Protein AF-0000000073265388 (afdb_homodimer)

Foldseek 3Di:
DDKFQQQQVCVVPLVSLVQFWFFQFDWAVVVCCCCVPVCNQVVVQVVVVVVQKRKAFQAKAAWFWQWFFQDDDAALVSQAPAEEADTGCLCVLSVVSRHHYDHDDPLCPQVCLQVVVGGIYTDGALQVVVVSPNCVRGAEIEDTNSGHRITTMIDMDRNVVLVVDDPVVNVVVNVNSVVSHVVNNVVNVVRRVVSVVVSVVVRHHYYYHDPNNVVSSLVSSLVVVVVVVVVCPPVCCVCVVPPPVPPPDRDVVNCCRVVCSVVVPPDVVVVVVSVCVSCVVPVVPPDDPPVHPVNVVPPVVPPPDDPVVVVVVVVVVD/DDKFQQQQVCVVPLVSLVQFWAFQFDWAVVVCCCCVPVCNQVVVQVVVVVVQKRKAFQAKAAWFWQWFFQDDDAALVSQADAEEADTGCLCVLSVVSRHHYDHDDPLCPQVCLQVVVGGIYTDGALQVCVVSPNCVRGAEIEDTNSGHRITTMIDMDRNVVLVPDDPVVNVVVNVNSVVSHVVNNVVNVVRRVVSVLVSVVVRHHYYYHDPNVVVSSLVSSLVVVVVVVVVCPPVCCVCVVPPPVPVPPSDVVVVCRVVCSVVVPPDVVVVVVSVCVVCVVPVVPDDDPPPDPPPPPPDDPPDDDDPPVVVVVVVVVD

Radius of gyration: 25.53 Å; Cα contacts (8 Å, |Δi|>4): 1025; chains: 2; bounding box: 57×64×70 Å

Nearest PDB structures (foldseek):
  2hzl-assembly1_A  TM=8.790E-01  e=1.827E-32  Cereibacter sphaeroides 2.4.1
  7ug8-assembly1_A  TM=8.781E-01  e=1.136E-29  Synechococcus sp. CC9311
  4yzz-assembly1_A  TM=8.448E-01  e=2.871E-29  Bordetella bronchiseptica RB50
  4pet-assembly1_B  TM=8.771E-01  e=7.401E-26  Colwellia psychrerythraea 34H
  4mco-assembly1_A  TM=8.287E-01  e=3.803E-14  Rhodoferax ferrireducens T118

Organism: Beta vulgaris subsp. vulgaris (NCBI:txid3555)

Solvent-accessible surface area (backbone atoms only — not comparable to full-atom values): 32909 Å² total; per-residue (Å²): 119,48,78,46,51,43,21,79,43,31,87,82,40,64,69,28,18,66,63,16,39,41,65,66,42,44,37,43,67,54,39,43,14,30,39,74,63,59,53,37,47,60,55,50,31,56,57,32,43,78,71,48,27,39,68,40,64,35,23,26,62,34,61,25,39,45,20,34,19,61,59,87,65,72,48,54,74,60,33,50,71,34,29,27,32,41,67,55,66,44,26,61,28,42,36,76,51,36,28,41,59,35,92,68,59,77,87,50,45,49,61,32,37,62,72,54,78,27,48,29,37,44,85,49,37,46,43,64,38,56,74,64,43,44,64,80,54,21,45,30,37,32,31,69,20,56,39,26,31,16,29,31,27,29,34,37,32,51,32,70,61,56,70,67,47,55,70,69,56,50,52,50,51,52,17,44,22,30,28,37,22,52,47,40,31,15,43,41,59,42,43,26,58,47,30,45,54,50,41,42,75,71,61,38,42,79,39,66,63,35,68,66,38,52,52,52,45,48,53,37,41,49,53,49,52,51,49,50,49,61,68,39,51,62,62,48,40,58,65,52,35,72,78,79,40,53,60,58,78,64,31,49,56,62,37,42,39,53,39,46,61,59,47,46,67,75,43,71,68,59,40,53,50,56,52,40,62,73,35,54,76,61,59,78,61,66,72,73,79,74,74,31,76,61,52,62,53,52,58,66,50,54,71,70,59,57,74,67,63,59,50,55,56,52,51,69,75,91,120,49,80,47,50,43,20,80,43,31,87,79,39,65,69,28,19,67,63,16,39,41,66,73,49,48,37,43,67,55,39,44,15,30,40,73,62,58,52,37,46,59,54,51,33,58,58,32,44,76,69,48,26,39,69,41,65,35,22,28,63,35,60,25,38,43,22,34,20,61,58,88,65,72,46,55,73,59,34,49,71,36,30,26,33,42,66,54,67,42,27,60,28,41,35,74,52,36,28,43,59,35,91,68,58,78,88,51,47,50,61,33,38,62,73,56,77,27,48,29,38,45,84,51,37,44,42,63,38,55,76,63,43,44,64,81,52,21,43,31,39,32,30,67,19,57,38,27,30,17,29,30,26,28,34,37,32,51,31,68,61,56,69,66,47,53,69,69,57,51,52,49,51,52,17,44,22,30,29,37,22,52,48,40,31,14,43,41,56,39,41,27,54,50,30,45,54,52,41,43,75,70,62,38,41,79,40,66,63,34,68,66,38,52,51,53,43,48,53,38,40,48,52,50,53,51,49,46,49,62,68,41,53,60,60,51,39,56,70,51,35,71,76,81,44,50,87,60,79,65,41,53,55,59,42,43,53,52,38,44,64,60,47,46,68,75,42,72,67,59,41,55,51,58,51,41,65,71,40,60,75,59,64,76,62,71,72,91,79,74,89,60,76,64,81,73,65,66,73,60,66,71,69,73,79,67,75,67,68,67,54,58,64,57,56,70,77,97

pLDDT: mean 73.3, std 29.72, range [20.08, 98.44]

Secondary structure (DSSP, 8-state):
-EEE-GGGGTTT-TTHHHHH--TT---HHHHHHHHHTSSHHHHHHHHHHTTTEEEEEEEE--SPP-EEESS---SGGGGTT-EEE--THHHHHHHTTT-EEE---GGGHHHHHHHTS-SEE--S-HHHHHHHTGGGT--EEEE--TT-SSPEEEEEEEHHHHHHS-HHHHHHHHHHHHHHHHHHHHHHHHHHHHHHHHHHHTT-EEEEPPHHHHHHHHHHHHHHHHHHHHH-HHHHHHHH-TTTS------HHHHHHHHHHHHTTT-HHHHHHHHHHHHTTGGGGSS-SSS-HHHHHHHHHHHHS-HHHHHHHHHHH-/-EEE-GGGGTTT-TTHHHHH--TT---HHHHHHHHHTSSHHHHHHHHHHTTTEEEEEEEE--SPP-EEESS---SGGGGTT-EEE--THHHHHHHTTT-EEE---GGGHHHHHHHTS-SEE--S-HHHHHHHTGGGT--EEEE--TT-SSPEEEEEEEHHHHHHS-HHHHHHHHHHHHHHHHHHHHHHHHHHHHHHHHHHHTT-EEEEPPHHHHHHHHHHHHHHHHHHHHH-HHHHHHHH-TTTS------HHHHHHHHHHHHTTT-HHHHHHHHHHHHTTGGGGSS--SS-THHHHSSGGGSS--SSTHHHHHHHH-

Sequence (636 aa):
MCHTCSYYYVGKDPTFAIGTAIPFGLNARLTNSWYYEGNGNTLMNEFYAGHNLYGMISGNTGAQMGGWFRKEINTVEDLKGLKMRIAGLAGKVVEKLGVIPQQIAGGDIYPALEKGTIDAAEWVGPYDDHKLGFNKVAKYYYYPAFWEGGPVIHSFVNLAKWNSLPKTYQTVLIDACAFANTSMMAKYDKKNPLAVKQLVAEGTVLRPFSQEILEAAYGAAQSRLRGNYRQQSRLQEDLRRPGRLQEGRLPLDAAVGIHVLRHFHDDPAARRQALSGLCAVTSLQKKDPGSSIRGLLIRRGRSLLDDRRLAEVDRRLLMCHTCSYYYVGKDPTFAIGTAIPFGLNARLTNSWYYEGNGNTLMNEFYAGHNLYGMISGNTGAQMGGWFRKEINTVEDLKGLKMRIAGLAGKVVEKLGVIPQQIAGGDIYPALEKGTIDAAEWVGPYDDHKLGFNKVAKYYYYPAFWEGGPVIHSFVNLAKWNSLPKTYQTVLIDACAFANTSMMAKYDKKNPLAVKQLVAEGTVLRPFSQEILEAAYGAAQSRLRGNYRQQSRLQEDLRRPGRLQEGRLPLDAAVGIHVLRHFHDDPAARRQALSGLCAVTSLQKKDPGSSIRGLLIRRGRSLLDDRRLAEVDRRLL

InterPro domains:
  IPR018389 TRAP transporter solute receptor DctP [PF03480] (1-226)
  IPR018389 TRAP transporter solute receptor DctP [PTHR33376] (1-235)
  IPR038404 TRAP transporter solute receptor DctP superfamily [G3DSA:3.40.190.170] (1-240)

Structure (mmCIF, N/CA/C/O backbone):
data_AF-0000000073265388-model_v1
#
loop_
_entity.id
_entity.type
_entity.pdbx_description
1 polymer 'Uncharacterized protein'
#
loop_
_atom_site.group_PDB
_atom_site.id
_atom_site.type_symbol
_atom_site.label_atom_id
_atom_site.label_alt_id
_atom_site.label_comp_id
_atom_site.label_asym_id
_atom_site.label_entity_id
_atom_site.label_seq_id
_atom_site.pdbx_PDB_ins_code
_atom_site.Cartn_x
_atom_site.Cartn_y
_atom_site.Cartn_z
_atom_site.occupancy
_atom_site.B_iso_or_equiv
_atom_site.auth_seq_id
_atom_site.auth_comp_id
_atom_site.auth_asym_id
_atom_site.auth_atom_id
_atom_site.pdbx_PDB_model_num
ATOM 1 N N . MET A 1 1 ? 21.453 18.281 2.672 1 88.12 1 MET A N 1
ATOM 2 C CA . MET A 1 1 ? 20.234 17.547 2.367 1 88.12 1 MET A CA 1
ATOM 3 C C . MET A 1 1 ? 19.156 17.812 3.422 1 88.12 1 MET A C 1
ATOM 5 O O . MET A 1 1 ? 19.484 18.172 4.555 1 88.12 1 MET A O 1
ATOM 9 N N . CYS A 1 2 ? 17.875 17.875 3.062 1 89.94 2 CYS A N 1
ATOM 10 C CA . CYS A 1 2 ? 16.781 18.031 4.016 1 89.94 2 CYS A CA 1
ATOM 11 C C . CYS A 1 2 ? 15.703 16.984 3.791 1 89.94 2 CYS A C 1
ATOM 13 O O . CYS A 1 2 ? 15.656 16.359 2.734 1 89.94 2 CYS A O 1
ATOM 15 N N . HIS A 1 3 ? 15.031 16.609 4.812 1 94.69 3 HIS A N 1
ATOM 16 C CA . HIS A 1 3 ? 13.891 15.711 4.828 1 94.69 3 HIS A CA 1
ATOM 17 C C . HIS A 1 3 ? 12.625 16.438 5.273 1 94.69 3 HIS A C 1
ATOM 19 O O . HIS A 1 3 ? 12.492 16.797 6.445 1 94.69 3 HIS A O 1
ATOM 25 N N . THR A 1 4 ? 11.75 16.688 4.297 1 93.06 4 THR A N 1
ATOM 26 C CA . THR A 1 4 ? 10.602 17.547 4.566 1 93.06 4 THR A CA 1
ATOM 27 C C . THR A 1 4 ? 9.461 17.25 3.6 1 93.06 4 THR A C 1
ATOM 29 O O . THR A 1 4 ? 9.562 16.328 2.779 1 93.06 4 THR A O 1
ATOM 32 N N . CYS A 1 5 ? 8.367 17.922 3.828 1 93.25 5 CYS A N 1
ATOM 33 C CA . CYS A 1 5 ? 7.262 17.859 2.883 1 93.25 5 CYS A CA 1
ATOM 34 C C . CYS A 1 5 ? 7.316 19.031 1.902 1 93.25 5 CYS A C 1
ATOM 36 O O . CYS A 1 5 ? 7.453 20.188 2.311 1 93.25 5 CYS A O 1
ATOM 38 N N . SER A 1 6 ? 7.219 18.688 0.607 1 93.88 6 SER A N 1
ATOM 39 C CA . SER A 1 6 ? 7.262 19.672 -0.46 1 93.88 6 SER A CA 1
ATOM 40 C C . SER A 1 6 ? 6.211 20.766 -0.248 1 93.88 6 SER A C 1
ATOM 42 O O . SER A 1 6 ? 6.473 21.938 -0.488 1 93.88 6 SER A O 1
ATOM 44 N N . TYR A 1 7 ? 5.031 20.406 0.334 1 89.94 7 TYR A N 1
ATOM 45 C CA . TYR A 1 7 ? 3.896 21.328 0.364 1 89.94 7 TYR A CA 1
ATOM 46 C C . TYR A 1 7 ? 4.125 22.438 1.379 1 89.94 7 TYR A C 1
ATOM 48 O O . TYR A 1 7 ? 3.363 23.406 1.429 1 89.94 7 TYR A O 1
ATOM 56 N N . TYR A 1 8 ? 5.141 22.375 2.229 1 88.12 8 TYR A N 1
ATOM 57 C CA . TYR A 1 8 ? 5.441 23.469 3.15 1 88.12 8 TYR A CA 1
ATOM 58 C C . TYR A 1 8 ? 5.938 24.688 2.398 1 88.12 8 TYR A C 1
ATOM 60 O O . TYR A 1 8 ? 6.008 25.781 2.963 1 88.12 8 TYR A O 1
ATOM 68 N N . TYR A 1 9 ? 6.172 24.578 1.162 1 89.19 9 TYR A N 1
ATOM 69 C CA . TYR A 1 9 ? 6.754 25.672 0.395 1 89.19 9 TYR A CA 1
ATOM 70 C C . TYR A 1 9 ? 5.762 26.203 -0.625 1 89.19 9 TYR A C 1
ATOM 72 O O . TYR A 1 9 ? 6.152 26.828 -1.613 1 89.19 9 TYR A O 1
ATOM 80 N N . VAL A 1 10 ? 4.527 25.938 -0.393 1 85.88 10 VAL A N 1
ATOM 81 C CA . VAL A 1 10 ? 3.471 26.375 -1.304 1 85.88 10 VAL A CA 1
ATOM 82 C C . VAL A 1 10 ? 3.441 27.891 -1.372 1 85.88 10 VAL A C 1
ATOM 84 O O . VAL A 1 10 ? 2.912 28.469 -2.328 1 85.88 10 VAL A O 1
ATOM 87 N N . GLY A 1 11 ? 3.914 28.594 -0.392 1 83.44 11 GLY A N 1
ATOM 88 C CA . GLY A 1 11 ? 4.004 30.047 -0.419 1 83.44 11 GLY A CA 1
ATOM 89 C C . GLY A 1 11 ? 4.898 30.578 -1.527 1 83.44 11 GLY A C 1
ATOM 90 O O . GLY A 1 11 ? 4.691 31.672 -2.027 1 83.44 11 GLY A O 1
ATOM 91 N N . LYS A 1 12 ? 5.852 29.797 -1.906 1 86.06 12 LYS A N 1
ATOM 92 C CA . LYS A 1 12 ? 6.75 30.172 -3 1 86.06 12 LYS A CA 1
ATOM 93 C C . LYS A 1 12 ? 6.113 29.875 -4.355 1 86.06 12 LYS A C 1
ATOM 95 O O . LYS A 1 12 ? 6.238 30.656 -5.293 1 86.06 12 LYS A O 1
ATOM 100 N N . ASP A 1 13 ? 5.547 28.797 -4.461 1 88.38 13 ASP A N 1
ATOM 101 C CA . ASP A 1 13 ? 4.883 28.297 -5.656 1 88.38 13 ASP A CA 1
ATOM 102 C C . ASP A 1 13 ? 3.865 27.203 -5.305 1 88.38 13 ASP A C 1
ATOM 104 O O . ASP A 1 13 ? 4.203 26.234 -4.637 1 88.38 13 ASP A O 1
ATOM 108 N N . PRO A 1 14 ? 2.629 27.281 -5.695 1 83.88 14 PRO A N 1
ATOM 109 C CA . PRO A 1 14 ? 1.594 26.312 -5.324 1 83.88 14 PRO A CA 1
ATOM 110 C C . PRO A 1 14 ? 1.889 24.906 -5.844 1 83.88 14 PRO A C 1
ATOM 112 O O . PRO A 1 14 ? 1.348 23.922 -5.328 1 83.88 14 PRO A O 1
ATOM 115 N N . THR A 1 15 ? 2.768 24.828 -6.832 1 88.25 15 THR A N 1
ATOM 116 C CA . THR A 1 15 ? 3.109 23.531 -7.418 1 88.25 15 THR A CA 1
ATOM 117 C C . THR A 1 15 ? 3.779 22.625 -6.387 1 88.25 15 THR A C 1
ATOM 119 O O . THR A 1 15 ? 3.713 21.406 -6.488 1 88.25 15 THR A O 1
ATOM 122 N N . PHE A 1 16 ? 4.344 23.25 -5.336 1 91.38 16 PHE A N 1
ATOM 123 C CA . PHE A 1 16 ? 4.992 22.469 -4.285 1 91.38 16 PHE A CA 1
ATOM 124 C C . PHE A 1 16 ? 3.99 21.547 -3.594 1 91.38 16 PHE A C 1
ATOM 126 O O . PHE A 1 16 ? 4.371 20.531 -3.027 1 91.38 16 PHE A O 1
ATOM 133 N N . ALA A 1 17 ? 2.699 21.875 -3.658 1 87.88 17 ALA A N 1
ATOM 134 C CA . ALA A 1 17 ? 1.672 21.062 -3.004 1 87.88 17 ALA A CA 1
ATOM 135 C C . ALA A 1 17 ? 1.567 19.688 -3.645 1 87.88 17 ALA A C 1
ATOM 137 O O . ALA A 1 17 ? 1.361 18.688 -2.949 1 87.88 17 ALA A O 1
ATOM 138 N N . ILE A 1 18 ? 1.831 19.609 -4.938 1 89.62 18 ILE A N 1
ATOM 139 C CA . ILE A 1 18 ? 1.656 18.391 -5.711 1 89.62 18 ILE A CA 1
ATOM 140 C C . ILE A 1 18 ? 2.666 17.344 -5.254 1 89.62 18 ILE A C 1
ATOM 142 O O . ILE A 1 18 ? 2.371 16.141 -5.254 1 89.62 18 ILE A O 1
ATOM 146 N N . GLY A 1 19 ? 3.785 17.828 -4.789 1 93.44 19 GLY A N 1
ATOM 147 C CA . GLY A 1 19 ? 4.848 16.922 -4.395 1 93.44 19 GLY A CA 1
ATOM 148 C C . GLY A 1 19 ? 4.492 16.078 -3.178 1 93.44 19 GLY A C 1
ATOM 149 O O . GLY A 1 19 ? 4.996 14.969 -3.016 1 93.44 19 GLY A O 1
ATOM 150 N N . THR A 1 20 ? 3.705 16.594 -2.35 1 94.62 20 THR A N 1
ATOM 151 C CA . THR A 1 20 ? 3.332 15.883 -1.129 1 94.62 20 THR A CA 1
ATOM 152 C C . THR A 1 20 ? 1.928 15.305 -1.249 1 94.62 20 THR A C 1
ATOM 154 O O . THR A 1 20 ? 1.754 14.078 -1.242 1 94.62 20 THR A O 1
ATOM 157 N N . ALA A 1 21 ? 0.99 16.188 -1.37 1 89.69 21 ALA A N 1
ATOM 158 C CA . ALA A 1 21 ? -0.409 15.781 -1.459 1 89.69 21 ALA A CA 1
ATOM 159 C C . ALA A 1 21 ? -1.304 16.953 -1.846 1 89.69 21 ALA A C 1
ATOM 161 O O . ALA A 1 21 ? -1.003 18.109 -1.52 1 89.69 21 ALA A O 1
ATOM 162 N N . ILE A 1 22 ? -2.293 16.688 -2.525 1 84.31 22 ILE A N 1
ATOM 163 C CA . ILE A 1 22 ? -3.371 17.625 -2.822 1 84.31 22 ILE A CA 1
ATOM 164 C C . ILE A 1 22 ? -4.688 17.094 -2.268 1 84.31 22 ILE A C 1
ATOM 166 O O . ILE A 1 22 ? -4.895 15.875 -2.205 1 84.31 22 ILE A O 1
ATOM 170 N N . PRO A 1 23 ? -5.574 18.016 -1.838 1 85.44 23 PRO A N 1
ATOM 171 C CA . PRO A 1 23 ? -6.848 17.531 -1.293 1 85.44 23 PRO A CA 1
ATOM 172 C C . PRO A 1 23 ? -7.582 16.594 -2.242 1 85.44 23 PRO A C 1
ATOM 174 O O . PRO A 1 23 ? -7.691 16.875 -3.438 1 85.44 23 PRO A O 1
ATOM 177 N N . PHE A 1 24 ? -8.031 15.484 -1.645 1 80.5 24 PHE A N 1
ATOM 178 C CA . PHE A 1 24 ? -8.781 14.453 -2.361 1 80.5 24 PHE A CA 1
ATOM 179 C C . PHE A 1 24 ? -7.922 13.82 -3.453 1 80.5 24 PHE A C 1
ATOM 181 O O . PHE A 1 24 ? -8.438 13.43 -4.504 1 80.5 24 PHE A O 1
ATOM 188 N N . GLY A 1 25 ? -6.621 13.797 -3.201 1 81.12 25 GLY A N 1
ATOM 189 C CA . GLY A 1 25 ? -5.672 13.242 -4.148 1 81.12 25 GLY A CA 1
ATOM 190 C C . GLY A 1 25 ? -5.426 11.758 -3.943 1 81.12 25 GLY A C 1
ATOM 191 O O . GLY A 1 25 ? -6.336 11.016 -3.557 1 81.12 25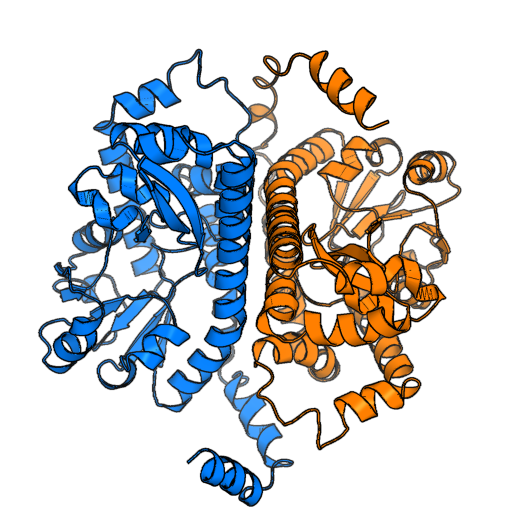 GLY A O 1
ATOM 192 N N . LEU A 1 26 ? -4.277 11.359 -4.191 1 84.69 26 LEU A N 1
ATOM 193 C CA . LEU A 1 26 ? -3.914 9.945 -4.289 1 84.69 26 LEU A CA 1
ATOM 194 C C . LEU A 1 26 ? -3.635 9.359 -2.912 1 84.69 26 LEU A C 1
ATOM 196 O O . LEU A 1 26 ? -3.148 10.062 -2.021 1 84.69 26 LEU A O 1
ATOM 200 N N . ASN A 1 27 ? -3.988 8.039 -2.797 1 85.94 27 ASN A N 1
ATOM 201 C CA . ASN A 1 27 ? -3.516 7.324 -1.616 1 85.94 27 ASN A CA 1
ATOM 202 C C . ASN A 1 27 ? -2.061 6.887 -1.769 1 85.94 27 ASN A C 1
ATOM 204 O O . ASN A 1 27 ? -1.416 7.203 -2.771 1 85.94 27 ASN A O 1
ATOM 208 N N . ALA A 1 28 ? -1.546 6.207 -0.794 1 90.62 28 ALA A N 1
ATOM 209 C CA . ALA A 1 28 ? -0.123 5.887 -0.751 1 90.62 28 ALA A CA 1
ATOM 210 C C . ALA A 1 28 ? 0.283 5.035 -1.95 1 90.62 28 ALA A C 1
ATOM 212 O O . ALA A 1 28 ? 1.317 5.281 -2.574 1 90.62 28 ALA A O 1
ATOM 213 N N . ARG A 1 29 ? -0.481 4.004 -2.27 1 88.94 29 ARG A N 1
ATOM 214 C CA . ARG A 1 29 ? -0.152 3.1 -3.367 1 88.94 29 ARG A CA 1
ATOM 215 C C . ARG A 1 29 ? -0.187 3.83 -4.707 1 88.94 29 ARG A C 1
ATOM 217 O O . ARG A 1 29 ? 0.705 3.652 -5.539 1 88.94 29 ARG A O 1
ATOM 224 N N . LEU A 1 30 ? -1.142 4.645 -4.895 1 86.62 30 LEU A N 1
ATOM 225 C CA . LEU A 1 30 ? -1.271 5.395 -6.137 1 86.62 30 LEU A CA 1
ATOM 226 C C . LEU A 1 30 ? -0.173 6.445 -6.254 1 86.62 30 LEU A C 1
ATOM 228 O O . LEU A 1 30 ? 0.328 6.707 -7.352 1 86.62 30 LEU A O 1
ATOM 232 N N . THR A 1 31 ? 0.112 6.961 -5.137 1 91 31 THR A N 1
ATOM 233 C CA . THR A 1 31 ? 1.208 7.922 -5.133 1 91 31 THR A CA 1
ATOM 234 C C . THR A 1 31 ? 2.52 7.25 -5.531 1 91 31 THR A C 1
ATOM 236 O O . THR A 1 31 ? 3.279 7.789 -6.336 1 91 31 THR A O 1
ATOM 239 N N . ASN A 1 32 ? 2.75 6.109 -4.984 1 94.56 32 ASN A N 1
ATOM 240 C CA . ASN A 1 32 ? 3.941 5.363 -5.375 1 94.56 32 ASN A CA 1
ATOM 241 C C . ASN A 1 32 ? 3.941 5.043 -6.863 1 94.56 32 ASN A C 1
ATOM 243 O O . ASN A 1 32 ? 4.965 5.188 -7.535 1 94.56 32 ASN A O 1
ATOM 247 N N . SER A 1 33 ? 2.826 4.637 -7.316 1 91.38 33 SER A N 1
ATOM 248 C CA . SER A 1 33 ? 2.721 4.312 -8.734 1 91.38 33 SER A CA 1
ATOM 249 C C . SER A 1 33 ? 3.021 5.527 -9.602 1 91.38 33 SER A C 1
ATOM 251 O O . SER A 1 33 ? 3.707 5.414 -10.625 1 91.38 33 SER A O 1
ATOM 253 N N . TRP A 1 34 ? 2.547 6.66 -9.219 1 91.69 34 TRP A N 1
ATOM 254 C CA . TRP A 1 34 ? 2.771 7.891 -9.969 1 91.69 34 TRP A CA 1
ATOM 255 C C . TRP A 1 34 ? 4.246 8.281 -9.945 1 91.69 34 TRP A C 1
ATOM 257 O O . TRP A 1 34 ? 4.82 8.617 -10.984 1 91.69 34 TRP A O 1
ATOM 267 N N . TYR A 1 35 ? 4.836 8.195 -8.867 1 94.5 35 TYR A N 1
ATOM 268 C CA . TYR A 1 35 ? 6.211 8.664 -8.711 1 94.5 35 TYR A CA 1
ATOM 269 C C . TYR A 1 35 ? 7.195 7.672 -9.328 1 94.5 35 TYR A C 1
ATOM 271 O O . TYR A 1 35 ? 8.148 8.07 -10 1 94.5 35 TYR A O 1
ATOM 279 N N . TYR A 1 36 ? 6.973 6.426 -9.117 1 93.69 36 TYR A N 1
ATOM 280 C CA . TYR A 1 36 ? 7.969 5.445 -9.539 1 93.69 36 TYR A CA 1
ATOM 281 C C . TYR A 1 36 ? 7.766 5.043 -10.992 1 93.69 36 TYR A C 1
ATOM 283 O O . TYR A 1 36 ? 8.719 4.699 -11.688 1 93.69 36 TYR A O 1
ATOM 291 N N . GLU A 1 37 ? 6.508 5.078 -11.422 1 89.25 37 GLU A N 1
ATOM 292 C CA . GLU A 1 37 ? 6.242 4.469 -12.719 1 89.25 37 GLU A CA 1
ATOM 293 C C . GLU A 1 37 ? 5.445 5.41 -13.617 1 89.25 37 GLU A C 1
ATOM 295 O O . GLU A 1 37 ? 5.387 5.219 -14.836 1 89.25 37 GLU A O 1
ATOM 300 N N . GLY A 1 38 ? 4.793 6.438 -13.078 1 85.81 38 GLY A N 1
ATOM 301 C CA . GLY A 1 38 ? 3.881 7.293 -13.82 1 85.81 38 GLY A CA 1
ATOM 302 C C . GLY A 1 38 ? 4.484 8.633 -14.188 1 85.81 38 GLY A C 1
ATOM 303 O O . GLY A 1 38 ? 3.77 9.625 -14.328 1 85.81 38 GLY A O 1
ATOM 304 N N . ASN A 1 39 ? 5.738 8.758 -14.18 1 88.5 39 ASN A N 1
ATOM 305 C CA . ASN A 1 39 ? 6.48 9.945 -14.594 1 88.5 39 ASN A CA 1
ATOM 306 C C . ASN A 1 39 ? 6.418 11.039 -13.531 1 88.5 39 ASN A C 1
ATOM 308 O O . ASN A 1 39 ? 6.84 12.172 -13.781 1 88.5 39 ASN A O 1
ATOM 312 N N . GLY A 1 40 ? 5.848 10.75 -12.43 1 90.44 40 GLY A N 1
ATOM 313 C CA . GLY A 1 40 ? 5.719 11.734 -11.367 1 90.44 40 GLY A CA 1
ATOM 314 C C . GLY A 1 40 ? 7.055 12.281 -10.891 1 90.44 40 GLY A C 1
ATOM 315 O O . GLY A 1 40 ? 7.223 13.492 -10.75 1 90.44 40 GLY A O 1
ATOM 316 N N . ASN A 1 41 ? 7.961 11.398 -10.688 1 94.5 41 ASN A N 1
ATOM 317 C CA . ASN A 1 41 ? 9.281 11.82 -10.234 1 94.5 41 ASN A CA 1
ATOM 318 C C . ASN A 1 41 ? 9.969 12.711 -11.258 1 94.5 41 ASN A C 1
ATOM 320 O O . ASN A 1 41 ? 10.609 13.703 -10.898 1 94.5 41 ASN A O 1
ATOM 324 N N . THR A 1 42 ? 9.875 12.367 -12.492 1 91.69 42 THR A N 1
ATOM 325 C CA . THR A 1 42 ? 10.484 13.156 -13.562 1 91.69 42 THR A CA 1
ATOM 326 C C . THR A 1 42 ? 9.875 14.555 -13.617 1 91.69 42 THR A C 1
ATOM 328 O O . THR A 1 42 ? 10.602 15.547 -13.594 1 91.69 42 THR A O 1
ATOM 331 N N . LEU A 1 43 ? 8.547 14.625 -13.602 1 91.38 43 LEU A N 1
ATOM 332 C CA . LEU A 1 43 ? 7.84 15.898 -13.703 1 91.38 43 LEU A CA 1
ATOM 333 C C . LEU A 1 43 ? 8.133 16.781 -12.492 1 91.38 43 LEU A C 1
ATOM 335 O O . LEU A 1 43 ? 8.414 17.969 -12.641 1 91.38 43 LEU A O 1
ATOM 339 N N . MET A 1 44 ? 8.078 16.203 -11.375 1 95 44 MET A N 1
ATOM 340 C CA . MET A 1 44 ? 8.312 16.984 -10.164 1 95 44 MET A CA 1
ATOM 341 C C . MET A 1 44 ? 9.758 17.469 -10.109 1 95 44 MET A C 1
ATOM 343 O O . MET A 1 44 ? 10.023 18.594 -9.664 1 95 44 MET A O 1
ATOM 347 N N . ASN A 1 45 ? 10.688 16.688 -10.562 1 96.12 45 ASN A N 1
ATOM 348 C CA . ASN A 1 45 ? 12.078 17.109 -10.492 1 96.12 45 ASN A CA 1
ATOM 349 C C . ASN A 1 45 ? 12.414 18.141 -11.57 1 96.12 45 ASN A C 1
ATOM 351 O O . ASN A 1 45 ? 13.383 18.875 -11.453 1 96.12 45 ASN A O 1
ATOM 355 N N . GLU A 1 46 ? 11.641 18.109 -12.633 1 93.81 46 GLU A N 1
ATOM 356 C CA . GLU A 1 46 ? 11.734 19.25 -13.547 1 93.81 46 GLU A CA 1
ATOM 357 C C . GLU A 1 46 ? 11.367 20.562 -12.844 1 93.81 46 GLU A C 1
ATOM 359 O O . GLU A 1 46 ? 12.055 21.562 -12.984 1 93.81 46 GLU A O 1
ATOM 364 N N . PHE A 1 47 ? 10.328 20.516 -12.094 1 93.75 47 PHE A N 1
ATOM 365 C CA . PHE A 1 47 ? 9.891 21.672 -11.312 1 93.75 47 PHE A CA 1
ATOM 366 C C . PHE A 1 47 ? 10.922 22.016 -10.242 1 93.75 47 PHE A C 1
ATOM 368 O O . PHE A 1 47 ? 11.328 23.172 -10.117 1 93.75 47 PHE A O 1
ATOM 375 N N . TYR A 1 48 ? 11.43 21.031 -9.508 1 95.75 48 TYR A N 1
ATOM 376 C CA . TYR A 1 48 ? 12.375 21.25 -8.422 1 95.75 48 TYR A CA 1
ATOM 377 C C . TYR A 1 48 ? 13.688 21.812 -8.945 1 95.75 48 TYR A C 1
ATOM 379 O O . TYR A 1 48 ? 14.359 22.578 -8.258 1 95.75 48 TYR A O 1
ATOM 387 N N . ALA A 1 49 ? 14.031 21.422 -10.133 1 96.94 49 ALA A N 1
ATOM 388 C CA . ALA A 1 49 ? 15.258 21.922 -10.734 1 96.94 49 ALA A CA 1
ATOM 389 C C . ALA A 1 49 ? 15.227 23.438 -10.859 1 96.94 49 ALA A C 1
ATOM 391 O O . ALA A 1 49 ? 16.266 24.094 -10.734 1 96.94 49 ALA A O 1
ATOM 392 N N . GLY A 1 50 ? 14.047 23.953 -11.102 1 96.81 50 GLY A N 1
ATOM 393 C CA . GLY A 1 50 ? 13.883 25.391 -11.148 1 96.81 50 GLY A CA 1
ATOM 394 C C . GLY A 1 50 ? 14.18 26.078 -9.828 1 96.81 50 GLY A C 1
ATOM 395 O O . GLY A 1 50 ? 14.383 27.297 -9.781 1 96.81 50 GLY A O 1
ATOM 396 N N . HIS A 1 51 ? 14.258 25.344 -8.852 1 96.38 51 HIS A N 1
ATOM 397 C CA . HIS A 1 51 ? 14.57 25.844 -7.523 1 96.38 51 HIS A CA 1
ATOM 398 C C . HIS A 1 51 ? 15.914 25.297 -7.035 1 96.38 51 HIS A C 1
ATOM 400 O O . HIS A 1 51 ? 16.188 25.312 -5.836 1 96.38 51 HIS A O 1
ATOM 406 N N . ASN A 1 52 ? 16.688 24.672 -7.941 1 96.38 52 ASN A N 1
ATOM 407 C CA . ASN A 1 52 ? 18.016 24.125 -7.684 1 96.38 52 ASN A CA 1
ATOM 408 C C . ASN A 1 52 ? 17.969 22.938 -6.723 1 96.38 52 ASN A C 1
ATOM 410 O O . ASN A 1 52 ? 18.828 22.812 -5.855 1 96.38 52 ASN A O 1
ATOM 414 N N . LEU A 1 53 ? 16.938 22.172 -6.895 1 97.56 53 LEU A N 1
ATOM 415 C CA . LEU A 1 53 ? 16.734 21.016 -6.016 1 97.56 53 LEU A CA 1
ATOM 416 C C . LEU A 1 53 ? 16.562 19.75 -6.828 1 97.56 53 LEU A C 1
ATOM 418 O O . LEU A 1 53 ? 16.109 19.781 -7.977 1 97.56 53 LEU A O 1
ATOM 422 N N . TYR A 1 54 ? 16.984 18.656 -6.266 1 97.5 54 TYR A N 1
ATOM 423 C CA . TYR A 1 54 ? 16.578 17.312 -6.668 1 97.5 54 TYR A CA 1
ATOM 424 C C . TYR A 1 54 ? 15.859 16.594 -5.531 1 97.5 54 TYR A C 1
ATOM 426 O O . TYR A 1 54 ? 16.391 16.5 -4.418 1 97.5 54 TYR A O 1
ATOM 434 N N . GLY A 1 55 ? 14.672 16.188 -5.82 1 97.88 55 GLY A N 1
ATOM 435 C CA . GLY A 1 55 ? 13.852 15.555 -4.801 1 97.88 55 GLY A CA 1
ATOM 436 C C . GLY A 1 55 ? 13.727 14.047 -4.984 1 97.88 55 GLY A C 1
ATOM 437 O O . GLY A 1 55 ? 13.617 13.562 -6.109 1 97.88 55 GLY A O 1
ATOM 438 N N . MET A 1 56 ? 13.828 13.297 -3.854 1 95.62 56 MET A N 1
ATOM 439 C CA . MET A 1 56 ? 13.625 11.852 -3.803 1 95.62 56 MET A CA 1
ATOM 440 C C . MET A 1 56 ? 12.547 11.492 -2.777 1 95.62 56 MET A C 1
ATOM 442 O O . MET A 1 56 ? 12.586 11.977 -1.644 1 95.62 56 MET A O 1
ATOM 446 N N . ILE A 1 57 ? 11.578 10.695 -3.211 1 96.69 57 ILE A N 1
ATOM 447 C CA . ILE A 1 57 ? 10.555 10.289 -2.256 1 96.69 57 ILE A CA 1
ATOM 448 C C . ILE A 1 57 ? 11.172 9.391 -1.187 1 96.69 57 ILE A C 1
ATOM 450 O O . ILE A 1 57 ? 11.906 8.453 -1.503 1 96.69 57 ILE A O 1
ATOM 454 N N . SER A 1 58 ? 10.938 9.766 0.054 1 96.25 58 SER A N 1
ATOM 455 C CA . SER A 1 58 ? 11.625 9.102 1.153 1 96.25 58 SER A CA 1
ATOM 456 C C . SER A 1 58 ? 10.703 8.914 2.354 1 96.25 58 SER A C 1
ATOM 458 O O . SER A 1 58 ? 11.156 8.969 3.502 1 96.25 58 SER A O 1
ATOM 460 N N . GLY A 1 59 ? 9.422 8.789 2.062 1 96.56 59 GLY A N 1
ATOM 461 C CA . GLY A 1 59 ? 8.461 8.531 3.127 1 96.56 59 GLY A CA 1
ATOM 462 C C . GLY A 1 59 ? 7.023 8.695 2.686 1 96.56 59 GLY A C 1
ATOM 463 O O . GLY A 1 59 ? 6.746 9.383 1.701 1 96.56 59 GLY A O 1
ATOM 464 N N . ASN A 1 60 ? 6.148 8.078 3.416 1 96.94 60 ASN A N 1
ATOM 465 C CA . ASN A 1 60 ? 4.699 8.18 3.275 1 96.94 60 ASN A CA 1
ATOM 466 C C . ASN A 1 60 ? 3.98 7.738 4.547 1 96.94 60 ASN A C 1
ATOM 468 O O . ASN A 1 60 ? 4.312 6.707 5.129 1 96.94 60 ASN A O 1
ATOM 472 N N . THR A 1 61 ? 3.023 8.516 4.922 1 94.56 61 THR A N 1
ATOM 473 C CA . THR A 1 61 ? 2.391 8.211 6.199 1 94.56 61 THR A CA 1
ATOM 474 C C . THR A 1 61 ? 1.104 7.418 5.992 1 94.56 61 THR A C 1
ATOM 476 O O . THR A 1 61 ? 0.478 6.977 6.957 1 94.56 61 THR A O 1
ATOM 479 N N . GLY A 1 62 ? 0.705 7.191 4.746 1 91.75 62 GLY A N 1
ATOM 480 C CA . GLY A 1 62 ? -0.668 6.758 4.543 1 91.75 62 GLY A CA 1
ATOM 481 C C . GLY A 1 62 ? -1.688 7.836 4.852 1 91.75 62 GLY A C 1
ATOM 482 O O . GLY A 1 62 ? -1.324 8.984 5.117 1 91.75 62 GLY A O 1
ATOM 483 N N . ALA A 1 63 ? -2.936 7.453 4.809 1 88.75 63 ALA A N 1
ATOM 484 C CA . ALA A 1 63 ? -3.988 8.438 5.043 1 88.75 63 ALA A CA 1
ATOM 485 C C . ALA A 1 63 ? -3.914 8.992 6.461 1 88.75 63 ALA A C 1
ATOM 487 O O . ALA A 1 63 ? -3.799 8.234 7.426 1 88.75 63 ALA A O 1
ATOM 488 N N . GLN A 1 64 ? -3.957 10.289 6.562 1 92.25 64 GLN A N 1
ATOM 489 C CA . GLN A 1 64 ? -3.887 10.953 7.859 1 92.25 64 GLN A CA 1
ATOM 490 C C . GLN A 1 64 ? -5.281 11.188 8.43 1 92.25 64 GLN A C 1
ATOM 492 O O . GLN A 1 64 ? -6.285 10.914 7.77 1 92.25 64 GLN A O 1
ATOM 497 N N . MET A 1 65 ? -5.27 11.586 9.672 1 92.69 65 MET A N 1
ATOM 498 C CA . MET A 1 65 ? -6.52 11.922 10.344 1 92.69 65 MET A CA 1
ATOM 499 C C . MET A 1 65 ? -6.875 13.391 10.125 1 92.69 65 MET A C 1
ATOM 501 O O . MET A 1 65 ? -5.992 14.219 9.891 1 92.69 65 MET A O 1
ATOM 505 N N . GLY A 1 66 ? -8.164 13.633 10.242 1 94 66 GLY A N 1
ATOM 506 C CA . GLY A 1 66 ? -8.672 14.977 10 1 94 66 GLY A CA 1
ATOM 507 C C . GLY A 1 66 ? -8.281 15.969 11.078 1 94 66 GLY A C 1
ATOM 508 O O . GLY A 1 66 ? -8.359 17.188 10.883 1 94 66 GLY A O 1
ATOM 509 N N . GLY A 1 67 ? -7.93 15.406 12.266 1 96.69 67 GLY A N 1
ATOM 510 C CA . GLY A 1 67 ? -7.43 16.312 13.297 1 96.69 67 GLY A CA 1
ATOM 511 C C . GLY A 1 67 ? -8.25 16.266 14.578 1 96.69 67 GLY A C 1
ATOM 512 O O . GLY A 1 67 ? -9.188 15.477 14.695 1 96.69 67 GLY A O 1
ATOM 513 N N . TRP A 1 68 ? -7.773 17.109 15.438 1 98.12 68 TRP A N 1
ATOM 514 C CA . TRP A 1 68 ? -8.312 17.234 16.781 1 98.12 68 TRP A CA 1
ATOM 515 C C . TRP A 1 68 ? -9.148 18.5 16.922 1 98.12 68 TRP A C 1
ATOM 517 O O . TRP A 1 68 ? -8.719 19.578 16.5 1 98.12 68 TRP A O 1
ATOM 527 N N . PHE A 1 69 ? -10.297 18.312 17.5 1 98.44 69 PHE A N 1
ATOM 528 C CA . PHE A 1 69 ? -11.242 19.422 17.656 1 98.44 69 PHE A CA 1
ATOM 529 C C . PHE A 1 69 ? -11.703 19.516 19.109 1 98.44 69 PHE A C 1
ATOM 531 O O . PHE A 1 69 ? -12.078 18.516 19.719 1 98.44 69 PHE A O 1
ATOM 538 N N . ARG A 1 70 ? -11.734 20.734 19.625 1 97.75 70 ARG A N 1
ATOM 539 C CA . ARG A 1 70 ? -12.188 20.969 21 1 97.75 70 ARG A CA 1
ATOM 540 C C . ARG A 1 70 ? -13.703 20.844 21.109 1 97.75 70 ARG A C 1
ATOM 542 O O . ARG A 1 70 ? -14.227 20.5 22.172 1 97.75 70 ARG A O 1
ATOM 549 N N . LYS A 1 71 ? -14.352 21.094 20.016 1 96.75 71 LYS A N 1
ATOM 550 C CA . LYS A 1 71 ? -15.805 20.984 19.922 1 96.75 71 LYS A CA 1
ATOM 551 C C . LYS A 1 71 ? -16.219 20.031 18.797 1 96.75 71 LYS A C 1
ATOM 553 O O . LYS A 1 71 ? -15.461 19.828 17.844 1 96.75 71 LYS A O 1
ATOM 558 N N . GLU A 1 72 ? -17.422 19.531 18.938 1 97.25 72 GLU A N 1
ATOM 559 C CA . GLU A 1 72 ? -17.938 18.625 17.906 1 97.25 72 GLU A CA 1
ATOM 560 C C . GLU A 1 72 ? -18.281 19.375 16.625 1 97.25 72 GLU A C 1
ATOM 562 O O . GLU A 1 72 ? -18.812 20.484 16.672 1 97.25 72 GLU A O 1
ATOM 567 N N . ILE A 1 73 ? -18 18.812 15.531 1 97.38 73 ILE A N 1
ATOM 568 C CA . ILE A 1 73 ? -18.266 19.359 14.211 1 97.38 73 ILE A CA 1
ATOM 569 C C . ILE A 1 73 ? -19.219 18.438 13.445 1 97.38 73 ILE A C 1
ATOM 571 O O . ILE A 1 73 ? -18.859 17.312 13.117 1 97.38 73 ILE A O 1
ATOM 575 N N . ASN A 1 74 ? -20.375 18.969 13.078 1 94.06 74 ASN A N 1
ATOM 576 C CA . ASN A 1 74 ? -21.375 18.094 12.445 1 94.06 74 ASN A CA 1
ATOM 577 C C . ASN A 1 74 ? -21.781 18.625 11.07 1 94.06 74 ASN A C 1
ATOM 579 O O . ASN A 1 74 ? -22.156 17.844 10.188 1 94.06 74 ASN A O 1
ATOM 583 N N . THR A 1 75 ? -21.75 19.938 10.969 1 95.62 75 THR A N 1
ATOM 584 C CA . THR A 1 75 ? -22.188 20.578 9.734 1 95.62 75 THR A CA 1
ATOM 585 C C . THR A 1 75 ? -21.141 21.578 9.242 1 95.62 75 THR A C 1
ATOM 587 O O . THR A 1 75 ? -20.203 21.906 9.969 1 95.62 75 THR A O 1
ATOM 590 N N . VAL A 1 76 ? -21.375 22.078 8.047 1 96.94 76 VAL A N 1
ATOM 591 C CA . VAL A 1 76 ? -20.5 23.094 7.48 1 96.94 76 VAL A CA 1
ATOM 592 C C . VAL A 1 76 ? -20.562 24.359 8.328 1 96.94 76 VAL A C 1
ATOM 594 O O . VAL A 1 76 ? -19.562 25.062 8.484 1 96.94 76 VAL A O 1
ATOM 597 N N . GLU A 1 77 ? -21.688 24.594 8.891 1 97.38 77 GLU A N 1
ATOM 598 C CA . GLU A 1 77 ? -21.875 25.766 9.734 1 97.38 77 GLU A CA 1
ATOM 599 C C . GLU A 1 77 ? -20.938 25.734 10.938 1 97.38 77 GLU A C 1
ATOM 601 O O . GLU A 1 77 ? -20.469 26.781 11.398 1 97.38 77 GLU A O 1
ATOM 606 N N . ASP A 1 78 ? -20.625 24.562 11.406 1 97.62 78 ASP A N 1
ATOM 607 C CA . ASP A 1 78 ? -19.766 24.406 12.578 1 97.62 78 ASP A CA 1
ATOM 608 C C . ASP A 1 78 ? -18.312 24.781 12.258 1 97.62 78 ASP A C 1
ATOM 610 O O . ASP A 1 78 ? -17.5 24.969 13.164 1 97.62 78 ASP A O 1
ATOM 614 N N . LEU A 1 79 ? -18 24.922 11.008 1 97.62 79 LEU A N 1
ATOM 615 C CA . LEU A 1 79 ? -16.641 25.234 10.578 1 97.62 79 LEU A CA 1
ATOM 616 C C . LEU A 1 79 ? -16.391 26.734 10.57 1 97.62 79 LEU A C 1
ATOM 618 O O . LEU A 1 79 ? -15.242 27.188 10.594 1 97.62 79 LEU A O 1
ATOM 622 N N . LYS A 1 80 ? -17.484 27.469 10.477 1 97.56 80 LYS A N 1
ATOM 623 C CA . LYS A 1 80 ? -17.359 28.922 10.336 1 97.56 80 LYS A CA 1
ATOM 624 C C . LYS A 1 80 ? -16.719 29.531 11.578 1 97.56 80 LYS A C 1
ATOM 626 O O . LYS A 1 80 ? -17.203 29.359 12.695 1 97.56 80 LYS A O 1
ATOM 631 N N . GLY A 1 81 ? -15.57 30.219 11.328 1 97.38 81 GLY A N 1
ATOM 632 C CA . GLY A 1 81 ? -14.891 30.922 12.398 1 97.38 81 GLY A CA 1
ATOM 633 C C . GLY A 1 81 ? -13.938 30.047 13.188 1 97.38 81 GLY A C 1
ATOM 634 O O . GLY A 1 81 ? -13.25 30.516 14.094 1 97.38 81 GLY A O 1
ATOM 635 N N . LEU A 1 82 ? -13.922 28.781 12.828 1 97.88 82 LEU A N 1
ATOM 636 C CA . LEU A 1 82 ? -13.055 27.828 13.523 1 97.88 82 LEU A CA 1
ATOM 637 C C . LEU A 1 82 ? -11.586 28.141 13.25 1 97.88 82 LEU A C 1
ATOM 639 O O . LEU A 1 82 ? -11.148 28.156 12.094 1 97.88 82 LEU A O 1
ATOM 643 N N . LYS A 1 83 ? -10.805 28.469 14.242 1 98.06 83 LYS A N 1
ATOM 644 C CA . LYS A 1 83 ? -9.359 28.609 14.117 1 98.06 83 LYS A CA 1
ATOM 645 C C . LYS A 1 83 ? -8.664 27.266 14.117 1 98.06 83 LYS A C 1
ATOM 647 O O . LYS A 1 83 ? -8.648 26.562 15.133 1 98.06 83 LYS A O 1
ATOM 652 N N . MET A 1 84 ? -7.977 26.922 13.008 1 97.88 84 MET A N 1
ATOM 653 C CA . MET A 1 84 ? -7.438 25.562 12.867 1 97.88 84 MET A CA 1
ATOM 654 C C . MET A 1 84 ? -6.008 25.609 12.336 1 97.88 84 MET A C 1
ATOM 656 O O . MET A 1 84 ? -5.723 26.297 11.359 1 97.88 84 MET A O 1
ATOM 660 N N . ARG A 1 85 ? -5.094 24.922 13.07 1 96.94 85 ARG A N 1
ATOM 661 C CA . ARG A 1 85 ? -3.783 24.656 12.492 1 96.94 85 ARG A CA 1
ATOM 662 C C . ARG A 1 85 ? -3.879 23.609 11.383 1 96.94 85 ARG A C 1
ATOM 664 O O . ARG A 1 85 ? -4.23 22.453 11.633 1 96.94 85 ARG A O 1
ATOM 671 N N . ILE A 1 86 ? -3.672 23.906 10.18 1 93 86 ILE A N 1
ATOM 672 C CA . ILE A 1 86 ? -3.768 23.047 9 1 93 86 ILE A CA 1
ATOM 673 C C . ILE A 1 86 ? -2.787 23.531 7.934 1 93 86 ILE A C 1
ATOM 675 O O . ILE A 1 86 ? -2.656 24.734 7.695 1 93 86 ILE A O 1
ATOM 679 N N . ALA A 1 87 ? -2.105 22.625 7.359 1 79.88 87 ALA A N 1
ATOM 680 C CA . ALA A 1 87 ? -1.018 22.953 6.449 1 79.88 87 ALA A CA 1
ATOM 681 C C . ALA A 1 87 ? -1.457 22.812 4.992 1 79.88 87 ALA A C 1
ATOM 683 O O . ALA A 1 87 ? -2.516 22.25 4.711 1 79.88 87 ALA A O 1
ATOM 684 N N . GLY A 1 88 ? -0.639 23.453 4.074 1 75.56 88 GLY A N 1
ATOM 685 C CA . GLY A 1 88 ? -0.71 23.188 2.648 1 75.56 88 GLY A CA 1
ATOM 686 C C . GLY A 1 88 ? -1.917 23.812 1.982 1 75.56 88 GLY A C 1
ATOM 687 O O . GLY A 1 88 ? -2.395 24.859 2.416 1 75.56 88 GLY A O 1
ATOM 688 N N . LEU A 1 89 ? -2.328 23.234 0.925 1 83.5 89 LEU A N 1
ATOM 689 C CA . LEU A 1 89 ? -3.482 23.688 0.156 1 83.5 89 LEU A CA 1
ATOM 690 C C . LEU A 1 89 ? -4.777 23.422 0.917 1 83.5 89 LEU A C 1
ATOM 692 O O . LEU A 1 89 ? -5.812 24.031 0.616 1 83.5 89 LEU A O 1
ATOM 696 N N . ALA A 1 90 ? -4.629 22.578 1.854 1 87.62 90 ALA A N 1
ATOM 697 C CA . ALA A 1 90 ? -5.805 22.25 2.656 1 87.62 90 ALA A CA 1
ATOM 698 C C . ALA A 1 90 ? -6.332 23.469 3.385 1 87.62 90 ALA A C 1
ATOM 700 O O . ALA A 1 90 ? -7.543 23.641 3.547 1 87.62 90 ALA A O 1
ATOM 701 N N . GLY A 1 91 ? -5.418 24.328 3.887 1 89.06 91 GLY A N 1
ATOM 702 C CA . GLY A 1 91 ? -5.824 25.562 4.539 1 89.06 91 GLY A CA 1
ATOM 703 C C . GLY A 1 91 ? -6.68 26.438 3.654 1 89.06 91 GLY A C 1
ATOM 704 O O . GLY A 1 91 ? -7.668 27.016 4.117 1 89.06 91 GLY A O 1
ATOM 705 N N . LYS A 1 92 ? -6.344 26.469 2.408 1 87.06 92 LYS A N 1
ATOM 706 C CA . LYS A 1 92 ? -7.098 27.297 1.462 1 87.06 92 LYS A CA 1
ATOM 707 C C . LYS A 1 92 ? -8.477 26.688 1.194 1 87.06 92 LYS A C 1
ATOM 709 O O . LYS A 1 92 ? -9.445 27.422 1 1 87.06 92 LYS A O 1
ATOM 714 N N . VAL A 1 93 ? -8.516 25.422 1.175 1 89.12 93 VAL A N 1
ATOM 715 C CA . VAL A 1 93 ? -9.781 24.734 0.921 1 89.12 93 VAL A CA 1
ATOM 716 C C . VAL A 1 93 ? -10.742 24.984 2.078 1 89.12 93 VAL A C 1
ATOM 718 O O . VAL A 1 93 ? -11.898 25.375 1.865 1 89.12 93 VAL A O 1
ATOM 721 N N . VAL A 1 94 ? -10.258 24.859 3.258 1 93.88 94 VAL A N 1
ATOM 722 C CA . VAL A 1 94 ? -11.164 24.953 4.402 1 93.88 94 VAL A CA 1
ATOM 723 C C . VAL A 1 94 ? -11.477 26.422 4.684 1 93.88 94 VAL A C 1
ATOM 725 O O . VAL A 1 94 ? -12.508 26.734 5.281 1 93.88 94 VAL A O 1
ATOM 728 N N . GLU A 1 95 ? -10.594 27.266 4.289 1 94.94 95 GLU A N 1
ATOM 729 C CA . GLU A 1 95 ? -10.875 28.688 4.395 1 94.94 95 GLU A CA 1
ATOM 730 C C . GLU A 1 95 ? -12.148 29.062 3.646 1 94.94 95 GLU A C 1
ATOM 732 O O . GLU A 1 95 ? -12.93 29.891 4.109 1 94.94 95 GLU A O 1
ATOM 737 N N . LYS A 1 96 ? -12.383 28.453 2.58 1 93.75 96 LYS A N 1
ATOM 738 C CA . LYS A 1 96 ? -13.586 28.688 1.787 1 93.75 96 LYS A CA 1
ATOM 739 C C . LYS A 1 96 ? -14.836 28.219 2.525 1 93.75 96 LYS A C 1
ATOM 741 O O . LYS A 1 96 ? -15.953 28.625 2.201 1 93.75 96 LYS A O 1
ATOM 746 N N . LEU A 1 97 ? -14.609 27.391 3.438 1 95.62 97 LEU A N 1
ATOM 747 C CA . LEU A 1 97 ? -15.734 26.859 4.211 1 95.62 97 LEU A CA 1
ATOM 748 C C . LEU A 1 97 ? -15.898 27.641 5.516 1 95.62 97 LEU A C 1
ATOM 750 O O . LEU A 1 97 ? -16.719 27.25 6.363 1 95.62 97 LEU A O 1
ATOM 754 N N . GLY A 1 98 ? -15.055 28.672 5.723 1 96.69 98 GLY A N 1
ATOM 755 C CA . GLY A 1 98 ? -15.227 29.562 6.859 1 96.69 98 GLY A CA 1
ATOM 756 C C . GLY A 1 98 ? -14.195 29.344 7.957 1 96.69 98 GLY A C 1
ATOM 757 O O . GLY A 1 98 ? -14.195 30.047 8.969 1 96.69 98 GLY A O 1
ATOM 758 N N . VAL A 1 99 ? -13.336 28.422 7.762 1 97.56 99 VAL A N 1
ATOM 759 C CA . VAL A 1 99 ? -12.281 28.141 8.734 1 97.56 99 VAL A CA 1
ATOM 760 C C . VAL A 1 99 ? -11.211 29.219 8.648 1 97.56 99 VAL A C 1
ATOM 762 O O . VAL A 1 99 ? -11 29.828 7.594 1 97.56 99 VAL A O 1
ATOM 765 N N . ILE A 1 100 ? -10.586 29.516 9.766 1 97.12 100 ILE A N 1
ATOM 766 C CA . ILE A 1 100 ? -9.445 30.422 9.836 1 97.12 100 ILE A CA 1
ATOM 767 C C . ILE A 1 100 ? -8.164 29.625 10.031 1 97.12 100 ILE A C 1
ATOM 769 O O . ILE A 1 100 ? -7.793 29.297 11.164 1 97.12 100 ILE A O 1
ATOM 773 N N . PRO A 1 101 ? -7.473 29.328 8.977 1 95.25 101 PRO A N 1
ATOM 774 C CA . PRO A 1 101 ? -6.27 28.484 9.078 1 95.25 101 PRO A CA 1
ATOM 775 C C . PRO A 1 101 ? -5.113 29.203 9.766 1 95.25 101 PRO A C 1
ATOM 777 O O . PRO A 1 101 ? -4.926 30.406 9.578 1 95.25 101 PRO A O 1
ATOM 780 N N . GLN A 1 102 ? -4.391 28.469 10.602 1 93.31 102 GLN A N 1
ATOM 781 C CA . GLN A 1 102 ? -3.201 28.953 11.305 1 93.31 102 GLN A CA 1
ATOM 782 C C . GLN A 1 102 ? -1.986 28.094 10.977 1 93.31 102 GLN A C 1
ATOM 784 O O . GLN A 1 102 ? -2.104 26.859 10.844 1 93.31 102 GLN A O 1
ATOM 789 N N . GLN A 1 103 ? -0.85 28.781 10.812 1 87.31 103 GLN A N 1
ATOM 790 C CA . GLN A 1 103 ? 0.404 28.062 10.648 1 87.31 103 GLN A CA 1
ATOM 791 C C . GLN A 1 103 ? 1.226 28.078 11.938 1 87.31 103 GLN A C 1
ATOM 793 O O . GLN A 1 103 ? 1.742 29.141 12.328 1 87.31 103 GLN A O 1
ATOM 798 N N . ILE A 1 104 ? 1.241 26.953 12.555 1 89.12 104 ILE A N 1
ATOM 799 C CA . ILE A 1 104 ? 1.921 26.781 13.836 1 89.12 104 ILE A CA 1
ATOM 800 C C . ILE A 1 104 ? 2.842 25.562 13.773 1 89.12 104 ILE A C 1
ATOM 802 O O . ILE A 1 104 ? 2.48 24.531 13.195 1 89.12 104 ILE A O 1
ATOM 806 N N . ALA A 1 105 ? 4.059 25.75 14.328 1 85.19 105 ALA A N 1
ATOM 807 C CA . ALA A 1 105 ? 4.992 24.625 14.352 1 85.19 105 ALA A CA 1
ATOM 808 C C . ALA A 1 105 ? 4.477 23.5 15.258 1 85.19 105 ALA A C 1
ATOM 810 O O . ALA A 1 105 ? 3.74 23.75 16.203 1 85.19 105 ALA A O 1
ATOM 811 N N . GLY A 1 106 ? 4.902 22.266 14.984 1 86.81 106 GLY A N 1
ATOM 812 C CA . GLY A 1 106 ? 4.422 21.062 15.664 1 86.81 106 GLY A CA 1
ATOM 813 C C . GLY A 1 106 ? 4.5 21.172 17.172 1 86.81 106 GLY A C 1
ATOM 814 O O . GLY A 1 106 ? 3.541 20.844 17.875 1 86.81 106 GLY A O 1
ATOM 815 N N . GLY A 1 107 ? 5.602 21.641 17.625 1 87.88 107 GLY A N 1
ATOM 816 C CA . GLY A 1 107 ? 5.824 21.719 19.062 1 87.88 107 GLY A CA 1
ATOM 817 C C . GLY A 1 107 ? 4.922 22.734 19.75 1 87.88 107 GLY A C 1
ATOM 818 O O . GLY A 1 107 ? 4.73 22.672 20.969 1 87.88 107 GLY A O 1
ATOM 819 N N . ASP A 1 108 ? 4.285 23.656 19.016 1 94 108 ASP A N 1
ATOM 820 C CA . ASP A 1 108 ? 3.484 24.734 19.594 1 94 108 ASP A CA 1
ATOM 821 C C . ASP A 1 108 ? 1.993 24.422 19.5 1 94 108 ASP A C 1
ATOM 823 O O . ASP A 1 108 ? 1.16 25.188 19.984 1 94 108 ASP A O 1
ATOM 827 N N . ILE A 1 109 ? 1.658 23.281 18.953 1 96.38 109 ILE A N 1
ATOM 828 C CA . ILE A 1 109 ? 0.253 22.953 18.734 1 96.38 109 ILE A CA 1
ATOM 829 C C . ILE A 1 109 ? -0.428 22.641 20.062 1 96.38 109 ILE A C 1
ATOM 831 O O . ILE A 1 109 ? -1.519 23.156 20.344 1 96.38 109 ILE A O 1
ATOM 835 N N . TYR A 1 110 ? 0.195 21.891 20.938 1 97.06 110 TYR A N 1
ATOM 836 C CA . TYR A 1 110 ? -0.392 21.5 22.219 1 97.06 110 TYR A CA 1
ATOM 837 C C . TYR A 1 110 ? -0.706 22.734 23.062 1 97.06 110 TYR A C 1
ATOM 839 O O . TYR A 1 110 ? -1.854 22.953 23.469 1 97.06 110 TYR A O 1
ATOM 847 N N . PRO A 1 111 ? 0.286 23.594 23.312 1 97.19 111 PRO A N 1
ATOM 848 C CA . PRO A 1 111 ? -0.025 24.781 24.109 1 97.19 111 PRO A CA 1
ATOM 849 C C . PRO A 1 111 ? -1.099 25.656 23.469 1 97.19 111 PRO A C 1
ATOM 851 O O . PRO A 1 111 ? -1.896 26.281 24.188 1 97.19 111 PRO A O 1
ATOM 854 N N . ALA A 1 112 ? -1.11 25.75 22.188 1 97.44 112 ALA A N 1
ATOM 855 C CA . ALA A 1 112 ? -2.102 26.578 21.5 1 97.44 112 ALA A CA 1
ATOM 856 C C . ALA A 1 112 ? -3.508 26.016 21.688 1 97.44 112 ALA A C 1
ATOM 858 O O . ALA A 1 112 ? -4.457 26.781 21.906 1 97.44 112 ALA A O 1
ATOM 859 N N . LEU A 1 113 ? -3.695 24.719 21.641 1 97.69 113 LEU A N 1
ATOM 860 C CA . LEU A 1 113 ? -4.977 24.078 21.906 1 97.69 113 LEU A CA 1
ATOM 861 C C . LEU A 1 113 ? -5.375 24.25 23.359 1 97.69 113 LEU A C 1
ATOM 863 O O . LEU A 1 113 ? -6.527 24.562 23.672 1 97.69 113 LEU A O 1
ATOM 867 N N . GLU A 1 114 ? -4.41 24.047 24.234 1 97.44 114 GLU A N 1
ATOM 868 C CA . GLU A 1 114 ? -4.656 24.125 25.672 1 97.44 114 GLU A CA 1
ATOM 869 C C . GLU A 1 114 ? -5.129 25.516 26.078 1 97.44 114 GLU A C 1
ATOM 871 O O . GLU A 1 114 ? -6.066 25.656 26.859 1 97.44 114 GLU A O 1
ATOM 876 N N . LYS A 1 115 ? -4.48 26.5 25.531 1 97.31 115 LYS A N 1
ATOM 877 C CA . LYS A 1 115 ? -4.797 27.891 25.859 1 97.31 115 LYS A CA 1
ATOM 878 C C . LYS A 1 115 ? -6.055 28.359 25.125 1 97.31 115 LYS A C 1
ATOM 880 O O . LYS A 1 115 ? -6.629 29.391 25.469 1 97.31 115 LYS A O 1
ATOM 885 N N . GLY A 1 116 ? -6.414 27.656 24.094 1 96.25 116 GLY A N 1
ATOM 886 C CA . GLY A 1 116 ? -7.613 28 23.344 1 96.25 116 GLY A CA 1
ATOM 887 C C . GLY A 1 116 ? -7.363 29.047 22.266 1 96.25 116 GLY A C 1
ATOM 888 O O . GLY A 1 116 ? -8.305 29.656 21.766 1 96.25 116 GLY A O 1
ATOM 889 N N . THR A 1 117 ? -6.117 29.25 21.922 1 97.25 117 THR A N 1
ATOM 890 C CA . THR A 1 117 ? -5.812 30.188 20.844 1 97.25 117 THR A CA 1
ATOM 891 C C . THR A 1 117 ? -6.18 29.578 19.484 1 97.25 117 THR A C 1
ATOM 893 O O . THR A 1 117 ? -6.359 30.297 18.5 1 97.25 117 THR A O 1
ATOM 896 N N . ILE A 1 118 ? -6.207 28.297 19.406 1 98.12 118 ILE A N 1
ATOM 897 C CA . ILE A 1 118 ? -6.801 27.578 18.266 1 98.12 118 ILE A CA 1
ATOM 898 C C . ILE A 1 118 ? -7.867 26.609 18.766 1 98.12 118 ILE A C 1
ATOM 900 O O . ILE A 1 118 ? -7.859 26.219 19.938 1 98.12 118 ILE A O 1
ATOM 904 N N . ASP A 1 119 ? -8.742 26.312 17.859 1 98.25 119 ASP A N 1
ATOM 905 C CA . ASP A 1 119 ? -9.883 25.453 18.188 1 98.25 119 ASP A CA 1
ATOM 906 C C . ASP A 1 119 ? -9.648 24.031 17.719 1 98.25 119 ASP A C 1
ATOM 908 O O . ASP A 1 119 ? -10.281 23.094 18.203 1 98.25 119 ASP A O 1
ATOM 912 N N . ALA A 1 120 ? -8.812 23.891 16.734 1 98.38 120 ALA A N 1
ATOM 913 C CA . ALA A 1 120 ? -8.578 22.594 16.094 1 98.38 120 ALA A CA 1
ATOM 914 C C . ALA A 1 120 ? -7.184 22.531 15.484 1 98.38 120 ALA A C 1
ATOM 916 O O . ALA A 1 120 ? -6.559 23.562 15.234 1 98.38 120 ALA A O 1
ATOM 917 N N . ALA A 1 121 ? -6.73 21.25 15.273 1 97.88 121 ALA A N 1
ATOM 918 C CA . ALA A 1 121 ? -5.43 21.062 14.641 1 97.88 121 ALA A CA 1
ATOM 919 C C . ALA A 1 121 ? -5.336 19.688 13.969 1 97.88 121 ALA A C 1
ATOM 921 O O . ALA A 1 121 ? -5.824 18.688 14.5 1 97.88 121 ALA A O 1
ATOM 922 N N . GLU A 1 122 ? -4.801 19.75 12.82 1 95.56 122 GLU A N 1
ATOM 923 C CA . GLU A 1 122 ? -4.379 18.484 12.211 1 95.56 122 GLU A CA 1
ATOM 924 C C . GLU A 1 122 ? -2.863 18.328 12.266 1 95.56 122 GLU A C 1
ATOM 926 O O . GLU A 1 122 ? -2.131 19.312 12.258 1 95.56 122 GLU A O 1
ATOM 931 N N . TRP A 1 123 ? -2.359 17.062 12.367 1 94 123 TRP A N 1
ATOM 932 C CA . TRP A 1 123 ? -0.927 16.781 12.375 1 94 123 TRP A CA 1
ATOM 933 C C . TRP A 1 123 ? -0.601 15.57 11.5 1 94 123 TRP A C 1
ATOM 935 O O . TRP A 1 123 ? -0.305 15.719 10.312 1 94 123 TRP A O 1
ATOM 945 N N . VAL A 1 124 ? -0.736 14.344 11.953 1 93.94 124 VAL A N 1
ATOM 946 C CA . VAL A 1 124 ? -0.448 13.18 11.125 1 93.94 124 VAL A CA 1
ATOM 947 C C . VAL A 1 124 ? -1.495 12.102 11.367 1 93.94 124 VAL A C 1
ATOM 949 O O . VAL A 1 124 ? -2.426 11.938 10.578 1 93.94 124 VAL A O 1
ATOM 952 N N . GLY A 1 125 ? -1.409 11.461 12.414 1 94.56 125 GLY A N 1
ATOM 953 C CA . GLY A 1 125 ? -2.242 10.32 12.75 1 94.56 125 GLY A CA 1
ATOM 954 C C . GLY A 1 125 ? -2.104 9.891 14.203 1 94.56 125 GLY A C 1
ATOM 955 O O . GLY A 1 125 ? -1.399 10.539 14.984 1 94.56 125 GLY A O 1
ATOM 956 N N . PRO A 1 126 ? -2.76 8.805 14.523 1 93.56 126 PRO A N 1
ATOM 957 C CA . PRO A 1 126 ? -2.92 8.414 15.93 1 93.56 126 PRO A CA 1
ATOM 958 C C . PRO A 1 126 ? -1.586 8.281 16.656 1 93.56 126 PRO A C 1
ATOM 960 O O . PRO A 1 126 ? -1.44 8.789 17.781 1 93.56 126 PRO A O 1
ATOM 963 N N . TYR A 1 127 ? -0.59 7.688 16.109 1 94.69 127 TYR A N 1
ATOM 964 C CA . TYR A 1 127 ? 0.679 7.438 16.781 1 94.69 127 TYR A CA 1
ATOM 965 C C . TYR A 1 127 ? 1.375 8.75 17.141 1 94.69 127 TYR A C 1
ATOM 967 O O . TYR A 1 127 ? 1.729 8.977 18.297 1 94.69 127 TYR A O 1
ATOM 975 N N . ASP A 1 128 ? 1.579 9.578 16.172 1 95.31 128 ASP A N 1
ATOM 976 C CA . ASP A 1 128 ? 2.279 10.844 16.391 1 95.31 128 ASP A CA 1
ATOM 977 C C . ASP A 1 128 ? 1.47 11.781 17.281 1 95.31 128 ASP A C 1
ATOM 979 O O . ASP A 1 128 ? 2.025 12.453 18.156 1 95.31 128 ASP A O 1
ATOM 983 N N . ASP A 1 129 ? 0.203 11.812 17.062 1 96.31 129 ASP A N 1
ATOM 984 C CA . ASP A 1 129 ? -0.667 12.719 17.812 1 96.31 129 ASP A CA 1
ATOM 985 C C . ASP A 1 129 ? -0.732 12.336 19.281 1 96.31 129 ASP A C 1
ATOM 987 O O . ASP A 1 129 ? -0.777 13.203 20.156 1 96.31 129 ASP A O 1
ATOM 991 N N . HIS A 1 130 ? -0.815 11.047 19.547 1 96.31 130 HIS A N 1
ATOM 992 C CA . HIS A 1 130 ? -0.82 10.562 20.922 1 96.31 130 HIS A CA 1
ATOM 993 C C . HIS A 1 130 ? 0.458 10.953 21.641 1 96.31 130 HIS A C 1
ATOM 995 O O . HIS A 1 130 ? 0.414 11.359 22.812 1 96.31 130 HIS A O 1
ATOM 1001 N N . LYS A 1 131 ? 1.558 10.82 20.969 1 95.06 131 LYS A N 1
ATOM 1002 C CA . LYS A 1 131 ? 2.852 11.18 21.547 1 95.06 131 LYS A CA 1
ATOM 1003 C C . LYS A 1 131 ? 2.9 12.656 21.906 1 95.06 131 LYS A C 1
ATOM 1005 O O . LYS A 1 131 ? 3.551 13.039 22.891 1 95.06 131 LYS A O 1
ATOM 1010 N N . LEU A 1 132 ? 2.205 13.414 21.094 1 95.19 132 LEU A N 1
ATOM 1011 C CA . LEU A 1 132 ? 2.201 14.852 21.344 1 95.19 132 LEU A CA 1
ATOM 1012 C C . LEU A 1 132 ? 1.137 15.227 22.359 1 95.19 132 LEU A C 1
ATOM 1014 O O . LEU A 1 132 ? 1.075 16.375 22.812 1 95.19 132 LEU A O 1
ATOM 1018 N N . GLY A 1 133 ? 0.216 14.344 22.688 1 96.5 133 GLY A N 1
ATOM 1019 C CA . GLY A 1 133 ? -0.724 14.508 23.797 1 96.5 133 GLY A CA 1
ATOM 1020 C C . GLY A 1 133 ? -1.944 15.328 23.406 1 96.5 133 GLY A C 1
ATOM 1021 O O . GLY A 1 133 ? -2.602 15.906 24.281 1 96.5 133 GLY A O 1
ATOM 1022 N N . PHE A 1 134 ? -2.273 15.375 22.203 1 97.81 134 PHE A N 1
ATOM 1023 C CA . PHE A 1 134 ? -3.367 16.234 21.766 1 97.81 134 PHE A CA 1
ATOM 1024 C C . PHE A 1 134 ? -4.691 15.766 22.359 1 97.81 134 PHE A C 1
ATOM 1026 O O . PHE A 1 134 ? -5.609 16.562 22.547 1 97.81 134 PHE A O 1
ATOM 1033 N N . ASN A 1 135 ? -4.766 14.5 22.672 1 97.31 135 ASN A N 1
ATOM 1034 C CA . ASN A 1 135 ? -5.984 13.93 23.234 1 97.31 135 ASN A CA 1
ATOM 1035 C C . ASN A 1 135 ? -6.285 14.5 24.609 1 97.31 135 ASN A C 1
ATOM 1037 O O . ASN A 1 135 ? -7.406 14.375 25.109 1 97.31 135 ASN A O 1
ATOM 1041 N N . LYS A 1 136 ? -5.383 15.125 25.219 1 97.75 136 LYS A N 1
ATOM 1042 C CA . LYS A 1 136 ? -5.555 15.688 26.562 1 97.75 136 LYS A CA 1
ATOM 1043 C C . LYS A 1 136 ? -6.172 17.078 26.484 1 97.75 136 LYS A C 1
ATOM 1045 O O . LYS A 1 136 ? -6.676 17.594 27.484 1 97.75 136 LYS A O 1
ATOM 1050 N N . VAL A 1 137 ? -6.102 17.719 25.297 1 97.88 137 VAL A N 1
ATOM 1051 C CA . VAL A 1 137 ? -6.52 19.109 25.219 1 97.88 137 VAL A CA 1
ATOM 1052 C C . VAL A 1 137 ? -7.625 19.266 24.172 1 97.88 137 VAL A C 1
ATOM 1054 O O . VAL A 1 137 ? -8.242 20.328 24.062 1 97.88 137 VAL A O 1
ATOM 1057 N N . ALA A 1 138 ? -7.926 18.25 23.422 1 97.94 138 ALA A N 1
ATOM 1058 C CA . ALA A 1 138 ? -9.039 18.203 22.484 1 97.94 138 ALA A CA 1
ATOM 1059 C C . ALA A 1 138 ? -9.68 16.812 22.469 1 97.94 138 ALA A C 1
ATOM 1061 O O . ALA A 1 138 ? -9 15.812 22.25 1 97.94 138 ALA A O 1
ATOM 1062 N N . LYS A 1 139 ? -10.914 16.812 22.516 1 96.69 139 LYS A N 1
ATOM 1063 C CA . LYS A 1 139 ? -11.633 15.57 22.797 1 96.69 139 LYS A CA 1
ATOM 1064 C C . LYS A 1 139 ? -12 14.844 21.5 1 96.69 139 LYS A C 1
ATOM 1066 O O . LYS A 1 139 ? -12.078 13.609 21.469 1 96.69 139 LYS A O 1
ATOM 1071 N N . TYR A 1 140 ? -12.312 15.555 20.516 1 97.5 140 TYR A N 1
ATOM 1072 C CA . TYR A 1 140 ? -12.875 14.961 19.297 1 97.5 140 TYR A CA 1
ATOM 1073 C C . TYR A 1 140 ? -11.805 14.773 18.234 1 97.5 140 TYR A C 1
ATOM 1075 O O . TYR A 1 140 ? -11.055 15.703 17.922 1 97.5 140 TYR A O 1
ATOM 1083 N N . TYR A 1 141 ? -11.695 13.602 17.734 1 96.25 141 TYR A N 1
ATOM 1084 C CA . TYR A 1 141 ? -10.703 13.219 16.734 1 96.25 141 TYR A CA 1
ATOM 1085 C C . TYR A 1 141 ? -11.383 12.781 15.438 1 96.25 141 TYR A C 1
ATOM 1087 O O . TYR A 1 141 ? -12.023 11.727 15.391 1 96.25 141 TYR A O 1
ATOM 1095 N N . TYR A 1 142 ? -11.195 13.57 14.375 1 93.31 142 TYR A N 1
ATOM 1096 C CA . TYR A 1 142 ? -11.992 13.375 13.172 1 93.31 142 TYR A CA 1
ATOM 1097 C C . TYR A 1 142 ? -11.18 12.664 12.094 1 93.31 142 TYR A C 1
ATOM 1099 O O . TYR A 1 142 ? -9.953 12.75 12.07 1 93.31 142 TYR A O 1
ATOM 1107 N N . TYR A 1 143 ? -11.922 11.953 11.297 1 88 143 TYR A N 1
ATOM 1108 C CA . TYR A 1 143 ? -11.391 11.328 10.086 1 88 143 TYR A CA 1
ATOM 1109 C C . TYR A 1 143 ? -12.375 11.461 8.93 1 88 143 TYR A C 1
ATOM 1111 O O . TYR A 1 143 ? -13.57 11.656 9.141 1 88 143 TYR A O 1
ATOM 1119 N N . PRO A 1 144 ? -11.859 11.25 7.668 1 86.75 144 PRO A N 1
ATOM 1120 C CA . PRO A 1 144 ? -10.445 11.234 7.27 1 86.75 144 PRO A CA 1
ATOM 1121 C C . PRO A 1 144 ? -9.898 12.633 6.988 1 86.75 144 PRO A C 1
ATOM 1123 O O . PRO A 1 144 ? -10.656 13.602 6.953 1 86.75 144 PRO A O 1
ATOM 1126 N N . ALA A 1 145 ? -8.523 12.727 6.914 1 90.19 145 ALA A N 1
ATOM 1127 C CA . ALA A 1 145 ? -7.938 13.914 6.301 1 90.19 145 ALA A CA 1
ATOM 1128 C C . ALA A 1 145 ? -8.047 13.852 4.777 1 90.19 145 ALA A C 1
ATOM 1130 O O . ALA A 1 145 ? -7.133 13.367 4.102 1 90.19 145 ALA A O 1
ATOM 1131 N N . PHE A 1 146 ? -9.055 14.43 4.254 1 85.19 146 PHE A N 1
ATOM 1132 C CA . PHE A 1 146 ? -9.273 14.383 2.811 1 85.19 146 PHE A CA 1
ATOM 1133 C C . PHE A 1 146 ? -8.156 15.117 2.072 1 85.19 146 PHE A C 1
ATOM 1135 O O . PHE A 1 146 ? -8.016 14.969 0.858 1 85.19 146 PHE A O 1
ATOM 1142 N N . TRP A 1 147 ? -7.316 15.828 2.75 1 88.44 147 TRP A N 1
ATOM 1143 C CA . TRP A 1 147 ? -6.258 16.594 2.111 1 88.44 147 TRP A CA 1
ATOM 1144 C C . TRP A 1 147 ? -4.945 15.828 2.107 1 88.44 147 TRP A C 1
ATOM 1146 O O . TRP A 1 147 ? -3.967 16.266 1.49 1 88.44 147 TRP A O 1
ATOM 1156 N N . GLU A 1 148 ? -4.887 14.727 2.854 1 89.69 148 GLU A N 1
ATOM 1157 C CA . GLU A 1 148 ? -3.65 13.953 2.939 1 89.69 148 GLU A CA 1
ATOM 1158 C C . GLU A 1 148 ? -3.934 12.461 2.873 1 89.69 148 GLU A C 1
ATOM 1160 O O . GLU A 1 148 ? -3.688 11.734 3.838 1 89.69 148 GLU A O 1
ATOM 1165 N N . GLY A 1 149 ? -4.242 11.945 1.677 1 87.31 149 GLY A N 1
ATOM 1166 C CA . GLY A 1 149 ? -4.562 10.539 1.471 1 87.31 149 GLY A CA 1
ATOM 1167 C C . GLY A 1 149 ? -3.334 9.648 1.428 1 87.31 149 GLY A C 1
ATOM 1168 O O . GLY A 1 149 ? -3.412 8.461 1.757 1 87.31 149 GLY A O 1
ATOM 1169 N N . GLY A 1 150 ? -2.26 10.133 1.056 1 91.88 150 GLY A N 1
ATOM 1170 C CA . GLY A 1 150 ? -0.964 9.477 0.959 1 91.88 150 GLY A CA 1
ATOM 1171 C C . GLY A 1 150 ? 0.183 10.453 0.761 1 91.88 150 GLY A C 1
ATOM 1172 O O . GLY A 1 150 ? 0.865 10.414 -0.265 1 91.88 150 GLY A O 1
ATOM 1173 N N . PRO A 1 151 ? 0.347 11.266 1.788 1 94.81 151 PRO A N 1
ATOM 1174 C CA . PRO A 1 151 ? 1.34 12.328 1.633 1 94.81 151 PRO A CA 1
ATOM 1175 C C . PRO A 1 151 ? 2.77 11.797 1.557 1 94.81 151 PRO A C 1
ATOM 1177 O O . PRO A 1 151 ? 3.17 10.977 2.385 1 94.81 151 PRO A O 1
ATOM 1180 N N . VAL A 1 152 ? 3.438 12.344 0.602 1 96.56 152 VAL A N 1
ATOM 1181 C CA . VAL A 1 152 ? 4.828 11.961 0.379 1 96.56 152 VAL A CA 1
ATOM 1182 C C . VAL A 1 152 ? 5.754 12.891 1.159 1 96.56 152 VAL A C 1
ATOM 1184 O O . VAL A 1 152 ? 5.547 14.109 1.183 1 96.56 152 VAL A O 1
ATOM 1187 N N . ILE A 1 153 ? 6.727 12.336 1.797 1 95.88 153 ILE A N 1
ATOM 1188 C CA . ILE A 1 153 ? 7.84 13.078 2.377 1 95.88 153 ILE A CA 1
ATOM 1189 C C . ILE A 1 153 ? 9.062 12.961 1.472 1 95.88 153 ILE A C 1
ATOM 1191 O O . ILE A 1 153 ? 9.398 11.867 1.004 1 95.88 153 ILE A O 1
ATOM 1195 N N . HIS A 1 154 ? 9.727 14.117 1.268 1 96.94 154 HIS A N 1
ATOM 1196 C CA . HIS A 1 154 ? 10.844 14.141 0.329 1 96.94 154 HIS A CA 1
ATOM 1197 C C . HIS A 1 154 ? 12.172 14.328 1.055 1 96.94 154 HIS A C 1
ATOM 1199 O O . HIS A 1 154 ? 12.227 15 2.09 1 96.94 154 HIS A O 1
ATOM 1205 N N . SER A 1 155 ? 13.164 13.703 0.515 1 95.56 155 SER A N 1
ATOM 1206 C CA . SER A 1 155 ? 14.547 14.148 0.711 1 95.56 155 SER A CA 1
ATOM 1207 C C . SER A 1 155 ? 15 15.055 -0.43 1 95.56 155 SER A C 1
ATOM 1209 O O . SER A 1 155 ? 14.984 14.648 -1.594 1 95.56 155 SER A O 1
ATOM 1211 N N . PHE A 1 156 ? 15.336 16.266 -0.094 1 95.31 156 PHE A N 1
ATOM 1212 C CA . PHE A 1 156 ? 15.836 17.203 -1.094 1 95.31 156 PHE A CA 1
ATOM 1213 C C . PHE A 1 156 ? 17.344 17.359 -0.987 1 95.31 156 PHE A C 1
ATOM 1215 O O . PHE A 1 156 ? 17.906 17.328 0.113 1 95.31 156 PHE A O 1
ATOM 1222 N N . VAL A 1 157 ? 17.969 17.469 -2.158 1 95.31 157 VAL A N 1
ATOM 1223 C CA . VAL A 1 157 ? 19.406 17.734 -2.275 1 95.31 157 VAL A CA 1
ATOM 1224 C C . VAL A 1 157 ? 19.641 18.875 -3.262 1 95.31 157 VAL A C 1
ATOM 1226 O O . VAL A 1 157 ? 18.875 19.047 -4.215 1 95.31 157 VAL A O 1
ATOM 1229 N N . ASN A 1 158 ? 20.656 19.625 -2.932 1 96.38 158 ASN A N 1
ATOM 1230 C CA . ASN A 1 158 ? 21.062 20.625 -3.924 1 96.38 158 ASN A CA 1
ATOM 1231 C C . ASN A 1 158 ? 21.328 19.984 -5.285 1 96.38 158 ASN A C 1
ATOM 1233 O O . ASN A 1 158 ? 22 18.953 -5.371 1 96.38 158 ASN A O 1
ATOM 1237 N N . LEU A 1 159 ? 20.781 20.641 -6.32 1 96.81 159 LEU A N 1
ATOM 1238 C CA . LEU A 1 159 ? 20.828 20.031 -7.648 1 96.81 159 LEU A CA 1
ATOM 1239 C C . LEU A 1 159 ? 22.266 19.891 -8.125 1 96.81 159 LEU A C 1
ATOM 1241 O O . LEU A 1 159 ? 22.641 18.844 -8.672 1 96.81 159 LEU A O 1
ATOM 1245 N N . ALA A 1 160 ? 23.094 20.875 -7.949 1 96.38 160 ALA A N 1
ATOM 1246 C CA . ALA A 1 160 ? 24.484 20.828 -8.375 1 96.38 160 ALA A CA 1
ATOM 1247 C C . ALA A 1 160 ? 25.25 19.719 -7.648 1 96.38 160 ALA A C 1
ATOM 1249 O O . ALA A 1 160 ? 26.047 19 -8.258 1 96.38 160 ALA A O 1
ATOM 1250 N N . LYS A 1 161 ? 25 19.609 -6.395 1 94.12 161 LYS A N 1
ATOM 1251 C CA . LYS A 1 161 ? 25.625 18.547 -5.617 1 94.12 161 LYS A CA 1
ATOM 1252 C C . LYS A 1 161 ? 25.172 17.172 -6.082 1 94.12 161 LYS A C 1
ATOM 1254 O O . LYS A 1 161 ? 25.969 16.25 -6.207 1 94.12 161 LYS A O 1
ATOM 1259 N N . TRP A 1 162 ? 23.906 17.047 -6.34 1 95.94 162 TRP A N 1
ATOM 1260 C CA . TRP A 1 162 ? 23.375 15.805 -6.875 1 95.94 162 TRP A CA 1
ATOM 1261 C C . TRP A 1 162 ? 24.078 15.43 -8.172 1 95.94 162 TRP A C 1
ATOM 1263 O O . TRP A 1 162 ? 24.531 14.297 -8.328 1 95.94 162 TRP A O 1
ATOM 1273 N N . ASN A 1 163 ? 24.219 16.391 -9.047 1 95.38 163 ASN A N 1
ATOM 1274 C CA . ASN A 1 163 ? 24.812 16.141 -10.359 1 95.38 163 ASN A CA 1
ATOM 1275 C C . ASN A 1 163 ? 26.297 15.805 -10.266 1 95.38 163 ASN A C 1
ATOM 1277 O O . ASN A 1 163 ? 26.844 15.164 -11.156 1 95.38 163 ASN A O 1
ATOM 1281 N N . SER A 1 164 ? 26.875 16.188 -9.203 1 93.75 164 SER A N 1
ATOM 1282 C CA . SER A 1 164 ? 28.312 15.938 -9.031 1 93.75 164 SER A CA 1
ATOM 1283 C C . SER A 1 164 ? 28.562 14.531 -8.484 1 93.75 164 SER A C 1
ATOM 1285 O O . SER A 1 164 ? 29.703 14.047 -8.523 1 93.75 164 SER A O 1
ATOM 1287 N N . LEU A 1 165 ? 27.531 13.883 -7.941 1 89.94 165 LEU A N 1
ATOM 1288 C CA . LEU A 1 165 ? 27.703 12.539 -7.391 1 89.94 165 LEU A CA 1
ATOM 1289 C C . LEU A 1 165 ? 27.953 11.523 -8.5 1 89.94 165 LEU A C 1
ATOM 1291 O O . LEU A 1 165 ? 27.328 11.594 -9.562 1 89.94 165 LEU A O 1
ATOM 1295 N N . PRO A 1 166 ? 28.891 10.57 -8.172 1 89.12 166 PRO A N 1
ATOM 1296 C CA . PRO A 1 166 ? 28.953 9.422 -9.086 1 89.12 166 PRO A CA 1
ATOM 1297 C C . PRO A 1 166 ? 27.625 8.688 -9.203 1 89.12 166 PRO A C 1
ATOM 1299 O O . PRO A 1 166 ? 26.844 8.641 -8.242 1 89.12 166 PRO A O 1
ATOM 1302 N N . LYS A 1 167 ? 27.406 8.07 -10.352 1 89.38 167 LYS A N 1
ATOM 1303 C CA . LYS A 1 167 ? 26.141 7.391 -10.633 1 89.38 167 LYS A CA 1
ATOM 1304 C C . LYS A 1 167 ? 25.844 6.324 -9.586 1 89.38 167 LYS A C 1
ATOM 1306 O O . LYS A 1 167 ? 24.688 6.129 -9.203 1 89.38 167 LYS A O 1
ATOM 1311 N N . THR A 1 168 ? 26.875 5.73 -9.109 1 83.62 168 THR A N 1
ATOM 1312 C CA . THR A 1 168 ? 26.719 4.688 -8.102 1 83.62 168 THR A CA 1
ATOM 1313 C C . THR A 1 168 ? 26.141 5.262 -6.809 1 83.62 168 THR A C 1
ATOM 1315 O O . THR A 1 168 ? 25.281 4.645 -6.172 1 83.62 168 THR A O 1
ATOM 1318 N N . TYR A 1 169 ? 26.562 6.461 -6.402 1 86.44 169 TYR A N 1
ATOM 1319 C CA . TYR A 1 169 ? 26.078 7.086 -5.176 1 86.44 169 TYR A CA 1
ATOM 1320 C C . TYR A 1 169 ? 24.656 7.613 -5.359 1 86.44 169 TYR A C 1
ATOM 1322 O O . TYR A 1 169 ? 23.859 7.582 -4.426 1 86.44 169 TYR A O 1
ATOM 1330 N N . GLN A 1 170 ? 24.359 8.039 -6.59 1 90.44 170 GLN A N 1
ATOM 1331 C CA . GLN A 1 170 ? 22.984 8.445 -6.883 1 90.44 170 GLN A CA 1
ATOM 1332 C C . GLN A 1 170 ? 22.016 7.273 -6.727 1 90.44 170 GLN A C 1
ATOM 1334 O O . GLN A 1 170 ? 20.984 7.402 -6.086 1 90.44 170 GLN A O 1
ATOM 1339 N N . THR A 1 171 ? 22.422 6.105 -7.23 1 90.25 171 THR A N 1
ATOM 1340 C CA . THR A 1 171 ? 21.578 4.914 -7.152 1 90.25 171 THR A CA 1
ATOM 1341 C C . THR A 1 171 ? 21.406 4.473 -5.703 1 90.25 171 THR A C 1
ATOM 1343 O O . THR A 1 171 ? 20.297 4.125 -5.289 1 90.25 171 THR A O 1
ATOM 1346 N N . VAL A 1 172 ? 22.469 4.559 -4.922 1 87.12 172 VAL A N 1
ATOM 1347 C CA . VAL A 1 172 ? 22.422 4.16 -3.521 1 87.12 172 VAL A CA 1
ATOM 1348 C C . VAL A 1 172 ? 21.469 5.074 -2.756 1 87.12 172 VAL A C 1
ATOM 1350 O O . VAL A 1 172 ? 20.688 4.609 -1.923 1 87.12 172 VAL A O 1
ATOM 1353 N N . LEU A 1 173 ? 21.531 6.336 -3.057 1 90.81 173 LEU A N 1
ATOM 1354 C CA . LEU A 1 173 ? 20.672 7.297 -2.377 1 90.81 173 LEU A CA 1
ATOM 1355 C C . LEU A 1 173 ? 19.203 7.074 -2.746 1 90.81 173 LEU A C 1
ATOM 1357 O O . LEU A 1 173 ? 18.328 7.125 -1.884 1 90.81 173 LEU A O 1
ATOM 1361 N N . ILE A 1 174 ? 19 6.781 -4.02 1 91.88 174 ILE A N 1
ATOM 1362 C CA . ILE A 1 174 ? 17.641 6.508 -4.488 1 91.88 174 ILE A CA 1
ATOM 1363 C C . ILE A 1 174 ? 17.094 5.262 -3.795 1 91.88 174 ILE A C 1
ATOM 1365 O O . ILE A 1 174 ? 15.953 5.258 -3.316 1 91.88 174 ILE A O 1
ATOM 1369 N N . ASP A 1 175 ? 17.906 4.281 -3.67 1 89.94 175 ASP A N 1
ATOM 1370 C CA . ASP A 1 175 ? 17.5 3.035 -3.031 1 89.94 175 ASP A CA 1
ATOM 1371 C C . ASP A 1 175 ? 17.234 3.24 -1.539 1 89.94 175 ASP A C 1
ATOM 1373 O O . ASP A 1 175 ? 16.281 2.701 -0.988 1 89.94 175 ASP A O 1
ATOM 1377 N N . ALA A 1 176 ? 18.094 4.012 -0.903 1 91.69 176 ALA A N 1
ATOM 1378 C CA . ALA A 1 176 ? 17.922 4.312 0.516 1 91.69 176 ALA A CA 1
ATOM 1379 C C . ALA A 1 176 ? 16.625 5.066 0.758 1 91.69 176 ALA A C 1
ATOM 1381 O O . ALA A 1 176 ? 15.922 4.812 1.741 1 91.69 176 ALA A O 1
ATOM 1382 N N . CYS A 1 177 ? 16.328 5.93 -0.134 1 93.38 177 CYS A N 1
ATOM 1383 C CA . CYS A 1 177 ? 15.086 6.684 -0.013 1 93.38 177 CYS A CA 1
ATOM 1384 C C . CYS A 1 177 ? 13.875 5.781 -0.222 1 93.38 177 CYS A C 1
ATOM 1386 O O . CYS A 1 177 ? 12.844 5.965 0.425 1 93.38 177 CYS A O 1
ATOM 1388 N N . ALA A 1 178 ? 14.039 4.844 -1.104 1 92.44 178 ALA A N 1
ATOM 1389 C CA . ALA A 1 178 ? 12.953 3.877 -1.299 1 92.44 178 ALA A CA 1
ATOM 1390 C C . ALA A 1 178 ? 12.734 3.041 -0.042 1 92.44 178 ALA A C 1
ATOM 1392 O O . ALA A 1 178 ? 11.594 2.742 0.319 1 92.44 178 ALA A O 1
ATOM 1393 N N . PHE A 1 179 ? 13.82 2.666 0.603 1 93 179 PHE A N 1
ATOM 1394 C CA . PHE A 1 179 ? 13.711 1.962 1.875 1 93 179 PHE A CA 1
ATOM 1395 C C . PHE A 1 179 ? 12.969 2.811 2.9 1 93 179 PHE A C 1
ATOM 1397 O O . PHE A 1 179 ? 12.055 2.326 3.57 1 93 179 PHE A O 1
ATOM 1404 N N . ALA A 1 180 ? 13.352 4.055 2.967 1 95.31 180 ALA A N 1
ATOM 1405 C CA . ALA A 1 180 ? 12.719 4.969 3.91 1 95.31 180 ALA A CA 1
ATOM 1406 C C . ALA A 1 180 ? 11.227 5.121 3.605 1 95.31 180 ALA A C 1
ATOM 1408 O O . ALA A 1 180 ? 10.406 5.16 4.52 1 95.31 180 ALA A O 1
ATOM 1409 N N . ASN A 1 181 ? 10.914 5.211 2.352 1 96.25 181 ASN A N 1
ATOM 1410 C CA . ASN A 1 181 ? 9.531 5.348 1.915 1 96.25 181 ASN A CA 1
ATOM 1411 C C . ASN A 1 181 ? 8.68 4.156 2.357 1 96.25 181 ASN A C 1
ATOM 1413 O O . ASN A 1 181 ? 7.605 4.332 2.93 1 96.25 181 ASN A O 1
ATOM 1417 N N . THR A 1 182 ? 9.164 3.012 2.189 1 94.38 182 THR A N 1
ATOM 1418 C CA . THR A 1 182 ? 8.445 1.784 2.527 1 94.38 182 THR A CA 1
ATOM 1419 C C . THR A 1 182 ? 8.414 1.575 4.039 1 94.38 182 THR A C 1
ATOM 1421 O O . THR A 1 182 ? 7.375 1.226 4.602 1 94.38 182 THR A O 1
ATOM 1424 N N . SER A 1 183 ? 9.516 1.826 4.648 1 93.75 183 SER A N 1
ATOM 1425 C CA . SER A 1 183 ? 9.633 1.595 6.082 1 93.75 183 SER A CA 1
ATOM 1426 C C . SER A 1 183 ? 8.734 2.545 6.867 1 93.75 183 SER A C 1
ATOM 1428 O O . SER A 1 183 ? 8.148 2.158 7.883 1 93.75 183 SER A O 1
ATOM 1430 N N . MET A 1 184 ? 8.609 3.73 6.422 1 95.5 184 MET A N 1
ATOM 1431 C CA . MET A 1 184 ? 7.762 4.695 7.113 1 95.5 184 MET A CA 1
ATOM 1432 C C . MET A 1 184 ? 6.305 4.25 7.09 1 95.5 184 MET A C 1
ATOM 1434 O O . MET A 1 184 ? 5.641 4.23 8.133 1 95.5 184 MET A O 1
ATOM 1438 N N . MET A 1 185 ? 5.836 3.879 5.957 1 94.25 185 MET A N 1
ATOM 1439 C CA . MET A 1 185 ? 4.461 3.402 5.848 1 94.25 185 MET A CA 1
ATOM 1440 C C . MET A 1 185 ? 4.242 2.162 6.707 1 94.25 185 MET A C 1
ATOM 1442 O O . MET A 1 185 ? 3.223 2.045 7.391 1 94.25 185 MET A O 1
ATOM 1446 N N . ALA A 1 186 ? 5.176 1.304 6.656 1 92.81 186 ALA A N 1
ATOM 1447 C CA . ALA A 1 186 ? 5.094 0.074 7.441 1 92.81 186 ALA A CA 1
ATOM 1448 C C . ALA A 1 186 ? 5.031 0.378 8.938 1 92.81 186 ALA A C 1
ATOM 1450 O O . ALA A 1 186 ? 4.293 -0.275 9.68 1 92.81 186 ALA A O 1
ATOM 1451 N N . LYS A 1 187 ? 5.777 1.337 9.367 1 94 187 LYS A N 1
ATOM 1452 C CA . LYS A 1 187 ? 5.789 1.741 10.766 1 94 187 LYS A CA 1
ATOM 1453 C C . LYS A 1 187 ? 4.43 2.285 11.195 1 94 187 LYS A C 1
ATOM 1455 O O . LYS A 1 187 ? 3.924 1.936 12.266 1 94 187 LYS A O 1
ATOM 1460 N N . TYR A 1 188 ? 3.908 3.104 10.391 1 92.88 188 TYR A N 1
ATOM 1461 C CA . TYR A 1 188 ? 2.604 3.662 10.719 1 92.88 188 TYR A CA 1
ATOM 1462 C C . TYR A 1 188 ? 1.535 2.574 10.75 1 92.88 188 TYR A C 1
ATOM 1464 O O . TYR A 1 188 ? 0.63 2.604 11.586 1 92.88 188 TYR A O 1
ATOM 1472 N N . ASP A 1 189 ? 1.607 1.666 9.828 1 89 189 ASP A N 1
ATOM 1473 C CA . ASP A 1 189 ? 0.642 0.572 9.789 1 89 189 ASP A CA 1
ATOM 1474 C C . ASP A 1 189 ? 0.734 -0.289 11.047 1 89 189 ASP A C 1
ATOM 1476 O O . ASP A 1 189 ? -0.263 -0.867 11.484 1 89 189 ASP A O 1
ATOM 1480 N N . LYS A 1 190 ? 1.862 -0.331 11.602 1 88.31 190 LYS A N 1
ATOM 1481 C CA . LYS A 1 190 ? 2.062 -1.1 12.828 1 88.31 190 LYS A CA 1
ATOM 1482 C C . LYS A 1 190 ? 1.61 -0.31 14.055 1 88.31 190 LYS A C 1
ATOM 1484 O O . LYS A 1 190 ? 0.915 -0.842 14.922 1 88.31 190 LYS A O 1
ATOM 1489 N N . LYS A 1 191 ? 1.902 0.919 14.062 1 90.31 191 LYS A N 1
ATOM 1490 C CA . LYS A 1 191 ? 1.807 1.692 15.297 1 90.31 191 LYS A CA 1
ATOM 1491 C C . LYS A 1 191 ? 0.443 2.365 15.422 1 90.31 191 LYS A C 1
ATOM 1493 O O . LYS A 1 191 ? -0.072 2.537 16.531 1 90.31 191 LYS A O 1
ATOM 1498 N N . ASN A 1 192 ? -0.198 2.734 14.352 1 89.62 192 ASN A N 1
ATOM 1499 C CA . ASN A 1 192 ? -1.423 3.525 14.391 1 89.62 192 ASN A CA 1
ATOM 1500 C C . ASN A 1 192 ? -2.574 2.742 15.016 1 89.62 192 ASN A C 1
ATOM 1502 O O . ASN A 1 192 ? -3.324 3.273 15.836 1 89.62 192 ASN A O 1
ATOM 1506 N N . PRO A 1 193 ? -2.807 1.472 14.648 1 85.38 193 PRO A N 1
ATOM 1507 C CA . PRO A 1 193 ? -3.922 0.741 15.258 1 85.38 193 PRO A CA 1
ATOM 1508 C C . PRO A 1 193 ? -3.816 0.66 16.781 1 85.38 193 PRO A C 1
ATOM 1510 O O . PRO A 1 193 ? -4.816 0.832 17.484 1 85.38 193 PRO A O 1
ATOM 1513 N N . LEU A 1 194 ? -2.652 0.483 17.297 1 84.06 194 LEU A N 1
ATOM 1514 C CA . LEU A 1 194 ? -2.451 0.442 18.734 1 84.06 194 LEU A CA 1
ATOM 1515 C C . LEU A 1 194 ? -2.711 1.809 19.359 1 84.06 194 LEU A C 1
ATOM 1517 O O . LEU A 1 194 ? -3.326 1.903 20.422 1 84.06 194 LEU A O 1
ATOM 1521 N N . ALA A 1 195 ? -2.225 2.803 18.656 1 90 195 ALA A N 1
ATOM 1522 C CA . ALA A 1 195 ? -2.389 4.164 19.156 1 90 195 ALA A CA 1
ATOM 1523 C C . ALA A 1 195 ? -3.861 4.562 19.203 1 90 195 ALA A C 1
ATOM 1525 O O . ALA A 1 195 ? -4.309 5.227 20.141 1 90 195 ALA A O 1
ATOM 1526 N N . VAL A 1 196 ? -4.656 4.18 18.234 1 89.69 196 VAL A N 1
ATOM 1527 C CA . VAL A 1 196 ? -6.082 4.496 18.203 1 89.69 196 VAL A CA 1
ATOM 1528 C C . VAL A 1 196 ? -6.777 3.854 19.406 1 89.69 196 VAL A C 1
ATOM 1530 O O . VAL A 1 196 ? -7.602 4.488 20.062 1 89.69 196 VAL A O 1
ATOM 1533 N N . LYS A 1 197 ? -6.473 2.641 19.656 1 85 197 LYS A N 1
ATOM 1534 C CA . LYS A 1 197 ? -7.051 1.933 20.797 1 85 197 LYS A CA 1
ATOM 1535 C C . LYS A 1 197 ? -6.746 2.656 22.109 1 85 197 LYS A C 1
ATOM 1537 O O . LYS A 1 197 ? -7.625 2.811 22.953 1 85 197 LYS A O 1
ATOM 1542 N N . GLN A 1 198 ? -5.516 3.068 22.203 1 90.44 198 GLN A N 1
ATOM 1543 C CA . GLN A 1 198 ? -5.105 3.781 23.406 1 90.44 198 GLN A CA 1
ATOM 1544 C C . GLN A 1 198 ? -5.836 5.113 23.547 1 90.44 198 GLN A C 1
ATOM 1546 O O . GLN A 1 198 ? -6.301 5.473 24.625 1 90.44 198 GLN A O 1
ATOM 1551 N N . LEU A 1 199 ? -5.918 5.77 22.453 1 92.81 199 LEU A N 1
ATOM 1552 C CA . LEU A 1 199 ? -6.594 7.062 22.453 1 92.81 199 LEU A CA 1
ATOM 1553 C C . LEU A 1 199 ? -8.047 6.918 22.875 1 92.81 199 LEU A C 1
ATOM 1555 O O . LEU A 1 199 ? -8.539 7.695 23.703 1 92.81 199 LEU A O 1
ATOM 1559 N N . VAL A 1 200 ? -8.727 5.961 22.391 1 89.31 200 VAL A N 1
ATOM 1560 C CA . VAL A 1 200 ? -10.133 5.73 22.719 1 89.31 200 VAL A CA 1
ATOM 1561 C C . VAL A 1 200 ? -10.258 5.328 24.188 1 89.31 200 VAL A C 1
ATOM 1563 O O . VAL A 1 200 ? -11.141 5.816 24.906 1 89.31 200 VAL A O 1
ATOM 1566 N N . ALA A 1 201 ? -9.414 4.504 24.641 1 91.44 201 ALA A N 1
ATOM 1567 C CA . ALA A 1 201 ? -9.406 4.074 26.031 1 91.44 201 ALA A CA 1
ATOM 1568 C C . ALA A 1 201 ? -9.219 5.262 26.969 1 91.44 201 ALA A C 1
ATOM 1570 O O . ALA A 1 201 ? -9.719 5.262 28.094 1 91.44 201 ALA A O 1
ATOM 1571 N N . GLU A 1 202 ? -8.555 6.246 26.469 1 96.31 202 GLU A N 1
ATOM 1572 C CA . GLU A 1 202 ? -8.242 7.422 27.266 1 96.31 202 GLU A CA 1
ATOM 1573 C C . GLU A 1 202 ? -9.32 8.492 27.125 1 96.31 202 GLU A C 1
ATOM 1575 O O . GLU A 1 202 ? -9.18 9.602 27.641 1 96.31 202 GLU A O 1
ATOM 1580 N N . GLY A 1 203 ? -10.344 8.211 26.312 1 95.81 203 GLY A N 1
ATOM 1581 C CA . GLY A 1 203 ? -11.492 9.094 26.328 1 95.81 203 GLY A CA 1
ATOM 1582 C C . GLY A 1 203 ? -11.688 9.836 25.016 1 95.81 203 GLY A C 1
ATOM 1583 O O . GLY A 1 203 ? -12.664 10.578 24.844 1 95.81 203 GLY A O 1
ATOM 1584 N N . THR A 1 204 ? -10.789 9.609 24.094 1 96.31 204 THR A N 1
ATOM 1585 C CA . THR A 1 204 ? -10.93 10.234 22.781 1 96.31 204 THR A CA 1
ATOM 1586 C C . THR A 1 204 ? -12.219 9.781 22.094 1 96.31 204 THR A C 1
ATOM 1588 O O . THR A 1 204 ? -12.562 8.602 22.141 1 96.31 204 THR A O 1
ATOM 1591 N N . VAL A 1 205 ? -12.914 10.734 21.516 1 95.12 205 VAL A N 1
ATOM 1592 C CA . VAL A 1 205 ? -14.125 10.43 20.766 1 95.12 205 VAL A CA 1
ATOM 1593 C C . VAL A 1 205 ? -13.828 10.508 19.266 1 95.12 205 VAL A C 1
ATOM 1595 O O . VAL A 1 205 ? -13.648 11.594 18.719 1 95.12 205 VAL A O 1
ATOM 1598 N N . LEU A 1 206 ? -13.836 9.375 18.641 1 93.19 206 LEU A N 1
ATOM 1599 C CA . LEU A 1 206 ? -13.609 9.281 17.203 1 93.19 206 LEU A CA 1
ATOM 1600 C C . LEU A 1 206 ? -14.875 9.633 16.422 1 93.19 206 LEU A C 1
ATOM 1602 O O . LEU A 1 206 ? -15.961 9.141 16.75 1 93.19 206 LEU A O 1
ATOM 1606 N N . ARG A 1 207 ? -14.688 10.547 15.398 1 88.69 207 ARG A N 1
ATOM 1607 C CA . ARG A 1 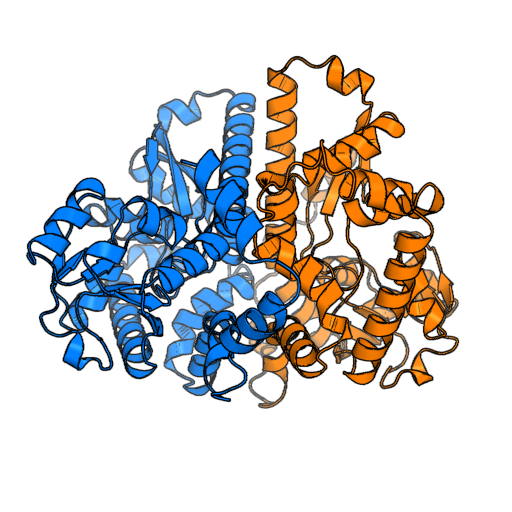207 ? -15.82 10.945 14.578 1 88.69 207 ARG A CA 1
ATOM 1608 C C . ARG A 1 207 ? -15.438 11.008 13.102 1 88.69 207 ARG A C 1
ATOM 1610 O O . ARG A 1 207 ? -14.352 11.484 12.758 1 88.69 207 ARG A O 1
ATOM 1617 N N . PRO A 1 208 ? -16.328 10.5 12.227 1 89.62 208 PRO A N 1
ATOM 1618 C CA . PRO A 1 208 ? -16.156 10.828 10.812 1 89.62 208 PRO A CA 1
ATOM 1619 C C . PRO A 1 208 ? -16.641 12.234 10.469 1 89.62 208 PRO A C 1
ATOM 1621 O O . PRO A 1 208 ? -17.594 12.727 11.062 1 89.62 208 PRO A O 1
ATOM 1624 N N . PHE A 1 209 ? -15.984 12.875 9.57 1 90.19 209 PHE A N 1
ATOM 1625 C CA . PHE A 1 209 ? -16.625 14.047 8.977 1 90.19 209 PHE A CA 1
ATOM 1626 C C . PHE A 1 209 ? -17.922 13.656 8.289 1 90.19 209 PHE A C 1
ATOM 1628 O O . PHE A 1 209 ? -18.016 12.609 7.648 1 90.19 209 PHE A O 1
ATOM 1635 N N . SER A 1 210 ? -18.922 14.484 8.445 1 87.75 210 SER A N 1
ATOM 1636 C CA . SER A 1 210 ? -20.203 14.203 7.801 1 87.75 210 SER A CA 1
ATOM 1637 C C . SER A 1 210 ? -20.078 14.273 6.281 1 87.75 210 SER A C 1
ATOM 1639 O O . SER A 1 210 ? -19.156 14.906 5.754 1 87.75 210 SER A O 1
ATOM 1641 N N . GLN A 1 211 ? -20.984 13.656 5.672 1 85.25 211 GLN A N 1
ATOM 1642 C CA . GLN A 1 211 ? -21.016 13.695 4.215 1 85.25 211 GLN A CA 1
ATOM 1643 C C . GLN A 1 211 ? -21.172 15.133 3.709 1 85.25 211 GLN A C 1
ATOM 1645 O O . GLN A 1 211 ? -20.578 15.5 2.688 1 85.25 211 GLN A O 1
ATOM 1650 N N . GLU A 1 212 ? -21.906 15.898 4.371 1 88.75 212 GLU A N 1
ATOM 1651 C CA . GLU A 1 212 ? -22.094 17.297 4.023 1 88.75 212 GLU A CA 1
ATOM 1652 C C . GLU A 1 212 ? -20.766 18.047 4.02 1 88.75 212 GLU A C 1
ATOM 1654 O O . GLU A 1 212 ? -20.453 18.766 3.066 1 88.75 212 GLU A O 1
ATOM 1659 N N . ILE A 1 213 ? -20 17.875 5.008 1 92.44 213 ILE A N 1
ATOM 1660 C CA . ILE A 1 213 ? -18.703 18.547 5.141 1 92.44 213 ILE A CA 1
ATOM 1661 C C . ILE A 1 213 ? -17.766 18.062 4.039 1 92.44 213 ILE A C 1
ATOM 1663 O O . ILE A 1 213 ? -17.078 18.875 3.406 1 92.44 213 ILE A O 1
ATOM 1667 N N . LEU A 1 214 ? -17.781 16.781 3.76 1 88.5 214 LEU A N 1
ATOM 1668 C CA . LEU A 1 214 ? -16.891 16.219 2.742 1 88.5 214 LEU A CA 1
ATOM 1669 C C . LEU A 1 214 ? -17.266 16.734 1.356 1 88.5 214 LEU A C 1
ATOM 1671 O O . LEU A 1 214 ? -16.391 17.078 0.555 1 88.5 214 LEU A O 1
ATOM 1675 N N . GLU A 1 215 ? -18.484 16.812 1.097 1 84.94 215 GLU A N 1
ATOM 1676 C CA . GLU A 1 215 ? -18.953 17.312 -0.192 1 84.94 215 GLU A CA 1
ATOM 1677 C C . GLU A 1 215 ? -18.625 18.797 -0.359 1 84.94 215 GLU A C 1
ATOM 1679 O O . GLU A 1 215 ? -18.188 19.234 -1.428 1 84.94 215 GLU A O 1
ATOM 1684 N N . ALA A 1 216 ? -18.859 19.531 0.692 1 91.38 216 ALA A N 1
ATOM 1685 C CA . ALA A 1 216 ? -18.531 20.953 0.652 1 91.38 216 ALA A CA 1
ATOM 1686 C C . ALA A 1 216 ? -17.031 21.156 0.431 1 91.38 216 ALA A C 1
ATOM 1688 O O . ALA A 1 216 ? -16.625 22.016 -0.352 1 91.38 216 ALA A O 1
ATOM 1689 N N . ALA A 1 217 ? -16.281 20.344 1.111 1 90.31 217 ALA A N 1
ATOM 1690 C CA . ALA A 1 217 ? -14.828 20.438 0.971 1 90.31 217 ALA A CA 1
ATOM 1691 C C . ALA A 1 217 ? -14.383 20.062 -0.442 1 90.31 217 ALA A C 1
ATOM 1693 O O . ALA A 1 217 ? -13.469 20.672 -0.997 1 90.31 217 ALA A O 1
ATOM 1694 N N . TYR A 1 218 ? -15.016 19.078 -0.965 1 88.19 218 TYR A N 1
ATOM 1695 C CA . TYR A 1 218 ? -14.703 18.656 -2.33 1 88.19 218 TYR A CA 1
ATOM 1696 C C . TYR A 1 218 ? -14.984 19.797 -3.314 1 88.19 218 TYR A C 1
ATOM 1698 O O . TYR A 1 218 ? -14.156 20.094 -4.18 1 88.19 218 TYR A O 1
ATOM 1706 N N . GLY A 1 219 ? -16.109 20.344 -3.201 1 82.19 219 GLY A N 1
ATOM 1707 C CA . GLY A 1 219 ? -16.453 21.484 -4.039 1 82.19 219 GLY A CA 1
ATOM 1708 C C . GLY A 1 219 ? -15.461 22.625 -3.934 1 82.19 219 GLY A C 1
ATOM 1709 O O . GLY A 1 219 ? -15.039 23.188 -4.945 1 82.19 219 GLY A O 1
ATOM 1710 N N . ALA A 1 220 ? -15.078 22.891 -2.744 1 88.69 220 ALA A N 1
ATOM 1711 C CA . ALA A 1 220 ? -14.117 23.969 -2.498 1 88.69 220 ALA A CA 1
ATOM 1712 C C . ALA A 1 220 ? -12.758 23.641 -3.109 1 88.69 220 ALA A C 1
ATOM 1714 O O . ALA A 1 220 ? -12.094 24.516 -3.666 1 88.69 220 ALA A O 1
ATOM 1715 N N . ALA A 1 221 ? -12.398 22.406 -2.988 1 84.69 221 ALA A N 1
ATOM 1716 C CA . ALA A 1 221 ? -11.109 21.969 -3.527 1 84.69 221 ALA A CA 1
ATOM 1717 C C . ALA A 1 221 ? -11.094 22.062 -5.051 1 84.69 221 ALA A C 1
ATOM 1719 O O . ALA A 1 221 ? -10.102 22.5 -5.641 1 84.69 221 ALA A O 1
ATOM 1720 N N . GLN A 1 222 ? -12.125 21.672 -5.652 1 79.06 222 GLN A N 1
ATOM 1721 C CA . GLN A 1 222 ? -12.219 21.719 -7.109 1 79.06 222 GLN A CA 1
ATOM 1722 C C . GLN A 1 222 ? -12.148 23.156 -7.621 1 79.06 222 GLN A C 1
ATOM 1724 O O . GLN A 1 222 ? -11.523 23.422 -8.648 1 79.06 222 GLN A O 1
ATOM 1729 N N . SER A 1 223 ? -12.82 23.953 -6.984 1 71.75 223 SER A N 1
ATOM 1730 C CA . SER A 1 223 ? -12.82 25.359 -7.375 1 71.75 223 SER A CA 1
ATOM 1731 C C . SER A 1 223 ? -11.422 25.953 -7.309 1 71.75 223 SER A C 1
ATOM 1733 O O . SER A 1 223 ? -11.031 26.734 -8.18 1 71.75 223 SER A O 1
ATOM 1735 N N . ARG A 1 224 ? -10.703 25.547 -6.355 1 68.25 224 ARG A N 1
ATOM 1736 C CA . ARG A 1 224 ? -9.344 26.047 -6.176 1 68.25 224 ARG A CA 1
ATOM 1737 C C . ARG A 1 224 ? -8.398 25.469 -7.215 1 68.25 224 ARG A C 1
ATOM 1739 O O . ARG A 1 224 ? -7.547 26.156 -7.758 1 68.25 224 ARG A O 1
ATOM 1746 N N . LEU A 1 225 ? -8.586 24.234 -7.426 1 63.66 225 LEU A N 1
ATOM 1747 C CA . LEU A 1 225 ? -7.711 23.562 -8.383 1 63.66 225 LEU A CA 1
ATOM 1748 C C . LEU A 1 225 ? -7.992 24.047 -9.805 1 63.66 225 LEU A C 1
ATOM 1750 O O . LEU A 1 225 ? -7.07 24.219 -10.602 1 63.66 225 LEU A O 1
ATOM 1754 N N . ARG A 1 226 ? -9.273 24.266 -10.07 1 51.44 226 ARG A N 1
ATOM 1755 C CA . ARG A 1 226 ? -9.633 24.812 -11.383 1 51.44 226 ARG A CA 1
ATOM 1756 C C . ARG A 1 226 ? -9.148 26.25 -11.523 1 51.44 226 ARG A C 1
ATOM 1758 O O . ARG A 1 226 ? -8.695 26.656 -12.594 1 51.44 226 ARG A O 1
ATOM 1765 N N . GLY A 1 227 ? -9.367 26.953 -10.469 1 46.09 227 GLY A N 1
ATOM 1766 C CA . GLY A 1 227 ? -8.898 28.344 -10.523 1 46.09 227 GLY A CA 1
ATOM 1767 C C . GLY A 1 227 ? -7.398 28.453 -10.688 1 46.09 227 GLY A C 1
ATOM 1768 O O . GLY A 1 227 ? -6.918 29.297 -11.445 1 46.09 227 GLY A O 1
ATOM 1769 N N . ASN A 1 228 ? -6.746 27.688 -9.984 1 44.25 228 ASN A N 1
ATOM 1770 C CA . ASN A 1 228 ? -5.293 27.719 -10.117 1 44.25 228 ASN A CA 1
ATOM 1771 C C . ASN A 1 228 ? -4.848 27.203 -11.484 1 44.25 228 ASN A C 1
ATOM 1773 O O . ASN A 1 228 ? -3.865 27.688 -12.047 1 44.25 228 ASN A O 1
ATOM 1777 N N . TYR A 1 229 ? -5.574 26.094 -11.883 1 42.25 229 TYR A N 1
ATOM 1778 C CA . TYR A 1 229 ? -5.242 25.594 -13.211 1 42.25 229 TYR A CA 1
ATOM 1779 C C . TYR A 1 229 ? -5.512 26.656 -14.273 1 42.25 229 TYR A C 1
ATOM 1781 O O . TYR A 1 229 ? -4.785 26.75 -15.266 1 42.25 229 TYR A O 1
ATOM 1789 N N . ARG A 1 230 ? -6.543 27.484 -14.117 1 37.66 230 ARG A N 1
ATOM 1790 C CA . ARG A 1 230 ? -6.754 28.562 -15.07 1 37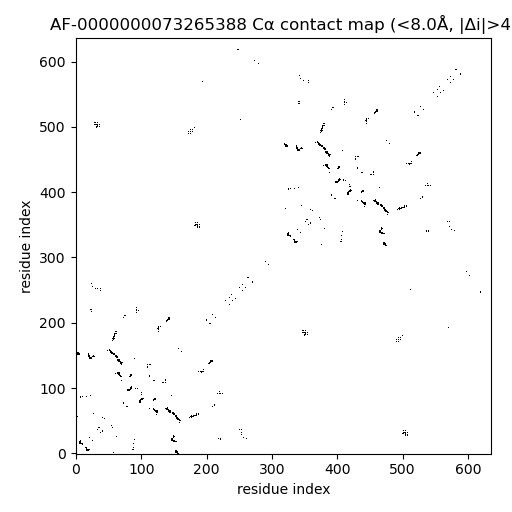.66 230 ARG A CA 1
ATOM 1791 C C . ARG A 1 230 ? -5.637 29.609 -14.969 1 37.66 230 ARG A C 1
ATOM 1793 O O . ARG A 1 230 ? -5.27 30.219 -15.969 1 37.66 230 ARG A O 1
ATOM 1800 N N . GLN A 1 231 ? -5.293 29.969 -13.836 1 33.56 231 GLN A N 1
ATOM 1801 C CA . GLN A 1 231 ? -4.203 30.938 -13.797 1 33.56 231 GLN A CA 1
ATOM 1802 C C . GLN A 1 231 ? -2.908 30.328 -14.328 1 33.56 231 GLN A C 1
ATOM 1804 O O . GLN A 1 231 ? -2.023 31.047 -14.797 1 33.56 231 GLN A O 1
ATOM 1809 N N . GLN A 1 232 ? -2.582 29.125 -13.898 1 33.81 232 GLN A N 1
ATOM 1810 C CA . GLN A 1 232 ? -1.347 28.562 -14.438 1 33.81 232 GLN A CA 1
ATOM 1811 C C . GLN A 1 232 ? -1.538 28.078 -15.867 1 33.81 232 GLN A C 1
ATOM 1813 O O . GLN A 1 232 ? -2.113 27.016 -16.094 1 33.81 232 GLN A O 1
ATOM 1818 N N . SER A 1 233 ? -1.798 28.922 -16.844 1 32.56 233 SER A N 1
ATOM 1819 C CA . SER A 1 233 ? -1.748 28.75 -18.281 1 32.56 233 SER A CA 1
ATOM 1820 C C . SER A 1 233 ? -0.661 27.75 -18.688 1 32.56 233 SER A C 1
ATOM 1822 O O . SER A 1 233 ? -0.79 27.062 -19.703 1 32.56 233 SER A O 1
ATOM 1824 N N . ARG A 1 234 ? 0.557 28.016 -18.172 1 31 234 ARG A N 1
ATOM 1825 C CA . ARG A 1 234 ? 1.737 27.359 -18.719 1 31 234 ARG A CA 1
ATOM 1826 C C . ARG A 1 234 ? 1.73 25.859 -18.391 1 31 234 ARG A C 1
ATOM 1828 O O . ARG A 1 234 ? 2.186 25.047 -19.203 1 31 234 ARG A O 1
ATOM 1835 N N . LEU A 1 235 ? 1.359 25.516 -17.297 1 31.08 235 LEU A N 1
ATOM 1836 C CA . LEU A 1 235 ? 1.377 24.094 -17.016 1 31.08 235 LEU A CA 1
ATOM 1837 C C . LEU A 1 235 ? 0.302 23.359 -17.812 1 31.08 235 LEU A C 1
ATOM 1839 O O . LEU A 1 235 ? 0.51 22.234 -18.25 1 31.08 235 LEU A O 1
ATOM 1843 N N . GLN A 1 236 ? -0.846 23.969 -18.062 1 30.98 236 GLN A N 1
ATOM 1844 C CA . GLN A 1 236 ? -1.85 23.406 -18.953 1 30.98 236 GLN A CA 1
ATOM 1845 C C . GLN A 1 236 ? -1.324 23.328 -20.391 1 30.98 236 GLN A C 1
ATOM 1847 O O . GLN A 1 236 ? -1.684 22.422 -21.141 1 30.98 236 GLN A O 1
ATOM 1852 N N . GLU A 1 237 ? -0.673 24.438 -20.828 1 31.72 237 GLU A N 1
ATOM 1853 C CA . GLU A 1 237 ? -0.085 24.375 -22.156 1 31.72 237 GLU A CA 1
ATOM 1854 C C . GLU A 1 237 ? 0.902 23.219 -22.266 1 31.72 237 GLU A C 1
ATOM 1856 O O . GLU A 1 237 ? 0.977 22.562 -23.312 1 31.72 237 GLU A O 1
ATOM 1861 N N . ASP A 1 238 ? 1.794 23.156 -21.281 1 31.06 238 ASP A N 1
ATOM 1862 C CA . ASP A 1 238 ? 2.783 22.094 -21.375 1 31.06 238 ASP A CA 1
ATOM 1863 C C . ASP A 1 238 ? 2.125 20.719 -21.234 1 31.06 238 ASP A C 1
ATOM 1865 O O . ASP A 1 238 ? 2.578 19.75 -21.844 1 31.06 238 ASP A O 1
ATOM 1869 N N . LEU A 1 239 ? 1.129 20.656 -20.359 1 30.53 239 LEU A N 1
ATOM 1870 C CA . LEU A 1 239 ? 0.375 19.406 -20.375 1 30.53 239 LEU A CA 1
ATOM 1871 C C . LEU A 1 239 ? -0.531 19.344 -21.594 1 30.53 239 LEU A C 1
ATOM 1873 O O . LEU A 1 239 ? -1.021 18.266 -21.953 1 30.53 239 LEU A O 1
ATOM 1877 N N . ARG A 1 240 ? -0.932 20.609 -22.203 1 29.42 240 ARG A N 1
ATOM 1878 C CA . ARG A 1 240 ? -1.757 20.703 -23.406 1 29.42 240 ARG A CA 1
ATOM 1879 C C . ARG A 1 240 ? -0.893 20.75 -24.656 1 29.42 240 ARG A C 1
ATOM 1881 O O . ARG A 1 240 ? -1.406 20.938 -25.766 1 29.42 240 ARG A O 1
ATOM 1888 N N . ARG A 1 241 ? 0.388 21.234 -24.5 1 27.48 241 ARG A N 1
ATOM 1889 C CA . ARG A 1 241 ? 0.997 21.219 -25.828 1 27.48 241 ARG A CA 1
ATOM 1890 C C . ARG A 1 241 ? 0.796 19.875 -26.516 1 27.48 241 ARG A C 1
ATOM 1892 O O . ARG A 1 241 ? 1.087 18.828 -25.938 1 27.48 241 ARG A O 1
ATOM 1899 N N . PRO A 1 242 ? 0.106 19.875 -27.562 1 27.97 242 PRO A N 1
ATOM 1900 C CA . PRO A 1 242 ? -0.223 18.688 -28.359 1 27.97 242 PRO A CA 1
ATOM 1901 C C . PRO A 1 242 ? 0.958 17.734 -28.516 1 27.97 242 PRO A C 1
ATOM 1903 O O . PRO A 1 242 ? 0.763 16.531 -28.703 1 27.97 242 PRO A O 1
ATOM 1906 N N . GLY A 1 243 ? 2.195 18.25 -28.906 1 26.89 243 GLY A N 1
ATOM 1907 C CA . GLY A 1 243 ? 3.344 17.469 -29.344 1 26.89 243 GLY A CA 1
ATOM 1908 C C . GLY A 1 243 ? 3.986 16.672 -28.219 1 26.89 243 GLY A C 1
ATOM 1909 O O . GLY A 1 243 ? 4.605 15.633 -28.453 1 26.89 243 GLY A O 1
ATOM 1910 N N . ARG A 1 244 ? 4.406 17.375 -27.141 1 26.8 244 ARG A N 1
ATOM 1911 C CA . ARG A 1 244 ? 5.238 16.656 -26.172 1 26.8 244 ARG A CA 1
ATOM 1912 C C . ARG A 1 244 ? 4.387 15.781 -25.266 1 26.8 244 ARG A C 1
ATOM 1914 O O . ARG A 1 244 ? 4.918 15 -24.484 1 26.8 244 ARG A O 1
ATOM 1921 N N . LEU A 1 245 ? 3.305 16.312 -24.672 1 26.06 245 LEU A N 1
ATOM 1922 C CA . LEU A 1 245 ? 2.445 15.422 -23.906 1 26.06 245 LEU A CA 1
ATOM 1923 C C . LEU A 1 245 ? 1.782 14.398 -24.812 1 26.06 245 LEU A C 1
ATOM 1925 O O . LEU A 1 245 ? 0.783 14.695 -25.469 1 26.06 245 LEU A O 1
ATOM 1929 N N . GLN A 1 246 ? 2.568 13.797 -25.562 1 24.97 246 GLN A N 1
ATOM 1930 C CA . GLN A 1 246 ? 2.014 12.672 -26.312 1 24.97 246 GLN A CA 1
ATOM 1931 C C . GLN A 1 246 ? 1.015 11.891 -25.453 1 24.97 246 GLN A C 1
ATOM 1933 O O . GLN A 1 246 ? 1.229 11.695 -24.266 1 24.97 246 GLN A O 1
ATOM 1938 N N . GLU A 1 247 ? -0.282 11.883 -25.828 1 26.42 247 GLU A N 1
ATOM 1939 C CA . GLU A 1 247 ? -1.451 11.18 -25.312 1 26.42 247 GLU A CA 1
ATOM 1940 C C . GLU A 1 247 ? -1.05 9.891 -24.609 1 26.42 247 GLU A C 1
ATOM 1942 O O . GLU A 1 247 ? -1.098 8.812 -25.203 1 26.42 247 GLU A O 1
ATOM 1947 N N . GLY A 1 248 ? 0.097 9.875 -24.141 1 23.86 248 GLY A N 1
ATOM 1948 C CA . GLY A 1 248 ? 0.411 8.617 -23.484 1 23.86 248 GLY A CA 1
ATOM 1949 C C . GLY A 1 248 ? -0.545 8.289 -22.344 1 23.86 248 GLY A C 1
ATOM 1950 O O . GLY A 1 248 ? -1.127 9.188 -21.734 1 23.86 248 GLY A O 1
ATOM 1951 N N . ARG A 1 249 ? -1.109 7.043 -22.469 1 24.09 249 ARG A N 1
ATOM 1952 C CA . ARG A 1 249 ? -2.137 6.336 -21.719 1 24.09 249 ARG A CA 1
ATOM 1953 C C . ARG A 1 249 ? -1.877 6.449 -20.219 1 24.09 249 ARG A C 1
ATOM 1955 O O . ARG A 1 249 ? -0.853 5.973 -19.719 1 24.09 249 ARG A O 1
ATOM 1962 N N . LEU A 1 250 ? -2.152 7.637 -19.688 1 25.44 250 LEU A N 1
ATOM 1963 C CA . LEU A 1 250 ? -2.127 7.715 -18.234 1 25.44 250 LEU A CA 1
ATOM 1964 C C . LEU A 1 250 ? -2.785 6.484 -17.609 1 25.44 250 LEU A C 1
ATOM 1966 O O . LEU A 1 250 ? -3.787 5.984 -18.141 1 25.44 250 LEU A O 1
ATOM 1970 N N . PRO A 1 251 ? -2.027 5.766 -16.984 1 24.83 251 PRO A N 1
ATOM 1971 C CA . PRO A 1 251 ? -2.594 4.562 -16.375 1 24.83 251 PRO A CA 1
ATOM 1972 C C . PRO A 1 251 ? -3.887 4.844 -15.617 1 24.83 251 PRO A C 1
ATOM 1974 O O . PRO A 1 251 ? -4.09 5.957 -15.117 1 24.83 251 PRO A O 1
ATOM 1977 N N . LEU A 1 252 ? -4.93 4.125 -15.891 1 24.98 252 LEU A N 1
ATOM 1978 C CA . LEU A 1 252 ? -6.301 4.199 -15.391 1 24.98 252 LEU A CA 1
ATOM 1979 C C . LEU A 1 252 ? -6.324 4.594 -13.922 1 24.98 252 LEU A C 1
ATOM 1981 O O . LEU A 1 252 ? -7.156 5.402 -13.5 1 24.98 252 LEU A O 1
ATOM 1985 N N . ASP A 1 253 ? -5.375 3.961 -13.148 1 26.69 253 ASP A N 1
ATOM 1986 C CA . ASP A 1 253 ? -5.48 4.223 -11.719 1 26.69 253 ASP A CA 1
ATOM 1987 C C . ASP A 1 253 ? -5 5.633 -11.383 1 26.69 253 ASP A C 1
ATOM 1989 O O . ASP A 1 253 ? -5.418 6.215 -10.375 1 26.69 253 ASP A O 1
ATOM 1993 N N . ALA A 1 254 ? -4.012 6.195 -12.094 1 26.59 254 ALA A N 1
ATOM 1994 C CA . ALA A 1 254 ? -3.709 7.625 -12.023 1 26.59 254 ALA A CA 1
ATOM 1995 C C . ALA A 1 254 ? -4.844 8.453 -12.617 1 26.59 254 ALA A C 1
ATOM 1997 O O . ALA A 1 254 ? -5.078 9.586 -12.203 1 26.59 254 ALA A O 1
ATOM 1998 N N . ALA A 1 255 ? -5.453 7.973 -13.648 1 27.45 255 ALA A N 1
ATOM 1999 C CA . ALA A 1 255 ? -6.648 8.578 -14.234 1 27.45 255 ALA A CA 1
ATOM 2000 C C . ALA A 1 255 ? -7.793 8.617 -13.219 1 27.45 255 ALA A C 1
ATOM 2002 O O . ALA A 1 255 ? -8.633 9.523 -13.258 1 27.45 255 ALA A O 1
ATOM 2003 N N . VAL A 1 256 ? -7.742 7.645 -12.32 1 27.94 256 VAL A N 1
ATOM 2004 C CA . VAL A 1 256 ? -8.773 7.656 -11.289 1 27.94 256 VAL A CA 1
ATOM 2005 C C . VAL A 1 256 ? -8.578 8.867 -10.383 1 27.94 256 VAL A C 1
ATOM 2007 O O . VAL A 1 256 ? -9.547 9.547 -10.023 1 27.94 256 VAL A O 1
ATOM 2010 N N . GLY A 1 257 ? -7.328 9.172 -10 1 28.31 257 GLY A N 1
ATOM 2011 C CA . GLY A 1 257 ? -7.164 10.406 -9.242 1 28.31 257 GLY A CA 1
ATOM 2012 C C . GLY A 1 257 ? -7.57 11.641 -10.023 1 28.31 257 GLY A C 1
ATOM 2013 O O . GLY A 1 257 ? -8.305 12.492 -9.508 1 28.31 257 GLY A O 1
ATOM 2014 N N . ILE A 1 258 ? -7.004 11.656 -11.172 1 28.05 258 ILE A N 1
ATOM 2015 C CA . ILE A 1 258 ? -7.344 12.812 -11.992 1 28.05 258 ILE A CA 1
ATOM 2016 C C . ILE A 1 258 ? -8.797 12.711 -12.445 1 28.05 258 ILE A C 1
ATOM 2018 O O . ILE A 1 258 ? -9.516 13.711 -12.492 1 28.05 258 ILE A O 1
ATOM 2022 N N . HIS A 1 259 ? -9.195 11.484 -12.82 1 27.89 259 HIS A N 1
ATOM 2023 C CA . HIS A 1 259 ? -10.602 11.281 -13.156 1 27.89 259 HIS A CA 1
ATOM 2024 C C . HIS A 1 259 ? -11.5 11.516 -11.945 1 27.89 259 HIS A C 1
ATOM 2026 O O . HIS A 1 259 ? -12.594 12.07 -12.078 1 27.89 259 HIS A O 1
ATOM 2032 N N . VAL A 1 260 ? -11.039 11.117 -10.828 1 28.64 260 VAL A N 1
ATOM 2033 C CA . VAL A 1 260 ? -11.789 11.5 -9.633 1 28.64 260 VAL A CA 1
ATOM 2034 C C . VAL A 1 260 ? -11.906 13.016 -9.562 1 28.64 260 VAL A C 1
ATOM 2036 O O . VAL A 1 260 ? -12.977 13.555 -9.273 1 28.64 260 VAL A O 1
ATOM 2039 N N . LEU A 1 261 ? -10.828 13.672 -9.836 1 27.5 261 LEU A N 1
ATOM 2040 C CA . LEU A 1 261 ? -10.938 15.133 -9.797 1 27.5 261 LEU A CA 1
ATOM 2041 C C . LEU A 1 261 ? -11.844 15.641 -10.906 1 27.5 261 LEU A C 1
ATOM 2043 O O . LEU A 1 261 ? -12.625 16.578 -10.703 1 27.5 261 LEU A O 1
ATOM 2047 N N . ARG A 1 262 ? -11.656 15.148 -12.07 1 27.59 262 ARG A N 1
ATOM 2048 C CA . ARG A 1 262 ? -12.453 15.695 -13.156 1 27.59 262 ARG A CA 1
ATOM 2049 C C . ARG A 1 262 ? -13.891 15.188 -13.086 1 27.59 262 ARG A C 1
ATOM 2051 O O . ARG A 1 262 ? -14.836 15.945 -13.32 1 27.59 262 ARG A O 1
ATOM 2058 N N . HIS A 1 263 ? -14.055 13.852 -12.945 1 28.53 263 HIS A N 1
ATOM 2059 C CA . HIS A 1 263 ? -15.406 13.305 -13.039 1 28.53 263 HIS A CA 1
ATOM 2060 C C . HIS A 1 263 ? -16.156 13.461 -11.719 1 28.53 263 HIS A C 1
ATOM 2062 O O . HIS A 1 263 ? -17.312 13.047 -11.602 1 28.53 263 HIS A O 1
ATOM 2068 N N . PHE A 1 264 ? -15.57 13.734 -10.68 1 29.62 264 PHE A N 1
ATOM 2069 C CA . PHE A 1 264 ? -16.359 14.18 -9.531 1 29.62 264 PHE A CA 1
ATOM 2070 C C . PHE A 1 264 ? -17.391 15.219 -9.938 1 29.62 264 PHE A C 1
ATOM 2072 O O . PHE A 1 264 ? -18.359 15.461 -9.211 1 29.62 264 PHE A O 1
ATOM 2079 N N . HIS A 1 265 ? -17.094 15.938 -10.875 1 28.05 265 HIS A N 1
ATOM 2080 C CA . HIS A 1 265 ? -18.031 17.016 -11.148 1 28.05 265 HIS A CA 1
ATOM 2081 C C . HIS A 1 265 ? -19.359 16.484 -11.672 1 28.05 265 HIS A C 1
ATOM 2083 O O . HIS A 1 265 ? -20.422 17.016 -11.352 1 28.05 265 HIS A O 1
ATOM 2089 N N . ASP A 1 266 ? -19.281 15.656 -12.695 1 30.89 266 ASP A N 1
ATOM 2090 C CA . ASP A 1 266 ? -20.578 15.578 -13.367 1 30.89 266 ASP A CA 1
ATOM 2091 C C . ASP A 1 266 ? -21.469 14.516 -12.734 1 30.89 266 ASP A C 1
ATOM 2093 O O . ASP A 1 266 ? -22.688 14.531 -12.906 1 30.89 266 ASP A O 1
ATOM 2097 N N . ASP A 1 267 ? -20.906 13.203 -12.383 1 29.47 267 ASP A N 1
ATOM 2098 C CA . ASP A 1 267 ? -21.906 12.219 -11.977 1 29.47 267 ASP A CA 1
ATOM 2099 C C . ASP A 1 267 ? -21.938 12.07 -10.461 1 29.47 267 ASP A C 1
ATOM 2101 O O . ASP A 1 267 ? -20.922 11.719 -9.844 1 29.47 267 ASP A O 1
ATOM 2105 N N . PRO A 1 268 ? -22.953 12.516 -9.82 1 34.28 268 PRO A N 1
ATOM 2106 C CA . PRO A 1 268 ? -23.156 12.438 -8.375 1 34.28 268 PRO A CA 1
ATOM 2107 C C . PRO A 1 268 ? -22.922 11.023 -7.824 1 34.28 268 PRO A C 1
ATOM 2109 O O . PRO A 1 268 ? -22.438 10.867 -6.707 1 34.28 268 PRO A O 1
ATOM 2112 N N . ALA A 1 269 ? -23.281 10 -8.531 1 34.84 269 ALA A N 1
ATOM 2113 C CA . ALA A 1 269 ? -23.188 8.633 -8.023 1 34.84 269 ALA A CA 1
ATOM 2114 C C . ALA A 1 269 ? -21.734 8.203 -7.867 1 34.84 269 ALA A C 1
ATOM 2116 O O . ALA A 1 269 ? -21.391 7.516 -6.902 1 34.84 269 ALA A O 1
ATOM 2117 N N . ALA A 1 270 ? -20.938 8.57 -8.758 1 33.91 270 ALA A N 1
ATOM 2118 C CA . ALA A 1 270 ? -19.516 8.25 -8.734 1 33.91 270 ALA A CA 1
ATOM 2119 C C . ALA A 1 270 ? -18.828 8.93 -7.559 1 33.91 270 ALA A C 1
ATOM 2121 O O . ALA A 1 270 ? -17.906 8.367 -6.949 1 33.91 270 ALA A O 1
ATOM 2122 N N . ARG A 1 271 ? -19.344 10.016 -7.137 1 34.97 271 ARG A N 1
ATOM 2123 C CA . ARG A 1 271 ? -18.859 10.711 -5.949 1 34.97 271 ARG A CA 1
ATOM 2124 C C . ARG A 1 271 ? -19.047 9.852 -4.699 1 34.97 271 ARG A C 1
ATOM 2126 O O . ARG A 1 271 ? -18.141 9.773 -3.863 1 34.97 271 ARG A O 1
ATOM 2133 N N . ARG A 1 272 ? -20.141 9.32 -4.668 1 33.31 272 ARG A N 1
ATOM 2134 C CA . ARG A 1 272 ? -20.469 8.516 -3.492 1 33.31 272 ARG A CA 1
ATOM 2135 C C . ARG A 1 272 ? -19.562 7.293 -3.404 1 33.31 272 ARG A C 1
ATOM 2137 O O . ARG A 1 272 ? -19.109 6.922 -2.318 1 33.31 272 ARG A O 1
ATOM 2144 N N . GLN A 1 273 ? -19.297 6.789 -4.535 1 29.25 273 GLN A N 1
ATOM 2145 C CA . GLN A 1 273 ? -18.5 5.574 -4.547 1 29.25 273 GLN A CA 1
ATOM 2146 C C . GLN A 1 273 ? -17.031 5.879 -4.203 1 29.25 273 GLN A C 1
ATOM 2148 O O . GLN A 1 273 ? -16.391 5.117 -3.475 1 29.25 273 GLN A O 1
ATOM 2153 N N . ALA A 1 274 ? -16.594 6.934 -4.734 1 30.72 274 ALA A N 1
ATOM 2154 C CA . ALA A 1 274 ? -15.227 7.34 -4.438 1 30.72 274 ALA A CA 1
ATOM 2155 C C . ALA A 1 274 ? -15.047 7.633 -2.949 1 30.72 274 ALA A C 1
ATOM 2157 O O . ALA A 1 274 ? -14.039 7.266 -2.352 1 30.72 274 ALA A O 1
ATOM 2158 N N . LEU A 1 275 ? -16.047 8.273 -2.445 1 29.22 275 LEU A N 1
ATOM 2159 C CA . LEU A 1 275 ? -16.016 8.547 -1.014 1 29.22 275 LEU A CA 1
ATOM 2160 C C . LEU A 1 275 ? -16.109 7.258 -0.207 1 29.22 275 LEU A C 1
ATOM 2162 O O . LEU A 1 275 ? -15.523 7.152 0.875 1 29.22 275 LEU A O 1
ATOM 2166 N N . SER A 1 276 ? -16.797 6.355 -0.774 1 28.91 276 SER A N 1
ATOM 2167 C CA . SER A 1 276 ? -16.953 5.105 -0.037 1 28.91 276 SER A CA 1
ATOM 2168 C C . SER A 1 276 ? -15.648 4.316 -0.005 1 28.91 276 SER A C 1
ATOM 2170 O O . SER A 1 276 ? -15.336 3.66 0.991 1 28.91 276 SER A O 1
ATOM 2172 N N . GLY A 1 277 ? -14.992 4.379 -1.082 1 28.52 277 GLY A N 1
ATOM 2173 C CA . GLY A 1 277 ? -13.711 3.689 -1.087 1 28.52 277 GLY A CA 1
ATOM 2174 C C . GLY A 1 277 ? -12.727 4.258 -0.083 1 28.52 277 GLY A C 1
ATOM 2175 O O . GLY A 1 277 ? -11.922 3.521 0.493 1 28.52 277 GLY A O 1
ATOM 2176 N N . LEU A 1 278 ? -12.758 5.539 0.022 1 26.81 278 LEU A N 1
ATOM 2177 C CA . LEU A 1 278 ? -11.922 6.156 1.049 1 26.81 278 LEU A CA 1
ATOM 2178 C C . LEU A 1 278 ? -12.344 5.695 2.439 1 26.81 278 LEU A C 1
ATOM 2180 O O . LEU A 1 278 ? -11.5 5.523 3.322 1 26.81 278 LEU A O 1
ATOM 2184 N N . CYS A 1 279 ? -13.719 5.598 2.609 1 26.12 279 CYS A N 1
ATOM 2185 C CA . CYS A 1 279 ? -14.297 5.328 3.924 1 26.12 279 CYS A CA 1
ATOM 2186 C C . CYS A 1 279 ? -14.375 3.828 4.188 1 26.12 279 CYS A C 1
ATOM 2188 O O . CYS A 1 279 ? -14.906 3.4 5.215 1 26.12 279 CYS A O 1
ATOM 2190 N N . ALA A 1 280 ? -14.133 3.082 3.232 1 26.23 280 ALA A N 1
ATOM 2191 C CA . ALA A 1 280 ? -14.461 1.687 3.514 1 26.23 280 ALA A CA 1
ATOM 2192 C C . ALA A 1 280 ? -13.805 1.221 4.809 1 26.23 280 ALA A C 1
ATOM 2194 O O . ALA A 1 280 ? -14.25 0.252 5.426 1 26.23 280 ALA A O 1
ATOM 2195 N N . VAL A 1 281 ? -12.695 1.822 5.09 1 24.66 281 VAL A N 1
ATOM 2196 C CA . VAL A 1 281 ? -12.25 1.249 6.352 1 24.66 281 VAL A CA 1
ATOM 2197 C C . VAL A 1 281 ? -13.234 1.613 7.465 1 24.66 281 VAL A C 1
ATOM 2199 O O . VAL A 1 281 ? -13.445 0.831 8.391 1 24.66 281 VAL A O 1
ATOM 2202 N N . THR A 1 282 ? -13.766 2.846 7.324 1 23.73 282 THR A N 1
ATOM 2203 C CA . THR A 1 282 ? -14.461 3.32 8.516 1 23.73 282 THR A CA 1
ATOM 2204 C C . THR A 1 282 ? -15.883 2.779 8.57 1 23.73 282 THR A C 1
ATOM 2206 O O . THR A 1 282 ? -16.562 2.918 9.586 1 23.73 282 THR A O 1
ATOM 2209 N N . SER A 1 283 ? -16.391 2.484 7.43 1 25.52 283 SER A N 1
ATOM 2210 C CA . SER A 1 283 ? -17.844 2.332 7.523 1 25.52 283 SER A CA 1
ATOM 2211 C C . SER A 1 283 ? -18.219 1.094 8.328 1 25.52 283 SER A C 1
ATOM 2213 O O . SER A 1 283 ? -19.391 0.708 8.383 1 25.52 283 SER A O 1
ATOM 2215 N N . LEU A 1 284 ? -17.297 0.356 8.711 1 24.55 284 LEU A N 1
ATOM 2216 C CA . LEU A 1 284 ? -17.812 -0.775 9.469 1 24.55 284 LEU A CA 1
ATOM 2217 C C . LEU A 1 284 ? -18.594 -0.299 10.688 1 24.55 284 LEU A C 1
ATOM 2219 O O . LEU A 1 284 ? -19.109 -1.112 11.461 1 24.55 284 LEU A O 1
ATOM 2223 N N . GLN A 1 285 ? -18.469 1.007 10.992 1 22.45 285 GLN A N 1
ATOM 2224 C CA . GLN A 1 285 ? -18.953 1.336 12.328 1 22.45 285 GLN A CA 1
ATOM 2225 C C . GLN A 1 285 ? -20.469 1.57 12.312 1 22.45 285 GLN A C 1
ATOM 2227 O O . GLN A 1 285 ? -21.109 1.63 13.359 1 22.45 285 GLN A O 1
ATOM 2232 N N . LYS A 1 286 ? -21 2.098 11.273 1 26.58 286 LYS A N 1
ATOM 2233 C CA . LYS A 1 286 ? -22.219 2.768 11.711 1 26.58 286 LYS A CA 1
ATOM 2234 C C . LYS A 1 286 ? -23.281 1.758 12.156 1 26.58 286 LYS A C 1
ATOM 2236 O O . LYS A 1 286 ? -24.188 2.1 12.906 1 26.58 286 LYS A O 1
ATOM 2241 N N . LYS A 1 287 ? -23.688 0.84 11.398 1 26.88 287 LYS A N 1
ATOM 2242 C CA . LYS A 1 287 ? -25.094 0.581 11.641 1 26.88 287 LYS A CA 1
ATOM 2243 C C . LYS A 1 287 ? -25.297 -0.187 12.945 1 26.88 287 LYS A C 1
ATOM 2245 O O . LYS A 1 287 ? -26.219 0.116 13.719 1 26.88 287 LYS A O 1
ATOM 2250 N N . ASP A 1 288 ? -25.141 -1.556 13.047 1 23.94 288 ASP A N 1
ATOM 2251 C CA . ASP A 1 288 ? -25.859 -2.191 14.148 1 23.94 288 ASP A CA 1
ATOM 2252 C C . ASP A 1 288 ? -25.219 -1.858 15.484 1 23.94 288 ASP A C 1
ATOM 2254 O O . ASP A 1 288 ? -24 -2.01 15.656 1 23.94 288 ASP A O 1
ATOM 2258 N N . PRO A 1 289 ? -25.891 -1.071 16.562 1 26.52 289 PRO A N 1
ATOM 2259 C CA . PRO A 1 289 ? -25.469 -0.606 17.891 1 26.52 289 PRO A CA 1
ATOM 2260 C C . PRO A 1 289 ? -24.594 -1.617 18.625 1 26.52 289 PRO A C 1
ATOM 2262 O O . PRO A 1 289 ? -23.656 -1.232 19.312 1 26.52 289 PRO A O 1
ATOM 2265 N N . GLY A 1 290 ? -25.266 -2.752 19.062 1 24.98 290 GLY A N 1
ATOM 2266 C CA . GLY A 1 290 ? -24.766 -3.686 20.062 1 24.98 290 GLY A CA 1
ATOM 2267 C C . GLY A 1 290 ? -23.453 -4.332 19.656 1 24.98 290 GLY A C 1
ATOM 2268 O O . GLY A 1 290 ? -22.781 -4.969 20.469 1 24.98 290 GLY A O 1
ATOM 2269 N N . SER A 1 291 ? -23.438 -4.742 18.453 1 24.5 291 SER A N 1
ATOM 2270 C CA . SER A 1 291 ? -22.312 -5.633 18.156 1 24.5 291 SER A CA 1
ATOM 2271 C C . SER A 1 291 ? -21.031 -4.844 17.938 1 24.5 291 SER A C 1
ATOM 2273 O O . SER A 1 291 ? -20.672 -4.543 16.797 1 24.5 291 SER A O 1
ATOM 2275 N N . SER A 1 292 ? -20.922 -3.848 18.734 1 23.19 292 SER A N 1
ATOM 2276 C CA . SER A 1 292 ? -19.766 -2.969 18.688 1 23.19 292 SER A CA 1
ATOM 2277 C C . SER A 1 292 ? -18.469 -3.766 18.766 1 23.19 292 SER A C 1
ATOM 2279 O O . SER A 1 292 ? -18.438 -4.852 19.344 1 23.19 292 SER A O 1
ATOM 2281 N N . ILE A 1 293 ? -17.578 -3.559 17.984 1 24.92 293 ILE A N 1
ATOM 2282 C CA . ILE A 1 293 ? -16.266 -4.156 18.203 1 24.92 293 ILE A CA 1
ATOM 2283 C C . ILE A 1 293 ? -15.867 -4.039 19.672 1 24.92 293 ILE A C 1
ATOM 2285 O O . ILE A 1 293 ? -15 -4.77 20.156 1 24.92 293 ILE A O 1
ATOM 2289 N N . ARG A 1 294 ? -16.469 -3.074 20.5 1 23.58 294 ARG A N 1
ATOM 2290 C CA . ARG A 1 294 ? -16.25 -2.959 21.938 1 23.58 294 ARG A CA 1
ATOM 2291 C C . ARG A 1 294 ? -16.844 -4.164 22.672 1 23.58 294 ARG A C 1
ATOM 2293 O O . ARG A 1 294 ? -16.219 -4.68 23.609 1 23.58 294 ARG A O 1
ATOM 2300 N N . GLY A 1 295 ? -18.078 -4.457 22.422 1 24.67 295 GLY A N 1
ATOM 2301 C CA . GLY A 1 295 ? -18.719 -5.547 23.141 1 24.67 295 GLY A CA 1
ATOM 2302 C C . GLY A 1 295 ? -18.078 -6.898 22.875 1 24.67 295 GLY A C 1
ATOM 2303 O O . GLY A 1 295 ? -18.141 -7.793 23.719 1 24.67 295 GLY A O 1
ATOM 2304 N N . LEU A 1 296 ? -17.562 -7.082 21.641 1 24.41 296 LEU A N 1
ATOM 2305 C CA . LEU A 1 296 ? -16.891 -8.344 21.375 1 24.41 296 LEU A CA 1
ATOM 2306 C C . LEU A 1 296 ? -15.547 -8.406 22.094 1 24.41 296 LEU A C 1
ATOM 2308 O O . LEU A 1 296 ? -15.172 -9.453 22.625 1 24.41 296 LEU A O 1
ATOM 2312 N N . LEU A 1 297 ? -14.859 -7.246 22.203 1 24.22 297 LEU A N 1
ATOM 2313 C CA . LEU A 1 297 ? -13.602 -7.289 22.953 1 24.22 297 LEU A CA 1
ATOM 2314 C C . LEU A 1 297 ? -13.867 -7.426 24.453 1 24.22 297 LEU A C 1
ATOM 2316 O O . LEU A 1 297 ? -13.094 -8.062 25.172 1 24.22 297 LEU A O 1
ATOM 2320 N N . ILE A 1 298 ? -14.914 -6.715 24.938 1 23.7 298 ILE A N 1
ATOM 2321 C CA . ILE A 1 298 ? -15.102 -6.68 26.391 1 23.7 298 ILE A CA 1
ATOM 2322 C C . ILE A 1 298 ? -15.562 -8.047 26.875 1 23.7 298 ILE A C 1
ATOM 2324 O O . ILE A 1 298 ? -15.133 -8.508 27.938 1 23.7 298 ILE A O 1
ATOM 2328 N N . ARG A 1 299 ? -16.547 -8.625 26.234 1 25.03 299 ARG A N 1
ATOM 2329 C CA . ARG A 1 299 ? -17.047 -9.789 26.953 1 25.03 299 ARG A CA 1
ATOM 2330 C C . ARG A 1 299 ? -15.969 -10.867 27.062 1 25.03 299 ARG A C 1
ATOM 2332 O O . ARG A 1 299 ? -15.875 -11.555 28.078 1 25.03 299 ARG A O 1
ATOM 2339 N N . ARG A 1 300 ? -15.359 -11.188 25.922 1 26.03 300 ARG A N 1
ATOM 2340 C CA . ARG A 1 300 ? -14.555 -12.398 26.016 1 26.03 300 ARG A CA 1
ATOM 2341 C C . ARG A 1 300 ? -13.25 -12.133 26.766 1 26.03 300 ARG A C 1
ATOM 2343 O O . ARG A 1 300 ? -12.461 -13.047 26.984 1 26.03 300 ARG A O 1
ATOM 2350 N N . GLY A 1 301 ? -12.922 -10.828 26.891 1 25.12 301 GLY A N 1
ATOM 2351 C CA . GLY A 1 301 ? -11.758 -10.594 27.734 1 25.12 301 GLY A CA 1
ATOM 2352 C C . GLY A 1 301 ? -11.984 -10.977 29.188 1 25.12 301 GLY A C 1
ATOM 2353 O O . GLY A 1 301 ? -11.094 -10.805 30.016 1 25.12 301 GLY A O 1
ATOM 2354 N N . ARG A 1 302 ? -13.211 -11.07 29.594 1 25.23 302 ARG A N 1
ATOM 2355 C CA . ARG A 1 302 ? -13.297 -11.328 31.016 1 25.23 302 ARG A CA 1
ATOM 2356 C C . ARG A 1 302 ? -12.648 -12.664 31.375 1 25.23 302 ARG A C 1
ATOM 2358 O O . ARG A 1 302 ? -12.211 -12.859 32.5 1 25.23 302 ARG A O 1
ATOM 2365 N N . SER A 1 303 ? -13 -13.68 30.641 1 24.39 303 SER A N 1
ATOM 2366 C CA . SER A 1 303 ? -12.664 -14.906 31.344 1 24.39 303 SER A CA 1
ATOM 2367 C C . SER A 1 303 ? -11.156 -15.07 31.5 1 24.39 303 SER A C 1
ATOM 2369 O O . SER A 1 303 ? -10.688 -15.711 32.438 1 24.39 303 SER A O 1
ATOM 2371 N N . LEU A 1 304 ? -10.422 -14.93 30.406 1 25.06 304 LEU A N 1
ATOM 2372 C CA . LEU A 1 304 ? -9.117 -15.547 30.625 1 25.06 304 LEU A CA 1
ATOM 2373 C C . LEU A 1 304 ? -8.227 -14.664 31.5 1 25.06 304 LEU A C 1
ATOM 2375 O O . LEU A 1 304 ? -7.203 -15.125 32 1 25.06 304 LEU A O 1
ATOM 2379 N N . LEU A 1 305 ? -8.086 -13.344 31.094 1 24.94 305 LEU A N 1
ATOM 2380 C CA . LEU A 1 305 ? -7.016 -12.711 31.859 1 24.94 305 LEU A CA 1
ATOM 2381 C C . LEU A 1 305 ? -7.477 -12.367 33.25 1 24.94 305 LEU A C 1
ATOM 2383 O O . LEU A 1 305 ? -8.531 -11.758 33.438 1 24.94 305 LEU A O 1
ATOM 2387 N N . ASP A 1 306 ? -7.297 -13.258 34.188 1 24.88 306 ASP A N 1
ATOM 2388 C CA . ASP A 1 306 ? -7.426 -12.891 35.594 1 24.88 306 ASP A CA 1
ATOM 2389 C C . ASP A 1 306 ? -6.922 -11.469 35.844 1 24.88 306 ASP A C 1
ATOM 2391 O O . ASP A 1 306 ? -6.07 -10.969 35.094 1 24.88 306 ASP A O 1
ATOM 2395 N N . ASP A 1 307 ? -7.703 -10.609 36.469 1 26.12 307 ASP A N 1
ATOM 2396 C CA . ASP A 1 307 ? -7.523 -9.227 36.938 1 26.12 307 ASP A CA 1
ATOM 2397 C C . ASP A 1 307 ? -6.086 -8.984 37.375 1 26.12 307 ASP A C 1
ATOM 2399 O O . ASP A 1 307 ? -5.555 -7.883 37.188 1 26.12 307 ASP A O 1
ATOM 2403 N N . ARG A 1 308 ? -5.551 -9.898 38.188 1 27.19 308 ARG A N 1
ATOM 2404 C CA . ARG A 1 308 ? -4.32 -9.688 38.938 1 27.19 308 ARG A CA 1
ATOM 2405 C C . ARG A 1 308 ? -3.123 -9.539 38 1 27.19 308 ARG A C 1
ATOM 2407 O O . ARG A 1 308 ? -2.16 -8.836 38.312 1 27.19 308 ARG A O 1
ATOM 2414 N N . ARG A 1 309 ? -3.117 -10.391 36.969 1 27.25 309 ARG A N 1
ATOM 2415 C CA . ARG A 1 309 ? -1.881 -10.445 36.188 1 27.25 309 ARG A CA 1
ATOM 2416 C C . ARG A 1 309 ? -1.771 -9.25 35.25 1 27.25 309 ARG A C 1
ATOM 2418 O O . ARG A 1 309 ? -0.701 -8.984 34.688 1 27.25 309 ARG A O 1
ATOM 2425 N N . LEU A 1 310 ? -2.896 -8.664 34.938 1 26.27 310 LEU A N 1
ATOM 2426 C CA . LEU A 1 310 ? -2.791 -7.406 34.219 1 26.27 310 LEU A CA 1
ATOM 2427 C C . LEU A 1 310 ? -2.152 -6.324 35.062 1 26.27 310 LEU A C 1
ATOM 2429 O O . LEU A 1 310 ? -1.431 -5.461 34.562 1 26.27 310 LEU A O 1
ATOM 2433 N N . ALA A 1 311 ? -2.303 -6.395 36.344 1 26.06 311 ALA A N 1
ATOM 2434 C CA . ALA A 1 311 ? -1.698 -5.426 37.25 1 26.06 311 ALA A CA 1
ATOM 2435 C C . ALA A 1 311 ? -0.175 -5.508 37.219 1 26.06 311 ALA A C 1
ATOM 2437 O O . ALA A 1 311 ? 0.51 -4.484 37.281 1 26.06 311 ALA A O 1
ATOM 2438 N N . GLU A 1 312 ? 0.352 -6.723 37.219 1 27.19 312 GLU A N 1
ATOM 2439 C CA . GLU A 1 312 ? 1.801 -6.867 37.312 1 27.19 312 GLU A CA 1
ATOM 2440 C C . GLU A 1 312 ? 2.498 -6.375 36.062 1 27.19 312 GLU A C 1
ATOM 2442 O O . GLU A 1 312 ? 3.643 -5.918 36.094 1 27.19 312 GLU A O 1
ATOM 2447 N N . VAL A 1 313 ? 1.877 -6.551 34.906 1 26.3 313 VAL A N 1
ATOM 2448 C CA . VAL A 1 313 ? 2.539 -6.012 33.719 1 26.3 313 VAL A CA 1
ATOM 2449 C C . VAL A 1 313 ? 2.557 -4.488 33.781 1 26.3 313 VAL A C 1
ATOM 2451 O O . VAL A 1 313 ? 3.535 -3.855 33.375 1 26.3 313 VAL A O 1
ATOM 2454 N N . ASP A 1 314 ? 1.532 -3.914 34.312 1 24.14 314 ASP A N 1
ATOM 2455 C CA . ASP A 1 314 ? 1.515 -2.469 34.531 1 24.14 314 ASP A CA 1
ATOM 2456 C C . ASP A 1 314 ? 2.637 -2.031 35.469 1 24.14 314 ASP A C 1
ATOM 2458 O O . ASP A 1 314 ? 3.246 -0.978 35.25 1 24.14 314 ASP A O 1
ATOM 2462 N N . ARG A 1 315 ? 2.846 -2.744 36.5 1 26.23 315 ARG A N 1
ATOM 2463 C CA . ARG A 1 315 ? 3.85 -2.273 37.469 1 26.23 315 ARG A CA 1
ATOM 2464 C C . ARG A 1 315 ? 5.234 -2.258 36.812 1 26.23 315 ARG A C 1
ATOM 2466 O O . ARG A 1 315 ? 6.078 -1.428 37.188 1 26.23 315 ARG A O 1
ATOM 2473 N N . ARG A 1 316 ? 5.574 -3.303 36.031 1 26.38 316 ARG A N 1
ATOM 2474 C CA . ARG A 1 316 ? 6.969 -3.312 35.625 1 26.38 316 ARG A CA 1
ATOM 2475 C C . ARG A 1 316 ? 7.207 -2.307 34.5 1 26.38 316 ARG A C 1
ATOM 2477 O O . ARG A 1 316 ? 8.352 -2.051 34.125 1 26.38 316 ARG A O 1
ATOM 2484 N N . LEU A 1 317 ? 6.113 -2.014 33.719 1 23.14 317 LEU A N 1
ATOM 2485 C CA . LEU A 1 317 ? 6.367 -0.921 32.812 1 23.14 317 LEU A CA 1
ATOM 2486 C C . LEU A 1 317 ? 6.418 0.417 33.531 1 23.14 317 LEU A C 1
ATOM 2488 O O . LEU A 1 317 ? 6.695 1.451 32.906 1 23.14 317 LEU A O 1
ATOM 2492 N N . LEU A 1 318 ? 5.98 0.433 34.719 1 21.91 318 LEU A N 1
ATOM 2493 C CA . LEU A 1 318 ? 6.258 1.649 35.5 1 21.91 318 LEU A CA 1
ATOM 2494 C C . LEU A 1 318 ? 7.688 1.648 36 1 21.91 318 LEU A C 1
ATOM 2496 O O . LEU A 1 318 ? 8.148 0.651 36.562 1 21.91 318 LEU A O 1
ATOM 2500 N N . MET B 1 1 ? 23.109 -15.555 -5.871 1 88.31 1 MET B N 1
ATOM 2501 C CA . MET B 1 1 ? 21.859 -14.977 -5.398 1 88.31 1 MET B CA 1
ATOM 2502 C C . MET B 1 1 ? 20.688 -15.375 -6.305 1 88.31 1 MET B C 1
ATOM 2504 O O . MET B 1 1 ? 20.906 -15.695 -7.477 1 88.31 1 MET B O 1
ATOM 2508 N N . CYS B 1 2 ? 19.484 -15.586 -5.777 1 90.38 2 CYS B N 1
ATOM 2509 C CA . CYS B 1 2 ? 18.312 -15.898 -6.578 1 90.38 2 CYS B CA 1
ATOM 2510 C C . CYS B 1 2 ? 17.141 -14.992 -6.207 1 90.38 2 CYS B C 1
ATOM 2512 O O . CYS B 1 2 ? 17.156 -14.344 -5.156 1 90.38 2 CYS B O 1
ATOM 2514 N N . HIS B 1 3 ? 16.297 -14.727 -7.117 1 94.88 3 HIS B N 1
ATOM 2515 C CA . HIS B 1 3 ? 15.047 -13.984 -6.98 1 94.88 3 HIS B CA 1
ATOM 2516 C C . HIS B 1 3 ? 13.844 -14.867 -7.266 1 94.88 3 HIS B C 1
ATOM 2518 O O . HIS B 1 3 ? 13.602 -15.25 -8.414 1 94.88 3 HIS B O 1
ATOM 2524 N N . THR B 1 4 ? 13.141 -15.219 -6.184 1 93.44 4 THR B N 1
ATOM 2525 C CA . THR B 1 4 ? 12.094 -16.234 -6.309 1 93.44 4 THR B CA 1
ATOM 2526 C C . THR B 1 4 ? 11.055 -16.062 -5.199 1 93.44 4 THR B C 1
ATOM 2528 O O . THR B 1 4 ? 11.141 -15.148 -4.387 1 93.44 4 THR B O 1
ATOM 2531 N N . CYS B 1 5 ? 10.039 -16.875 -5.289 1 93.56 5 CYS B N 1
ATOM 2532 C CA . CYS B 1 5 ? 9.062 -16.953 -4.207 1 93.56 5 CYS B CA 1
ATOM 2533 C C . CYS B 1 5 ? 9.398 -18.094 -3.252 1 93.56 5 CYS B C 1
ATOM 2535 O O . CYS B 1 5 ? 9.625 -19.219 -3.684 1 93.56 5 CYS B O 1
ATOM 2537 N N . SER B 1 6 ? 9.422 -17.75 -1.956 1 93.94 6 SER B N 1
ATOM 2538 C CA . SER B 1 6 ? 9.734 -18.719 -0.91 1 93.94 6 SER B CA 1
ATOM 2539 C C . SER B 1 6 ? 8.812 -19.938 -0.988 1 93.94 6 SER B C 1
ATOM 2541 O O . SER B 1 6 ? 9.25 -21.062 -0.788 1 93.94 6 SER B O 1
ATOM 2543 N N . TYR B 1 7 ? 7.527 -19.75 -1.409 1 90 7 TYR B N 1
ATOM 2544 C CA . TYR B 1 7 ? 6.531 -20.812 -1.296 1 90 7 TYR B CA 1
ATOM 2545 C C . TYR B 1 7 ? 6.766 -21.891 -2.34 1 90 7 TYR B C 1
ATOM 2547 O O . TYR B 1 7 ? 6.137 -22.953 -2.299 1 90 7 TYR B O 1
ATOM 2555 N N . TYR B 1 8 ? 7.645 -21.688 -3.316 1 88.44 8 TYR B N 1
ATOM 2556 C CA . TYR B 1 8 ? 7.965 -22.75 -4.277 1 88.44 8 TYR B CA 1
ATOM 2557 C C . TYR B 1 8 ? 8.711 -23.891 -3.604 1 88.44 8 TYR B C 1
ATOM 2559 O O . TYR B 1 8 ? 8.844 -24.969 -4.18 1 88.44 8 TYR B O 1
ATOM 2567 N N . TYR B 1 9 ? 9.086 -23.734 -2.41 1 89.25 9 TYR B N 1
ATOM 2568 C CA . TYR B 1 9 ? 9.906 -24.734 -1.73 1 89.25 9 TYR B CA 1
ATOM 2569 C C . TYR B 1 9 ? 9.133 -25.391 -0.595 1 89.25 9 TYR B C 1
ATOM 2571 O O . TYR B 1 9 ? 9.727 -25.953 0.33 1 89.25 9 TYR B O 1
ATOM 2579 N N . VAL B 1 10 ? 7.852 -25.297 -0.658 1 85.88 10 VAL B N 1
ATOM 2580 C CA . VAL B 1 10 ? 6.992 -25.844 0.379 1 85.88 10 VAL B CA 1
ATOM 2581 C C . VAL B 1 10 ? 7.172 -27.359 0.438 1 85.88 10 VAL B C 1
ATOM 2583 O O . VAL B 1 10 ? 6.852 -28 1.449 1 85.88 10 VAL B O 1
ATOM 2586 N N . GLY B 1 11 ? 7.598 -27.984 -0.609 1 83.19 11 GLY B N 1
ATOM 2587 C CA . GLY B 1 11 ? 7.879 -29.406 -0.607 1 83.19 11 GLY B CA 1
ATOM 2588 C C . GLY B 1 11 ? 8.969 -29.812 0.375 1 83.19 11 GLY B C 1
ATOM 2589 O O . GLY B 1 11 ? 8.977 -30.922 0.885 1 83.19 11 GLY B O 1
ATOM 2590 N N . LYS B 1 12 ? 9.852 -28.922 0.628 1 85.94 12 LYS B N 1
ATOM 2591 C CA . LYS B 1 12 ? 10.922 -29.156 1.594 1 85.94 12 LYS B CA 1
ATOM 2592 C C . LYS B 1 12 ? 10.438 -28.938 3.021 1 85.94 12 LYS B C 1
ATOM 2594 O O . LYS B 1 12 ? 10.781 -29.688 3.928 1 85.94 12 LYS B O 1
ATOM 2599 N N . ASP B 1 13 ? 9.758 -27.953 3.205 1 88.25 13 ASP B N 1
ATOM 2600 C CA . ASP B 1 13 ? 9.188 -27.516 4.48 1 88.25 13 ASP B CA 1
ATOM 2601 C C . ASP B 1 13 ? 8 -26.578 4.27 1 88.25 13 ASP B C 1
ATOM 2603 O O . ASP B 1 13 ? 8.117 -25.578 3.564 1 88.25 13 ASP B O 1
ATOM 2607 N N . PRO B 1 14 ? 6.84 -26.797 4.82 1 83.69 14 PRO B N 1
ATOM 2608 C CA . PRO B 1 14 ? 5.648 -25.969 4.598 1 83.69 14 PRO B CA 1
ATOM 2609 C C . PRO B 1 14 ? 5.824 -24.531 5.082 1 83.69 14 PRO B C 1
ATOM 2611 O O . PRO B 1 14 ? 5.102 -23.641 4.645 1 83.69 14 PRO B O 1
ATOM 2614 N N . THR B 1 15 ? 6.805 -24.328 5.953 1 88.25 15 THR B N 1
ATOM 2615 C CA . THR B 1 15 ? 7.051 -23 6.5 1 88.25 15 THR B CA 1
ATOM 2616 C C . THR B 1 15 ? 7.461 -22.031 5.398 1 88.25 15 THR B C 1
ATOM 2618 O O . THR B 1 15 ? 7.254 -20.828 5.523 1 88.25 15 THR B O 1
ATOM 2621 N N . PHE B 1 16 ? 7.961 -22.578 4.281 1 91.44 16 PHE B N 1
ATOM 2622 C CA . PHE B 1 16 ? 8.367 -21.734 3.162 1 91.44 16 PHE B CA 1
ATOM 2623 C C . PHE B 1 16 ? 7.172 -20.969 2.611 1 91.44 16 PHE B C 1
ATOM 2625 O O . PHE B 1 16 ? 7.34 -19.906 2.008 1 91.44 16 PHE B O 1
ATOM 2632 N N . ALA B 1 17 ? 5.949 -21.453 2.834 1 87.81 17 ALA B N 1
ATOM 2633 C CA . ALA B 1 17 ? 4.75 -20.797 2.326 1 87.81 17 ALA B CA 1
ATOM 2634 C C . ALA B 1 17 ? 4.551 -19.422 2.984 1 87.81 17 ALA B C 1
ATOM 2636 O O . ALA B 1 17 ? 4.125 -18.469 2.332 1 87.81 17 ALA B O 1
ATOM 2637 N N . ILE B 1 18 ? 4.969 -19.312 4.238 1 89.75 18 ILE B N 1
ATOM 2638 C CA . ILE B 1 18 ? 4.738 -18.109 5.035 1 89.75 18 ILE B CA 1
ATOM 2639 C C . ILE B 1 18 ? 5.539 -16.953 4.457 1 89.75 18 ILE B C 1
ATOM 2641 O O . ILE B 1 18 ? 5.094 -15.797 4.508 1 89.75 18 ILE B O 1
ATOM 2645 N N . GLY B 1 19 ? 6.637 -17.297 3.855 1 93.44 19 GLY B N 1
ATOM 2646 C CA . GLY B 1 19 ? 7.508 -16.266 3.332 1 93.44 19 GLY B CA 1
ATOM 2647 C C . GLY B 1 19 ? 6.895 -15.492 2.178 1 93.44 19 GLY B C 1
ATOM 2648 O O . GLY B 1 19 ? 7.219 -14.328 1.961 1 93.44 19 GLY B O 1
ATOM 2649 N N . THR B 1 20 ? 6.074 -16.109 1.455 1 94.62 20 THR B N 1
ATOM 2650 C CA . THR B 1 20 ? 5.457 -15.477 0.298 1 94.62 20 THR B CA 1
ATOM 2651 C C . THR B 1 20 ? 4.016 -15.078 0.604 1 94.62 20 THR B C 1
ATOM 2653 O O . THR B 1 20 ? 3.684 -13.891 0.622 1 94.62 20 THR B O 1
ATOM 2656 N N . ALA B 1 21 ? 3.225 -16.078 0.844 1 89.94 21 ALA B N 1
ATOM 2657 C CA . ALA B 1 21 ? 1.809 -15.844 1.119 1 89.94 21 ALA B CA 1
ATOM 2658 C C . ALA B 1 21 ? 1.134 -17.125 1.608 1 89.94 21 ALA B C 1
ATOM 2660 O O . ALA B 1 21 ? 1.539 -18.234 1.239 1 89.94 21 ALA B O 1
ATOM 2661 N N . ILE B 1 22 ? 0.213 -16.984 2.406 1 84.69 22 ILE B N 1
ATOM 2662 C CA . ILE B 1 22 ? -0.686 -18.062 2.832 1 84.69 22 ILE B CA 1
ATOM 2663 C C . ILE B 1 22 ? -2.123 -17.703 2.457 1 84.69 22 ILE B C 1
ATOM 2665 O O . ILE B 1 22 ? -2.49 -16.516 2.434 1 84.69 22 ILE B O 1
ATOM 2669 N N . PRO B 1 23 ? -2.922 -18.734 2.141 1 85.81 23 PRO B N 1
ATOM 2670 C CA . PRO B 1 23 ? -4.309 -18.438 1.769 1 85.81 23 PRO B CA 1
ATOM 2671 C C . PRO B 1 23 ? -5.027 -17.578 2.811 1 85.81 23 PRO B C 1
ATOM 2673 O O . PRO B 1 23 ? -4.949 -17.875 4.008 1 85.81 23 PRO B O 1
ATOM 2676 N N . PHE B 1 24 ? -5.684 -16.531 2.295 1 80.81 24 PHE B N 1
ATOM 2677 C CA . PHE B 1 24 ? -6.461 -15.602 3.107 1 80.81 24 PHE B CA 1
ATOM 2678 C C . PHE B 1 24 ? -5.562 -14.852 4.086 1 80.81 24 PHE B C 1
ATOM 2680 O O . PHE B 1 24 ? -5.984 -14.508 5.191 1 80.81 24 PHE B O 1
ATOM 2687 N N . GLY B 1 25 ? -4.312 -14.672 3.668 1 81.69 25 GLY B N 1
ATOM 2688 C CA . GLY B 1 25 ? -3.328 -13.984 4.488 1 81.69 25 GLY B CA 1
ATOM 2689 C C . GLY B 1 25 ? -3.307 -12.484 4.266 1 81.69 25 GLY B C 1
ATOM 2690 O O . GLY B 1 25 ? -4.348 -11.875 4.008 1 81.69 25 GLY B O 1
ATOM 2691 N N . LEU B 1 26 ? -2.205 -11.938 4.367 1 84.94 26 LEU B N 1
ATOM 2692 C CA . LEU B 1 26 ? -2.02 -10.492 4.434 1 84.94 26 LEU B CA 1
ATOM 2693 C C . LEU B 1 26 ? -2.004 -9.875 3.035 1 84.94 26 LEU B C 1
ATOM 2695 O O . LEU B 1 26 ? -1.55 -10.516 2.08 1 84.94 26 LEU B O 1
ATOM 2699 N N . ASN B 1 27 ? -2.533 -8.617 2.982 1 86.19 27 ASN B N 1
ATOM 2700 C CA . ASN B 1 27 ? -2.318 -7.855 1.758 1 86.19 27 ASN B CA 1
ATOM 2701 C C . ASN B 1 27 ? -0.924 -7.234 1.723 1 86.19 27 ASN B C 1
ATOM 2703 O O . ASN B 1 27 ? -0.118 -7.457 2.627 1 86.19 27 ASN B O 1
ATOM 2707 N N . ALA B 1 28 ? -0.637 -6.492 0.698 1 90.69 28 ALA B N 1
ATOM 2708 C CA . ALA B 1 28 ? 0.715 -5.984 0.474 1 90.69 28 ALA B CA 1
ATOM 2709 C C . ALA B 1 28 ? 1.16 -5.082 1.618 1 90.69 28 ALA B C 1
ATOM 2711 O O . ALA B 1 28 ? 2.293 -5.184 2.096 1 90.69 28 ALA B O 1
ATOM 2712 N N . ARG B 1 29 ? 0.319 -4.16 2.051 1 88.94 29 ARG B N 1
ATOM 2713 C CA . ARG B 1 29 ? 0.667 -3.217 3.107 1 88.94 29 ARG B CA 1
ATOM 2714 C C . ARG B 1 29 ? 0.901 -3.939 4.43 1 88.94 29 ARG B C 1
ATOM 2716 O O . ARG B 1 29 ? 1.862 -3.643 5.145 1 88.94 29 ARG B O 1
ATOM 2723 N N . LEU B 1 30 ? 0.092 -4.871 4.723 1 86.81 30 LEU B N 1
ATOM 2724 C CA . LEU B 1 30 ? 0.225 -5.625 5.961 1 86.81 30 LEU B CA 1
ATOM 2725 C C . LEU B 1 30 ? 1.46 -6.52 5.926 1 86.81 30 LEU B C 1
ATOM 2727 O O . LEU B 1 30 ? 2.131 -6.699 6.941 1 86.81 30 LEU B O 1
ATOM 2731 N N . THR B 1 31 ? 1.67 -7 4.785 1 91.12 31 THR B N 1
ATOM 2732 C CA . THR B 1 31 ? 2.873 -7.809 4.629 1 91.12 31 THR B CA 1
ATOM 2733 C C . THR B 1 31 ? 4.125 -6.965 4.859 1 91.12 31 THR B C 1
ATOM 2735 O O . THR B 1 31 ? 5.047 -7.395 5.555 1 91.12 31 THR B O 1
ATOM 2738 N N . ASN B 1 32 ? 4.137 -5.812 4.301 1 94.56 32 ASN B N 1
ATOM 2739 C CA . ASN B 1 32 ? 5.262 -4.914 4.535 1 94.56 32 ASN B CA 1
ATOM 2740 C C . ASN B 1 32 ? 5.414 -4.578 6.02 1 94.56 32 ASN B C 1
ATOM 2742 O O . ASN B 1 32 ? 6.527 -4.578 6.547 1 94.56 32 ASN B O 1
ATOM 2746 N N . SER B 1 33 ? 4.32 -4.312 6.605 1 91.38 33 SER B N 1
ATOM 2747 C CA . SER B 1 33 ? 4.363 -3.992 8.031 1 91.38 33 SER B CA 1
ATOM 2748 C C . SER B 1 33 ? 4.93 -5.152 8.844 1 91.38 33 SER B C 1
ATOM 2750 O O . SER B 1 33 ? 5.723 -4.945 9.758 1 91.38 33 SER B O 1
ATOM 2752 N N . TRP B 1 34 ? 4.555 -6.34 8.508 1 91.75 34 TRP B N 1
ATOM 2753 C CA . TRP B 1 34 ? 5.031 -7.523 9.211 1 91.75 34 TRP B CA 1
ATOM 2754 C C . TRP B 1 34 ? 6.531 -7.719 9 1 91.75 34 TRP B C 1
ATOM 2756 O O . TRP B 1 34 ? 7.273 -7.965 9.945 1 91.75 34 TRP B O 1
ATOM 2766 N N . TYR B 1 35 ? 6.961 -7.562 7.844 1 94.44 35 TYR B N 1
ATOM 2767 C CA . TYR B 1 35 ? 8.352 -7.848 7.512 1 94.44 35 TYR B CA 1
ATOM 2768 C C . TYR B 1 35 ? 9.273 -6.73 7.996 1 94.44 35 TYR B C 1
ATOM 2770 O O . TYR B 1 35 ? 10.352 -6.992 8.531 1 94.44 35 TYR B O 1
ATOM 2778 N N . TYR B 1 36 ? 8.867 -5.527 7.84 1 93.44 36 TYR B N 1
ATOM 2779 C CA . TYR B 1 36 ? 9.773 -4.422 8.125 1 93.44 36 TYR B CA 1
ATOM 2780 C C . TYR B 1 36 ? 9.711 -4.035 9.602 1 93.44 36 TYR B C 1
ATOM 2782 O O . TYR B 1 36 ? 10.703 -3.561 10.164 1 93.44 36 TYR B O 1
ATOM 2790 N N . GLU B 1 37 ? 8.539 -4.227 10.188 1 88.75 37 GLU B N 1
ATOM 2791 C CA . GLU B 1 37 ? 8.375 -3.648 11.516 1 88.75 37 GLU B CA 1
ATOM 2792 C C . GLU B 1 37 ? 7.832 -4.68 12.5 1 88.75 37 GLU B C 1
ATOM 2794 O O . GLU B 1 37 ? 7.914 -4.488 13.719 1 88.75 37 GLU B O 1
ATOM 2799 N N . GLY B 1 38 ? 7.254 -5.793 12.039 1 85.81 38 GLY B N 1
ATOM 2800 C CA . GLY B 1 38 ? 6.566 -6.75 12.891 1 85.81 38 GLY B CA 1
ATOM 2801 C C . GLY B 1 38 ? 7.379 -8 13.156 1 85.81 38 GLY B C 1
ATOM 2802 O O . GLY B 1 38 ? 6.82 -9.078 13.383 1 85.81 38 GLY B O 1
ATOM 2803 N N . ASN B 1 39 ? 8.625 -7.965 12.984 1 88.12 39 ASN B N 1
ATOM 2804 C CA . ASN B 1 39 ? 9.555 -9.047 13.289 1 88.12 39 ASN B CA 1
ATOM 2805 C C . ASN B 1 39 ? 9.5 -10.148 12.234 1 88.12 39 ASN B C 1
ATOM 2807 O O . ASN B 1 39 ? 10.086 -11.211 12.414 1 88.12 39 ASN B O 1
ATOM 2811 N N . GLY B 1 40 ? 8.758 -9.953 11.227 1 90.44 40 GLY B N 1
ATOM 2812 C CA . GLY B 1 40 ? 8.617 -10.953 10.18 1 90.44 40 GLY B CA 1
ATOM 2813 C C . GLY B 1 40 ? 9.938 -11.32 9.531 1 90.44 40 GLY B C 1
ATOM 2814 O O . GLY B 1 40 ? 10.242 -12.5 9.359 1 90.44 40 GLY B O 1
ATOM 2815 N N . ASN B 1 41 ? 10.695 -10.32 9.219 1 94.38 41 ASN B N 1
ATOM 2816 C CA . ASN B 1 41 ? 11.984 -10.578 8.586 1 94.38 41 ASN B CA 1
ATOM 2817 C C . ASN B 1 41 ? 12.914 -11.359 9.5 1 94.38 41 ASN B C 1
ATOM 2819 O O . ASN B 1 41 ? 13.617 -12.266 9.055 1 94.38 41 ASN B O 1
ATOM 2823 N N . THR B 1 42 ? 12.938 -11.023 10.742 1 91.31 42 THR B N 1
ATOM 2824 C CA . THR B 1 42 ? 13.781 -11.711 11.719 1 91.31 42 THR B CA 1
ATOM 2825 C C . THR B 1 42 ? 13.375 -13.18 11.844 1 91.31 42 THR B C 1
ATOM 2827 O O . THR B 1 42 ? 14.211 -14.07 11.719 1 91.31 42 THR B O 1
ATOM 2830 N N . LEU B 1 43 ? 12.07 -13.422 11.992 1 91.19 43 LEU B N 1
ATOM 2831 C CA . LEU B 1 43 ? 11.555 -14.781 12.172 1 91.19 43 LEU B CA 1
ATOM 2832 C C . LEU B 1 43 ? 11.789 -15.625 10.93 1 91.19 43 LEU B C 1
ATOM 2834 O O . LEU B 1 43 ? 12.242 -16.766 11.031 1 91.19 43 LEU B O 1
ATOM 2838 N N . MET B 1 44 ? 11.508 -15.078 9.844 1 95 44 MET B N 1
ATOM 2839 C CA . MET B 1 44 ? 11.688 -15.836 8.609 1 95 44 MET B CA 1
ATOM 2840 C C . MET B 1 44 ? 13.156 -16.125 8.352 1 95 44 MET B C 1
ATOM 2842 O O . MET B 1 44 ? 13.508 -17.203 7.863 1 95 44 MET B O 1
ATOM 2846 N N . ASN B 1 45 ? 14.031 -15.219 8.688 1 95.94 45 ASN B N 1
ATOM 2847 C CA . ASN B 1 45 ? 15.453 -15.461 8.422 1 95.94 45 ASN B CA 1
ATOM 2848 C C . ASN B 1 45 ? 16.047 -16.422 9.445 1 95.94 45 ASN B C 1
ATOM 2850 O O . ASN B 1 45 ? 17.094 -17.031 9.188 1 95.94 45 ASN B O 1
ATOM 2854 N N . GLU B 1 46 ? 15.43 -16.484 10.594 1 93.81 46 GLU B N 1
ATOM 2855 C CA . GLU B 1 46 ? 15.789 -17.594 11.477 1 93.81 46 GLU B CA 1
ATOM 2856 C C . GLU B 1 46 ? 15.5 -18.938 10.82 1 93.81 46 GLU B C 1
ATOM 2858 O O . GLU B 1 46 ? 16.328 -19.859 10.859 1 93.81 46 GLU B O 1
ATOM 2863 N N . PHE B 1 47 ? 14.375 -19.047 10.203 1 93.81 47 PHE B N 1
ATOM 2864 C CA . PHE B 1 47 ? 13.992 -20.25 9.477 1 93.81 47 PHE B CA 1
ATOM 2865 C C . PHE B 1 47 ? 14.906 -20.484 8.281 1 93.81 47 PHE B C 1
ATOM 2867 O O . PHE B 1 47 ? 15.438 -21.578 8.094 1 93.81 47 PHE B O 1
ATOM 2874 N N . TYR B 1 48 ? 15.18 -19.438 7.496 1 95.81 48 TYR B N 1
ATOM 2875 C CA . TYR B 1 48 ? 16 -19.547 6.293 1 95.81 48 TYR B CA 1
ATOM 2876 C C . TYR B 1 48 ? 17.438 -19.938 6.641 1 95.81 48 TYR B C 1
ATOM 2878 O O . TYR B 1 48 ? 18.094 -20.625 5.867 1 95.81 48 TYR B O 1
ATOM 2886 N N . ALA B 1 49 ? 17.875 -19.484 7.773 1 96.88 49 ALA B N 1
ATOM 2887 C CA . ALA B 1 49 ? 19.234 -19.812 8.211 1 96.88 49 ALA B CA 1
ATOM 2888 C C . ALA B 1 49 ? 19.406 -21.328 8.32 1 96.88 49 ALA B C 1
ATOM 2890 O O . ALA B 1 49 ? 20.5 -21.859 8.055 1 96.88 49 ALA B O 1
ATOM 2891 N N . GLY B 1 50 ? 18.344 -21.984 8.719 1 96.81 50 GLY B N 1
ATOM 2892 C CA . GLY B 1 50 ? 18.375 -23.438 8.781 1 96.81 50 GLY B CA 1
ATOM 2893 C C . GLY B 1 50 ? 18.578 -24.094 7.43 1 96.81 50 GLY B C 1
ATOM 2894 O O . GLY B 1 50 ? 18.922 -25.266 7.352 1 96.81 50 GLY B O 1
ATOM 2895 N N . HIS B 1 51 ? 18.438 -23.375 6.461 1 96.5 51 HIS B N 1
ATOM 2896 C CA . HIS B 1 51 ? 18.641 -23.844 5.094 1 96.5 51 HIS B CA 1
ATOM 2897 C C . HIS B 1 51 ? 19.828 -23.125 4.438 1 96.5 51 HIS B C 1
ATOM 2899 O O . HIS B 1 51 ? 19.938 -23.125 3.209 1 96.5 51 HIS B O 1
ATOM 2905 N N . ASN B 1 52 ? 20.609 -22.391 5.234 1 96.5 52 ASN B N 1
ATOM 2906 C CA . ASN B 1 52 ? 21.828 -21.688 4.805 1 96.5 52 ASN B CA 1
ATOM 2907 C C . ASN B 1 52 ? 21.484 -20.531 3.869 1 96.5 52 ASN B C 1
ATOM 2909 O O . ASN B 1 52 ? 22.203 -20.297 2.895 1 96.5 52 ASN B O 1
ATOM 2913 N N . LEU B 1 53 ? 20.406 -19.891 4.176 1 97.62 53 LEU B N 1
ATOM 2914 C CA . LEU B 1 53 ? 19.938 -18.781 3.342 1 97.62 53 LEU B CA 1
ATOM 2915 C C . LEU B 1 53 ? 19.703 -17.531 4.176 1 97.62 53 LEU B C 1
ATOM 2917 O O . LEU B 1 53 ? 19.422 -17.625 5.375 1 97.62 53 LEU B O 1
ATOM 2921 N N . TYR B 1 54 ? 19.922 -16.406 3.574 1 97.5 54 TYR B N 1
ATOM 2922 C CA . TYR B 1 54 ? 19.391 -15.117 4.035 1 97.5 54 TYR B CA 1
ATOM 2923 C C . TYR B 1 54 ? 18.453 -14.516 3.01 1 97.5 54 TYR B C 1
ATOM 2925 O O . TYR B 1 54 ? 18.812 -14.359 1.84 1 97.5 54 TYR B O 1
ATOM 2933 N N . GLY B 1 55 ? 17.25 -14.258 3.457 1 97.94 55 GLY B N 1
ATOM 2934 C CA . GLY B 1 55 ? 16.234 -13.742 2.557 1 97.94 55 GLY B CA 1
ATOM 2935 C C . GLY B 1 55 ? 15.953 -12.266 2.764 1 97.94 55 GLY B C 1
ATOM 2936 O O . GLY B 1 55 ? 15.93 -11.789 3.898 1 97.94 55 GLY B O 1
ATOM 2937 N N . MET B 1 56 ? 15.812 -11.516 1.642 1 95.5 56 MET B N 1
ATOM 2938 C CA . MET B 1 56 ? 15.414 -10.117 1.629 1 95.5 56 MET B CA 1
ATOM 2939 C C . MET B 1 56 ? 14.18 -9.906 0.761 1 95.5 56 MET B C 1
ATOM 2941 O O . MET B 1 56 ? 14.117 -10.383 -0.371 1 95.5 56 MET B O 1
ATOM 2945 N N . ILE B 1 57 ? 13.18 -9.234 1.323 1 96.69 57 ILE B N 1
ATOM 2946 C CA . ILE B 1 57 ? 11.992 -8.961 0.522 1 96.69 57 ILE B CA 1
ATOM 2947 C C . ILE B 1 57 ? 12.344 -8.008 -0.62 1 96.69 57 ILE B C 1
ATOM 2949 O O . ILE B 1 57 ? 12.992 -6.984 -0.404 1 96.69 57 ILE B O 1
ATOM 2953 N N . SER B 1 58 ? 11.992 -8.43 -1.809 1 96.38 58 SER B N 1
ATOM 2954 C CA . SER B 1 58 ? 12.438 -7.688 -2.986 1 96.38 58 SER B CA 1
ATOM 2955 C C . SER B 1 58 ? 11.352 -7.641 -4.055 1 96.38 58 SER B C 1
ATOM 2957 O O . SER B 1 58 ? 11.641 -7.664 -5.25 1 96.38 58 SER B O 1
ATOM 2959 N N . GLY B 1 59 ? 10.109 -7.672 -3.6 1 96.75 59 GLY B N 1
ATOM 2960 C CA . GLY B 1 59 ? 9 -7.555 -4.527 1 96.75 59 GLY B CA 1
ATOM 2961 C C . GLY B 1 59 ? 7.66 -7.898 -3.902 1 96.75 59 GLY B C 1
ATOM 2962 O O . GLY B 1 59 ? 7.605 -8.609 -2.898 1 96.75 59 GLY B O 1
ATOM 2963 N N . ASN B 1 60 ? 6.633 -7.395 -4.5 1 97.12 60 ASN B N 1
ATOM 2964 C CA . ASN B 1 60 ? 5.238 -7.68 -4.172 1 97.12 60 ASN B CA 1
ATOM 2965 C C . ASN B 1 60 ? 4.309 -7.352 -5.336 1 97.12 60 ASN B C 1
ATOM 2967 O O . ASN B 1 60 ? 4.426 -6.285 -5.945 1 97.12 60 ASN B O 1
ATOM 2971 N N . THR B 1 61 ? 3.416 -8.242 -5.59 1 94.81 61 THR B N 1
ATOM 2972 C CA . THR B 1 61 ? 2.588 -8.039 -6.773 1 94.81 61 THR B CA 1
ATOM 2973 C C . THR B 1 61 ? 1.245 -7.418 -6.395 1 94.81 61 THR B C 1
ATOM 2975 O O . THR B 1 61 ? 0.446 -7.074 -7.266 1 94.81 61 THR B O 1
ATOM 2978 N N . GLY B 1 62 ? 0.991 -7.227 -5.098 1 92 62 GLY B N 1
ATOM 2979 C CA . GLY B 1 62 ? -0.388 -6.969 -4.715 1 92 62 GLY B CA 1
ATOM 2980 C C . GLY B 1 62 ? -1.294 -8.172 -4.898 1 92 62 GLY B C 1
ATOM 2981 O O . GLY B 1 62 ? -0.825 -9.266 -5.23 1 92 62 GLY B O 1
ATOM 2982 N N . ALA B 1 63 ? -2.562 -7.949 -4.691 1 88.88 63 ALA B N 1
ATOM 2983 C CA . ALA B 1 63 ? -3.5 -9.062 -4.793 1 88.88 63 ALA B CA 1
ATOM 2984 C C . ALA B 1 63 ? -3.543 -9.617 -6.219 1 88.88 63 ALA B C 1
ATOM 2986 O O . ALA B 1 63 ? -3.658 -8.852 -7.18 1 88.88 63 ALA B O 1
ATOM 2987 N N . GLN B 1 64 ? -3.428 -10.898 -6.328 1 92.44 64 GLN B N 1
ATOM 2988 C CA . GLN B 1 64 ? -3.443 -11.555 -7.629 1 92.44 64 GLN B CA 1
ATOM 2989 C C . GLN B 1 64 ? -4.859 -11.977 -8.016 1 92.44 64 GLN B C 1
ATOM 2991 O O . GLN B 1 64 ? -5.793 -11.836 -7.223 1 92.44 64 GLN B O 1
ATOM 2996 N N . MET B 1 65 ? -4.945 -12.375 -9.258 1 92.81 65 MET B N 1
ATOM 2997 C CA . MET B 1 65 ? -6.219 -12.883 -9.766 1 92.81 65 MET B CA 1
ATOM 2998 C C . MET B 1 65 ? -6.344 -14.383 -9.516 1 92.81 65 MET B C 1
ATOM 3000 O O . MET B 1 65 ? -5.34 -15.086 -9.406 1 92.81 65 MET B O 1
ATOM 3004 N N . GLY B 1 66 ? -7.602 -14.789 -9.453 1 94.12 66 GLY B N 1
ATOM 3005 C CA . GLY B 1 66 ? -7.887 -16.188 -9.156 1 94.12 66 GLY B CA 1
ATOM 3006 C C . GLY B 1 66 ? -7.512 -17.125 -10.289 1 94.12 66 GLY B C 1
ATOM 3007 O O . GLY B 1 66 ? -7.387 -18.328 -10.086 1 94.12 66 GLY B O 1
ATOM 3008 N N . GLY B 1 67 ? -7.414 -16.531 -11.516 1 96.81 67 GLY B N 1
ATOM 3009 C CA . GLY B 1 67 ? -6.938 -17.359 -12.609 1 96.81 67 GLY B CA 1
ATOM 3010 C C . GLY B 1 67 ? -7.914 -17.438 -13.773 1 96.81 67 GLY B C 1
ATOM 3011 O O . GLY B 1 67 ? -8.953 -16.781 -13.758 1 96.81 67 GLY B O 1
ATOM 3012 N N . TRP B 1 68 ? -7.445 -18.219 -14.688 1 98.19 68 TRP B N 1
ATOM 3013 C CA . TRP B 1 68 ? -8.133 -18.438 -15.961 1 98.19 68 TRP B CA 1
ATOM 3014 C C . TRP B 1 68 ? -8.812 -19.797 -15.992 1 98.19 68 TRP B C 1
ATOM 3016 O O . TRP B 1 68 ? -8.195 -20.812 -15.648 1 98.19 68 TRP B O 1
ATOM 3026 N N . PHE B 1 69 ? -10.039 -19.766 -16.422 1 98.44 69 PHE B N 1
ATOM 3027 C CA . PHE B 1 69 ? -10.844 -20.984 -16.469 1 98.44 69 PHE B CA 1
ATOM 3028 C C . PHE B 1 69 ? -11.477 -21.156 -17.844 1 98.44 69 PHE B C 1
ATOM 3030 O O . PHE B 1 69 ? -12.055 -20.203 -18.391 1 98.44 69 PHE B O 1
ATOM 3037 N N . ARG B 1 70 ? -11.406 -22.359 -18.391 1 97.75 70 ARG B N 1
ATOM 3038 C CA . ARG B 1 70 ? -12 -22.641 -19.688 1 97.75 70 ARG B CA 1
ATOM 3039 C C . ARG B 1 70 ? -13.516 -22.719 -19.594 1 97.75 70 ARG B C 1
ATOM 3041 O O . ARG B 1 70 ? -14.219 -22.453 -20.578 1 97.75 70 ARG B O 1
ATOM 3048 N N . LYS B 1 71 ? -13.992 -23.062 -18.422 1 96.75 71 LYS B N 1
ATOM 3049 C CA . LYS B 1 71 ? -15.422 -23.141 -18.156 1 96.75 71 LYS B CA 1
ATOM 3050 C C . LYS B 1 71 ? -15.797 -22.234 -16.969 1 96.75 71 LYS B C 1
ATOM 3052 O O . LYS B 1 71 ? -14.961 -21.938 -16.125 1 96.75 71 LYS B O 1
ATOM 3057 N N . GLU B 1 72 ? -17.078 -21.891 -16.938 1 97.19 72 GLU B N 1
ATOM 3058 C CA . GLU B 1 72 ? -17.562 -21.062 -15.844 1 97.19 72 GLU B CA 1
ATOM 3059 C C . GLU B 1 72 ? -17.625 -21.844 -14.539 1 97.19 72 GLU B C 1
ATOM 3061 O O . GLU B 1 72 ? -18.031 -23.016 -14.531 1 97.19 72 GLU B O 1
ATOM 3066 N N . ILE B 1 73 ? -17.281 -21.234 -13.484 1 97.38 73 ILE B N 1
ATOM 3067 C CA . ILE B 1 73 ? -17.312 -21.812 -12.148 1 97.38 73 ILE B CA 1
ATOM 3068 C C . ILE B 1 73 ? -18.25 -21 -11.258 1 97.38 73 ILE B C 1
ATOM 3070 O O . ILE B 1 73 ? -18 -19.828 -10.969 1 97.38 73 ILE B O 1
ATOM 3074 N N . ASN B 1 74 ? -19.281 -21.672 -10.734 1 93.94 74 ASN B N 1
ATOM 3075 C CA . ASN B 1 74 ? -20.281 -20.922 -9.969 1 93.94 74 ASN B CA 1
ATOM 3076 C C . ASN B 1 74 ? -20.438 -21.484 -8.555 1 93.94 74 ASN B C 1
ATOM 3078 O O . ASN B 1 74 ? -20.797 -20.75 -7.633 1 93.94 74 ASN B O 1
ATOM 3082 N N . THR B 1 75 ? -20.234 -22.797 -8.484 1 95.62 75 THR B N 1
ATOM 3083 C CA . THR B 1 75 ? -20.422 -23.469 -7.203 1 95.62 75 THR B CA 1
ATOM 3084 C C . THR B 1 75 ? -19.203 -24.328 -6.859 1 95.62 75 THR B C 1
ATOM 3086 O O . THR B 1 75 ? -18.328 -24.547 -7.703 1 95.62 75 THR B O 1
ATOM 3089 N N . VAL B 1 76 ? -19.219 -24.844 -5.648 1 97 76 VAL B N 1
ATOM 3090 C CA . VAL B 1 76 ? -18.156 -25.734 -5.207 1 97 76 VAL B CA 1
ATOM 3091 C C . VAL B 1 76 ? -18.156 -27 -6.051 1 97 76 VAL B C 1
ATOM 3093 O O . VAL B 1 76 ? -17.109 -27.578 -6.34 1 97 76 VAL B O 1
ATOM 3096 N N . GLU B 1 77 ? -19.297 -27.391 -6.457 1 97.38 77 GLU B N 1
ATOM 3097 C CA . GLU B 1 77 ? -19.438 -28.578 -7.277 1 97.38 77 GLU B CA 1
ATOM 3098 C C . GLU B 1 77 ? -18.688 -28.438 -8.594 1 97.38 77 GLU B C 1
ATOM 3100 O O . GLU B 1 77 ? -18.156 -29.422 -9.125 1 97.38 77 GLU B O 1
ATOM 3105 N N . ASP B 1 78 ? -18.594 -27.25 -9.102 1 97.69 78 ASP B N 1
ATOM 3106 C CA . ASP B 1 78 ? -17.922 -26.984 -10.367 1 97.69 78 ASP B CA 1
ATOM 3107 C C . ASP B 1 78 ? -16.422 -27.172 -10.25 1 97.69 78 ASP B C 1
ATOM 3109 O O . ASP B 1 78 ? -15.711 -27.281 -11.258 1 97.69 78 ASP B O 1
ATOM 3113 N N . LEU B 1 79 ? -15.922 -27.266 -9.047 1 97.62 79 LEU B N 1
ATOM 3114 C CA . LEU B 1 79 ? -14.484 -27.391 -8.812 1 97.62 79 LEU B CA 1
ATOM 3115 C C . LEU B 1 79 ? -14.055 -28.859 -8.852 1 97.62 79 LEU B C 1
ATOM 3117 O O . LEU B 1 79 ? -12.867 -29.156 -9.023 1 97.62 79 LEU B O 1
ATOM 3121 N N . LYS B 1 80 ? -15 -29.719 -8.617 1 97.56 80 LYS B N 1
ATOM 3122 C CA . LYS B 1 80 ? -14.672 -31.141 -8.516 1 97.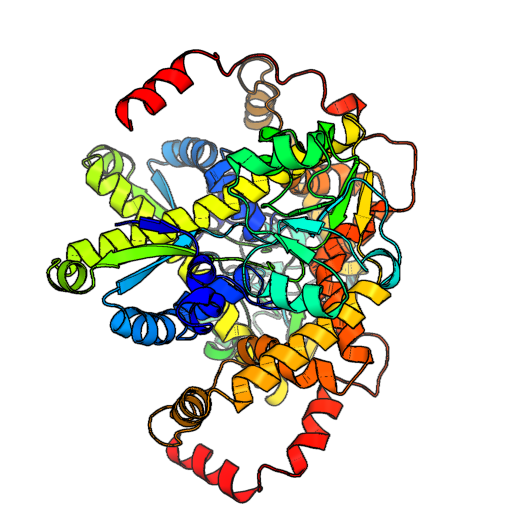56 80 LYS B CA 1
ATOM 3123 C C . LYS B 1 80 ? -14.125 -31.672 -9.836 1 97.56 80 LYS B C 1
ATOM 3125 O O . LYS B 1 80 ? -14.781 -31.578 -10.875 1 97.56 80 LYS B O 1
ATOM 3130 N N . GLY B 1 81 ? -12.883 -32.219 -9.742 1 97.38 81 GLY B N 1
ATOM 3131 C CA . GLY B 1 81 ? -12.258 -32.812 -10.906 1 97.38 81 GLY B CA 1
ATOM 3132 C C . GLY B 1 81 ? -11.539 -31.828 -11.797 1 97.38 81 GLY B C 1
ATOM 3133 O O . GLY B 1 81 ? -10.914 -32.219 -12.789 1 97.38 81 GLY B O 1
ATOM 3134 N N . LEU B 1 82 ? -11.641 -30.578 -11.438 1 97.88 82 LEU B N 1
ATOM 3135 C CA . LEU B 1 82 ? -10.992 -29.531 -12.227 1 97.88 82 LEU B CA 1
ATOM 3136 C C . LEU B 1 82 ? -9.477 -29.656 -12.148 1 97.88 82 LEU B C 1
ATOM 3138 O O . LEU B 1 82 ? -8.898 -29.594 -11.055 1 97.88 82 LEU B O 1
ATOM 3142 N N . LYS B 1 83 ? -8.797 -29.875 -13.234 1 98.06 83 LYS B N 1
ATOM 3143 C CA . LYS B 1 83 ? -7.336 -29.844 -13.289 1 98.06 83 LYS B CA 1
ATOM 3144 C C . LYS B 1 83 ? -6.824 -28.406 -13.367 1 98.06 83 LYS B C 1
ATOM 3146 O O .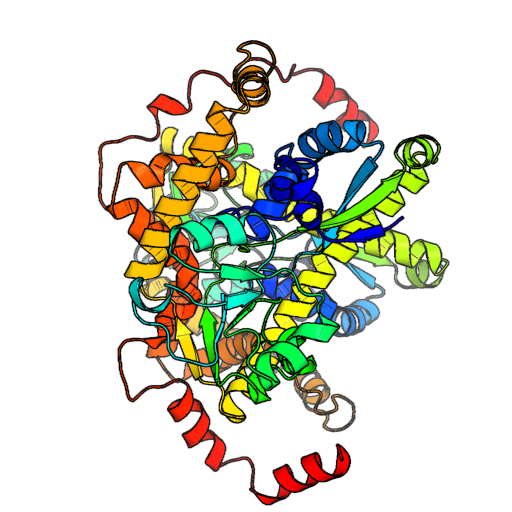 LYS B 1 83 ? -7.039 -27.719 -14.375 1 98.06 83 LYS B O 1
ATOM 3151 N N . MET B 1 84 ? -6.062 -27.969 -12.359 1 97.94 84 MET B N 1
ATOM 3152 C CA . MET B 1 84 ? -5.688 -26.547 -12.273 1 97.94 84 MET B CA 1
ATOM 3153 C C . MET B 1 84 ? -4.211 -26.406 -11.93 1 97.94 84 MET B C 1
ATOM 3155 O O . MET B 1 84 ? -3.715 -27.047 -11.008 1 97.94 84 MET B O 1
ATOM 3159 N N . ARG B 1 85 ? -3.496 -25.609 -12.773 1 97.06 85 ARG B N 1
ATOM 3160 C CA . ARG B 1 85 ? -2.168 -25.172 -12.367 1 97.06 85 ARG B CA 1
ATOM 3161 C C . ARG B 1 85 ? -2.254 -24.141 -11.242 1 97.06 85 ARG B C 1
ATOM 3163 O O . ARG B 1 85 ? -2.793 -23.062 -11.43 1 97.06 85 ARG B O 1
ATOM 3170 N N . ILE B 1 86 ? -1.847 -24.406 -10.078 1 93.19 86 ILE B N 1
ATOM 3171 C CA . ILE B 1 86 ? -1.9 -23.562 -8.891 1 93.19 86 ILE B CA 1
ATOM 3172 C C . ILE B 1 86 ? -0.734 -23.906 -7.965 1 93.19 86 ILE B C 1
ATOM 3174 O O . ILE B 1 86 ? -0.413 -25.078 -7.762 1 93.19 86 ILE B O 1
ATOM 3178 N N . ALA B 1 87 ? -0.116 -22.906 -7.473 1 80.44 87 ALA B N 1
ATOM 3179 C CA . ALA B 1 87 ? 1.117 -23.094 -6.715 1 80.44 87 ALA B CA 1
ATOM 3180 C C . ALA B 1 87 ? 0.86 -23 -5.215 1 80.44 87 ALA B C 1
ATOM 3182 O O . ALA B 1 87 ? -0.215 -22.562 -4.789 1 80.44 87 ALA B O 1
ATOM 3183 N N . GLY B 1 88 ? 1.869 -23.516 -4.418 1 76.06 88 GLY B N 1
ATOM 3184 C CA . GLY B 1 88 ? 1.953 -23.25 -2.99 1 76.06 88 GLY B CA 1
ATOM 3185 C C . GLY B 1 88 ? 0.93 -24.031 -2.18 1 76.06 88 GLY B C 1
ATOM 3186 O O . GLY B 1 88 ? 0.534 -25.125 -2.561 1 76.06 88 GLY B O 1
ATOM 3187 N N . LEU B 1 89 ? 0.587 -23.484 -1.082 1 83.75 89 LEU B N 1
ATOM 3188 C CA . LEU B 1 89 ? -0.389 -24.078 -0.173 1 83.75 89 LEU B CA 1
ATOM 3189 C C . LEU B 1 89 ? -1.796 -24 -0.757 1 83.75 89 LEU B C 1
ATOM 3191 O O . LEU B 1 89 ? -2.695 -24.719 -0.328 1 83.75 89 LEU B O 1
ATOM 3195 N N . ALA B 1 90 ? -1.88 -23.141 -1.691 1 87.75 90 ALA B N 1
ATOM 3196 C CA . ALA B 1 90 ? -3.182 -22.969 -2.332 1 87.75 90 ALA B CA 1
ATOM 3197 C C . ALA B 1 90 ? -3.635 -24.266 -2.996 1 87.75 90 ALA B C 1
ATOM 3199 O O . ALA B 1 90 ? -4.824 -24.594 -3.004 1 87.75 90 ALA B O 1
ATOM 3200 N N . GLY B 1 91 ? -2.688 -25 -3.617 1 89.19 91 GLY B N 1
ATOM 3201 C CA . GLY B 1 91 ? -3.01 -26.281 -4.223 1 89.19 91 GLY B CA 1
ATOM 3202 C C . GLY B 1 91 ? -3.625 -27.266 -3.246 1 89.19 91 GLY B C 1
ATOM 3203 O O . GLY B 1 91 ? -4.578 -27.984 -3.584 1 89.19 91 GLY B O 1
ATOM 3204 N N . LYS B 1 92 ? -3.135 -27.234 -2.059 1 87.12 92 LYS B N 1
ATOM 3205 C CA . LYS B 1 92 ? -3.648 -28.141 -1.031 1 87.12 92 LYS B CA 1
ATOM 3206 C C . LYS B 1 92 ? -5.047 -27.719 -0.583 1 87.12 92 LYS B C 1
ATOM 3208 O O . LYS B 1 92 ? -5.887 -28.578 -0.276 1 87.12 92 LYS B O 1
ATOM 3213 N N . VAL B 1 93 ? -5.25 -26.469 -0.543 1 89.38 93 VAL B N 1
ATOM 3214 C CA . VAL B 1 93 ? -6.547 -25.953 -0.122 1 89.38 93 VAL B CA 1
ATOM 3215 C C . VAL B 1 93 ? -7.613 -26.328 -1.147 1 89.38 93 VAL B C 1
ATOM 3217 O O . VAL B 1 93 ? -8.664 -26.859 -0.791 1 89.38 93 VAL B O 1
ATOM 3220 N N . VAL B 1 94 ? -7.305 -26.141 -2.371 1 93.94 94 VAL B N 1
ATOM 3221 C CA . VAL B 1 94 ? -8.328 -26.375 -3.391 1 93.94 94 VAL B CA 1
ATOM 3222 C C . VAL B 1 94 ? -8.492 -27.859 -3.637 1 93.94 94 VAL B C 1
ATOM 3224 O O . VAL B 1 94 ? -9.539 -28.312 -4.098 1 93.94 94 VAL B O 1
ATOM 3227 N N . GLU B 1 95 ? -7.453 -28.578 -3.379 1 95 95 GLU B N 1
ATOM 3228 C CA . GLU B 1 95 ? -7.559 -30.031 -3.457 1 95 95 GLU B CA 1
ATOM 3229 C C . GLU B 1 95 ? -8.672 -30.562 -2.553 1 95 95 GLU B C 1
ATOM 3231 O O . GLU B 1 95 ? -9.391 -31.484 -2.918 1 95 95 GLU B O 1
ATOM 3236 N N . LYS B 1 96 ? -8.844 -29.969 -1.461 1 93.81 96 LYS B N 1
ATOM 3237 C CA . LYS B 1 96 ? -9.891 -30.344 -0.52 1 93.81 96 LYS B CA 1
ATOM 3238 C C . LYS B 1 96 ? -11.281 -30.047 -1.086 1 93.81 96 LYS B C 1
ATOM 3240 O O . LYS B 1 96 ? -12.281 -30.594 -0.621 1 93.81 96 LYS B O 1
ATOM 3245 N N . LEU B 1 97 ? -11.281 -29.203 -2.01 1 95.69 97 LEU B N 1
ATOM 3246 C CA . LEU B 1 97 ? -12.547 -28.844 -2.627 1 95.69 97 LEU B CA 1
ATOM 3247 C C . LEU B 1 97 ? -12.781 -29.641 -3.904 1 95.69 97 LEU B C 1
ATOM 3249 O O . LEU B 1 97 ? -13.742 -29.375 -4.637 1 95.69 97 LEU B O 1
ATOM 3253 N N . GLY B 1 98 ? -11.844 -30.578 -4.23 1 96.69 98 GLY B N 1
ATOM 3254 C CA . GLY B 1 98 ? -12.047 -31.484 -5.34 1 96.69 98 GLY B CA 1
ATOM 3255 C C . GLY B 1 98 ? -11.211 -31.141 -6.559 1 96.69 98 GLY B C 1
ATOM 3256 O O . GLY B 1 98 ? -11.25 -31.844 -7.566 1 96.69 98 GLY B O 1
ATOM 3257 N N . VAL B 1 99 ? -10.453 -30.125 -6.477 1 97.56 99 VAL B N 1
ATOM 3258 C CA . VAL B 1 99 ? -9.578 -29.719 -7.57 1 97.56 99 VAL B CA 1
ATOM 3259 C C . VAL B 1 99 ? -8.375 -30.656 -7.641 1 97.56 99 VAL B C 1
ATOM 3261 O O . VAL B 1 99 ? -7.953 -31.203 -6.625 1 97.56 99 VAL B O 1
ATOM 3264 N N . ILE B 1 100 ? -7.859 -30.859 -8.828 1 97.12 100 ILE B N 1
ATOM 3265 C CA . ILE B 1 100 ? -6.633 -31.609 -9.055 1 97.12 100 ILE B CA 1
ATOM 3266 C C . ILE B 1 100 ? -5.496 -30.656 -9.406 1 97.12 100 ILE B C 1
ATOM 3268 O O . ILE B 1 100 ? -5.324 -30.297 -10.57 1 97.12 100 ILE B O 1
ATOM 3272 N N . PRO B 1 101 ? -4.727 -30.266 -8.438 1 95.38 101 PRO B N 1
ATOM 3273 C CA . PRO B 1 101 ? -3.668 -29.281 -8.68 1 95.38 101 PRO B CA 1
ATOM 3274 C C . PRO B 1 101 ? -2.525 -29.844 -9.523 1 95.38 101 PRO B C 1
ATOM 3276 O O . PRO B 1 101 ? -2.16 -31.016 -9.367 1 95.38 101 PRO B O 1
ATOM 3279 N N . GLN B 1 102 ? -2.004 -29.016 -10.438 1 93.44 102 GLN B N 1
ATOM 3280 C CA . GLN B 1 102 ? -0.864 -29.344 -11.289 1 93.44 102 GLN B CA 1
ATOM 3281 C C . GLN B 1 102 ? 0.257 -28.328 -11.117 1 93.44 102 GLN B C 1
ATOM 3283 O O . GLN B 1 102 ? -0.002 -27.125 -10.969 1 93.44 102 GLN B O 1
ATOM 3288 N N . GLN B 1 103 ? 1.485 -28.891 -11.102 1 87.5 103 GLN B N 1
ATOM 3289 C CA . GLN B 1 103 ? 2.641 -27.984 -11.094 1 87.5 103 GLN B CA 1
ATOM 3290 C C . GLN B 1 103 ? 3.287 -27.922 -12.477 1 87.5 103 GLN B C 1
ATOM 3292 O O . GLN B 1 103 ? 3.877 -28.891 -12.945 1 87.5 103 GLN B O 1
ATOM 3297 N N . ILE B 1 104 ? 3.07 -26.797 -13.102 1 89.19 104 ILE B N 1
ATOM 3298 C CA . ILE B 1 104 ? 3.557 -26.547 -14.453 1 89.19 104 ILE B CA 1
ATOM 3299 C C . ILE B 1 104 ? 4.309 -25.219 -14.492 1 89.19 104 ILE B C 1
ATOM 3301 O O . ILE B 1 104 ? 3.887 -24.234 -13.875 1 89.19 104 ILE B O 1
ATOM 3305 N N . ALA B 1 105 ? 5.461 -25.25 -15.211 1 85.81 105 ALA B N 1
ATOM 3306 C CA . ALA B 1 105 ? 6.227 -24.016 -15.352 1 85.81 105 ALA B CA 1
ATOM 3307 C C . ALA B 1 105 ? 5.457 -22.969 -16.156 1 85.81 105 ALA B C 1
ATOM 3309 O O . ALA B 1 105 ? 4.641 -23.328 -17.016 1 85.81 105 ALA B O 1
ATOM 3310 N N . GLY B 1 106 ? 5.742 -21.688 -15.93 1 87.12 106 GLY B N 1
ATOM 3311 C CA . GLY B 1 106 ? 5.027 -20.578 -16.531 1 87.12 106 GLY B CA 1
ATOM 3312 C C . GLY B 1 106 ? 4.922 -20.672 -18.047 1 87.12 106 GLY B C 1
ATOM 3313 O O . GLY B 1 106 ? 3.846 -20.469 -18.609 1 87.12 106 GLY B O 1
ATOM 3314 N N . GLY B 1 107 ? 6.008 -21 -18.641 1 88.44 107 GLY B N 1
ATOM 3315 C CA . GLY B 1 107 ? 6.055 -21.062 -20.094 1 88.44 107 GLY B CA 1
ATOM 3316 C C . GLY B 1 107 ? 5.211 -22.188 -20.672 1 88.44 107 GLY B C 1
ATOM 3317 O O . GLY B 1 107 ? 4.859 -22.156 -21.844 1 88.44 107 GLY B O 1
ATOM 3318 N N . ASP B 1 108 ? 4.801 -23.172 -19.859 1 94.12 108 ASP B N 1
ATOM 3319 C CA . ASP B 1 108 ? 4.078 -24.344 -20.344 1 94.12 108 ASP B CA 1
ATOM 3320 C C . ASP B 1 108 ? 2.586 -24.234 -20.047 1 94.12 108 ASP B C 1
ATOM 3322 O O . ASP B 1 108 ? 1.805 -25.109 -20.422 1 94.12 108 ASP B O 1
ATOM 3326 N N . ILE B 1 109 ? 2.178 -23.141 -19.469 1 96.5 109 ILE B N 1
ATOM 3327 C CA . ILE B 1 109 ? 0.784 -23 -19.047 1 96.5 109 ILE B CA 1
ATOM 3328 C C . ILE B 1 109 ? -0.098 -22.797 -20.281 1 96.5 109 ILE B C 1
ATOM 3330 O O . ILE B 1 109 ? -1.139 -23.453 -20.422 1 96.5 109 ILE B O 1
ATOM 3334 N N . TYR B 1 110 ? 0.29 -21.969 -21.234 1 97.06 110 TYR B N 1
ATOM 3335 C CA . TYR B 1 110 ? -0.504 -21.688 -22.422 1 97.06 110 TYR B CA 1
ATOM 3336 C C . TYR B 1 110 ? -0.76 -22.953 -23.234 1 97.06 110 TYR B C 1
ATOM 3338 O O . TYR B 1 110 ? -1.913 -23.312 -23.484 1 97.06 110 TYR B O 1
ATOM 3346 N N . PRO B 1 111 ? 0.303 -23.672 -23.609 1 97.25 111 PRO B N 1
ATOM 3347 C CA . PRO B 1 111 ? 0.049 -24.891 -24.375 1 97.25 111 PRO B CA 1
ATOM 3348 C C . PRO B 1 111 ? -0.81 -25.906 -23.609 1 97.25 111 PRO B C 1
ATOM 3350 O O . PRO B 1 111 ? -1.605 -26.625 -24.219 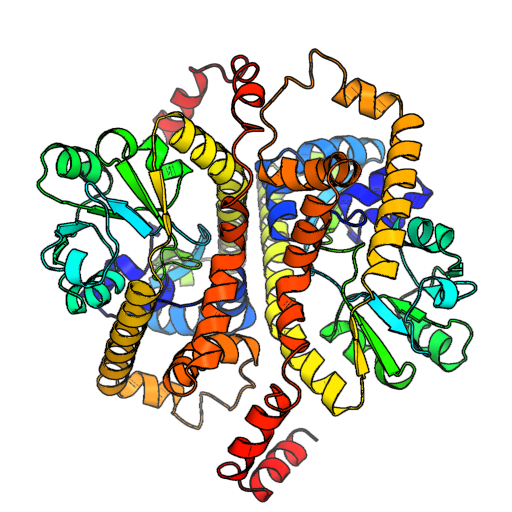1 97.25 111 PRO B O 1
ATOM 3353 N N . ALA B 1 112 ? -0.646 -25.984 -22.328 1 97.44 112 ALA B N 1
ATOM 3354 C CA . ALA B 1 112 ? -1.423 -26.922 -21.531 1 97.44 112 ALA B CA 1
ATOM 3355 C C . ALA B 1 112 ? -2.904 -26.562 -21.531 1 97.44 112 ALA B C 1
ATOM 3357 O O . ALA B 1 112 ? -3.766 -27.438 -21.641 1 97.44 112 ALA B O 1
ATOM 3358 N N . LEU B 1 113 ? -3.248 -25.297 -21.453 1 97.69 113 LEU B N 1
ATOM 3359 C CA . LEU B 1 113 ? -4.625 -24.828 -21.547 1 97.69 113 LEU B CA 1
ATOM 3360 C C . LEU B 1 113 ? -5.188 -25.047 -22.938 1 97.69 113 LEU B C 1
ATOM 3362 O O . LEU B 1 113 ? -6.316 -25.531 -23.094 1 97.69 113 LEU B O 1
ATOM 3366 N N . GLU B 1 114 ? -4.375 -24.75 -23.922 1 97.44 114 GLU B N 1
ATOM 3367 C CA . GLU B 1 114 ? -4.797 -24.859 -25.312 1 97.44 114 GLU B CA 1
ATOM 3368 C C . GLU B 1 114 ? -5.125 -26.312 -25.672 1 97.44 114 GLU B C 1
ATOM 3370 O O . GLU B 1 114 ? -6.133 -26.578 -26.328 1 97.44 114 GLU B O 1
ATOM 3375 N N . LYS B 1 115 ? -4.281 -27.203 -25.219 1 97.25 115 LYS B N 1
ATOM 3376 C CA . LYS B 1 115 ? -4.445 -28.625 -25.516 1 97.25 115 LYS B CA 1
ATOM 3377 C C . LYS B 1 115 ? -5.527 -29.25 -24.641 1 97.25 115 LYS B C 1
ATOM 3379 O O . LYS B 1 115 ? -5.996 -30.344 -24.906 1 97.25 115 LYS B O 1
ATOM 3384 N N . GLY B 1 116 ? -5.84 -28.578 -23.562 1 96.19 116 GLY B N 1
ATOM 3385 C CA . GLY B 1 116 ? -6.879 -29.078 -22.672 1 96.19 116 GLY B CA 1
ATOM 3386 C C . GLY B 1 116 ? -6.359 -30.062 -21.641 1 96.19 116 GLY B C 1
ATOM 3387 O O . GLY B 1 116 ? -7.141 -30.797 -21.031 1 96.19 116 GLY B O 1
ATOM 3388 N N . THR B 1 117 ? -5.066 -30.109 -21.453 1 97.25 117 THR B N 1
ATOM 3389 C CA . THR B 1 117 ? -4.504 -30.969 -20.438 1 97.25 117 THR B CA 1
ATOM 3390 C C . THR B 1 117 ? -4.77 -30.406 -19.031 1 97.25 117 THR B C 1
ATOM 3392 O O . THR B 1 117 ? -4.723 -31.141 -18.047 1 97.25 117 THR B O 1
ATOM 3395 N N . ILE B 1 118 ? -4.965 -29.141 -18.938 1 98.12 118 ILE B N 1
ATOM 3396 C CA . ILE B 1 118 ? -5.496 -28.516 -17.734 1 98.12 118 ILE B CA 1
ATOM 3397 C C . ILE B 1 118 ? -6.734 -27.688 -18.094 1 98.12 118 ILE B C 1
ATOM 3399 O O . ILE B 1 118 ? -6.93 -27.312 -19.25 1 98.12 118 ILE B O 1
ATOM 3403 N N . ASP B 1 119 ? -7.512 -27.5 -17.062 1 98.25 119 ASP B N 1
ATOM 3404 C CA . ASP B 1 119 ? -8.789 -26.812 -17.234 1 98.25 119 ASP B CA 1
ATOM 3405 C C . ASP B 1 119 ? -8.68 -25.359 -16.781 1 98.25 119 ASP B C 1
ATOM 3407 O O . ASP B 1 119 ? -9.484 -24.516 -17.188 1 98.25 119 ASP B O 1
ATOM 3411 N N . ALA B 1 120 ? -7.754 -25.109 -15.906 1 98.38 120 ALA B N 1
ATOM 3412 C CA . ALA B 1 120 ? -7.609 -23.797 -15.305 1 98.38 120 ALA B CA 1
ATOM 3413 C C . ALA B 1 120 ? -6.168 -23.531 -14.867 1 98.38 120 ALA B C 1
ATOM 3415 O O . ALA B 1 120 ? -5.387 -24.484 -14.711 1 98.38 120 ALA B O 1
ATOM 3416 N N . ALA B 1 121 ? -5.871 -22.203 -14.711 1 97.94 121 ALA B N 1
ATOM 3417 C CA . ALA B 1 121 ? -4.535 -21.828 -14.242 1 97.94 121 ALA B CA 1
ATOM 3418 C C . ALA B 1 121 ? -4.539 -20.469 -13.578 1 97.94 121 ALA B C 1
ATOM 3420 O O . ALA B 1 121 ? -5.215 -19.547 -14.039 1 97.94 121 ALA B O 1
ATOM 3421 N N . GLU B 1 122 ? -3.857 -20.438 -12.5 1 95.69 122 GLU B N 1
ATOM 3422 C CA . GLU B 1 122 ? -3.529 -19.125 -11.945 1 95.69 122 GLU B CA 1
ATOM 3423 C C . GLU B 1 122 ? -2.064 -18.781 -12.195 1 95.69 122 GLU B C 1
ATOM 3425 O O . GLU B 1 122 ? -1.217 -19.672 -12.305 1 95.69 122 GLU B O 1
ATOM 3430 N N . TRP B 1 123 ? -1.742 -17.453 -12.328 1 94.12 123 TRP B N 1
ATOM 3431 C CA . TRP B 1 123 ? -0.373 -16.984 -12.531 1 94.12 123 TRP B CA 1
ATOM 3432 C C . TRP B 1 123 ? -0.094 -15.742 -11.695 1 94.12 123 TRP B C 1
ATOM 3434 O O . TRP B 1 123 ? 0.366 -15.844 -10.562 1 94.12 123 TRP B O 1
ATOM 3444 N N . VAL B 1 124 ? -0.441 -14.539 -12.117 1 94.12 124 VAL B N 1
ATOM 3445 C CA . VAL B 1 124 ? -0.198 -13.344 -11.32 1 94.12 124 VAL B CA 1
ATOM 3446 C C . VAL B 1 124 ? -1.4 -12.406 -11.414 1 94.12 124 VAL B C 1
ATOM 3448 O O . VAL B 1 124 ? -2.223 -12.352 -10.5 1 94.12 124 VAL B O 1
ATOM 3451 N N . GLY B 1 125 ? -1.538 -11.781 -12.477 1 94.75 125 GLY B N 1
ATOM 3452 C CA . GLY B 1 125 ? -2.551 -10.758 -12.695 1 94.75 125 GLY B CA 1
ATOM 3453 C C . GLY B 1 125 ? -2.658 -10.328 -14.148 1 94.75 125 GLY B C 1
ATOM 3454 O O . GLY B 1 125 ? -1.986 -10.891 -15.016 1 94.75 125 GLY B O 1
ATOM 3455 N N . PRO B 1 126 ? -3.484 -9.336 -14.375 1 93.69 126 PRO B N 1
ATOM 3456 C CA . PRO B 1 126 ? -3.873 -8.977 -15.742 1 93.69 126 PRO B CA 1
ATOM 3457 C C . PRO B 1 126 ? -2.674 -8.688 -16.641 1 93.69 126 PRO B C 1
ATOM 3459 O O . PRO B 1 126 ? -2.611 -9.172 -17.766 1 93.69 126 PRO B O 1
ATOM 3462 N N . TYR B 1 127 ? -1.701 -7.953 -16.219 1 94.88 127 TYR B N 1
ATOM 3463 C CA . TYR B 1 127 ? -0.573 -7.551 -17.047 1 94.88 127 TYR B CA 1
ATOM 3464 C C . TYR B 1 127 ? 0.235 -8.758 -17.5 1 94.88 127 TYR B C 1
ATOM 3466 O O . TYR B 1 127 ? 0.457 -8.961 -18.688 1 94.88 127 TYR B O 1
ATOM 3474 N N . ASP B 1 128 ? 0.676 -9.555 -16.578 1 95.62 128 ASP B N 1
ATOM 3475 C CA . ASP B 1 128 ? 1.503 -10.719 -16.891 1 95.62 128 ASP B CA 1
ATOM 3476 C C . ASP B 1 128 ? 0.713 -11.758 -17.672 1 95.62 128 ASP B C 1
ATOM 3478 O O . ASP B 1 128 ? 1.234 -12.359 -18.625 1 95.62 128 ASP B O 1
ATOM 34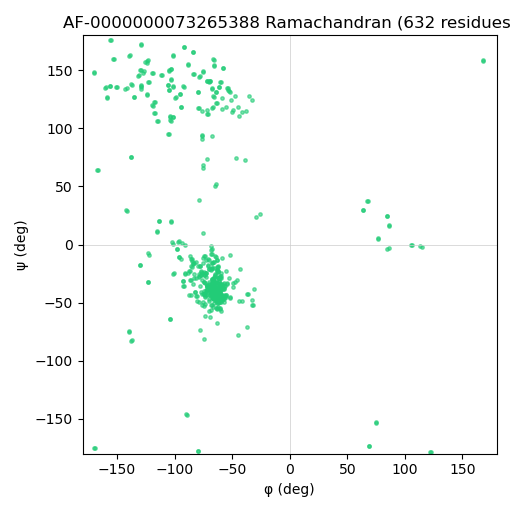82 N N . ASP B 1 129 ? -0.505 -11.953 -17.297 1 96.5 129 ASP B N 1
ATOM 3483 C CA . ASP B 1 129 ? -1.337 -12.977 -17.922 1 96.5 129 ASP B CA 1
ATOM 3484 C C . ASP B 1 129 ? -1.644 -12.617 -19.375 1 96.5 129 ASP B C 1
ATOM 3486 O O . ASP B 1 129 ? -1.686 -13.492 -20.25 1 96.5 129 ASP B O 1
ATOM 3490 N N . HIS B 1 130 ? -1.933 -11.352 -19.609 1 96.38 130 HIS B N 1
ATOM 3491 C CA . HIS B 1 130 ? -2.178 -10.875 -20.969 1 96.38 130 HIS B CA 1
ATOM 3492 C C . HIS B 1 130 ? -0.963 -11.109 -21.859 1 96.38 130 HIS B C 1
ATOM 3494 O O . HIS B 1 130 ? -1.104 -11.523 -23.016 1 96.38 130 HIS B O 1
ATOM 3500 N N . LYS B 1 131 ? 0.19 -10.828 -21.328 1 95.19 131 LYS B N 1
ATOM 3501 C CA . LYS B 1 131 ? 1.437 -11.016 -22.062 1 95.19 131 LYS B CA 1
ATOM 3502 C C . LYS B 1 131 ? 1.632 -12.477 -22.453 1 95.19 131 LYS B C 1
ATOM 3504 O O . LYS B 1 131 ? 2.197 -12.781 -23.5 1 95.19 131 LYS B O 1
ATOM 3509 N N . LEU B 1 132 ? 1.145 -13.312 -21.562 1 95.44 132 LEU B N 1
ATOM 3510 C CA . LEU B 1 132 ? 1.299 -14.742 -21.828 1 95.44 132 LEU B CA 1
ATOM 3511 C C . LEU B 1 132 ? 0.168 -15.258 -22.703 1 95.44 132 LEU B C 1
ATOM 3513 O O . LEU B 1 132 ? 0.198 -16.406 -23.141 1 95.44 132 LEU B O 1
ATOM 3517 N N . GLY B 1 133 ? -0.893 -14.516 -22.906 1 96.69 133 GLY B N 1
ATOM 3518 C CA . GLY B 1 133 ? -1.938 -14.812 -23.875 1 96.69 133 GLY B CA 1
ATOM 3519 C C . GLY B 1 133 ? -2.982 -15.773 -23.344 1 96.69 133 GLY B C 1
ATOM 3520 O O . GLY B 1 133 ? -3.666 -16.453 -24.125 1 96.69 133 GLY B O 1
ATOM 3521 N N . PHE B 1 134 ? -3.141 -15.844 -22.094 1 97.81 134 PHE B N 1
ATOM 3522 C CA . PHE B 1 134 ? -4.051 -16.828 -21.531 1 97.81 134 PHE B CA 1
ATOM 3523 C C . PHE B 1 134 ? -5.488 -16.547 -21.938 1 97.81 134 PHE B C 1
ATOM 3525 O O . PHE B 1 134 ? -6.309 -17.469 -22.016 1 97.81 134 PHE B O 1
ATOM 3532 N N . ASN B 1 135 ? -5.758 -15.297 -22.234 1 97.31 135 ASN B N 1
ATOM 3533 C CA . ASN B 1 135 ? -7.105 -14.898 -22.625 1 97.31 135 ASN B CA 1
ATOM 3534 C C . ASN B 1 135 ? -7.504 -15.508 -23.953 1 97.31 135 ASN B C 1
ATOM 3536 O O . ASN B 1 135 ? -8.688 -15.531 -24.312 1 97.31 135 ASN B O 1
ATOM 3540 N N . LYS B 1 136 ? -6.617 -16.016 -24.688 1 97.75 136 LYS B N 1
ATOM 3541 C CA . LYS B 1 136 ? -6.883 -16.609 -25.984 1 97.75 136 LYS B CA 1
ATOM 3542 C C . LYS B 1 136 ? -7.309 -18.062 -25.859 1 97.75 136 LYS B C 1
ATOM 3544 O O . LYS B 1 136 ? -7.867 -18.641 -26.797 1 97.75 136 LYS B O 1
ATOM 3549 N N . VAL B 1 137 ? -6.996 -18.688 -24.703 1 97.88 137 VAL B N 1
ATOM 3550 C CA . VAL B 1 137 ? -7.219 -20.125 -24.578 1 97.88 137 VAL B CA 1
ATOM 3551 C C . VAL B 1 137 ? -8.156 -20.406 -23.406 1 97.88 137 VAL B C 1
ATOM 3553 O O . VAL B 1 137 ? -8.609 -21.531 -23.219 1 97.88 137 VAL B O 1
ATOM 3556 N N . ALA B 1 138 ? -8.477 -19.438 -22.609 1 97.94 138 ALA B N 1
ATOM 3557 C CA . ALA B 1 138 ? -9.461 -19.516 -21.531 1 97.94 138 ALA B CA 1
ATOM 3558 C C . ALA B 1 138 ? -10.266 -18.234 -21.438 1 97.94 138 ALA B C 1
ATOM 3560 O O . ALA B 1 138 ? -9.703 -17.141 -21.297 1 97.94 138 ALA B O 1
ATOM 3561 N N . LYS B 1 139 ? -11.492 -18.375 -21.312 1 96.56 139 LYS B N 1
ATOM 3562 C CA . LYS B 1 139 ? -12.391 -17.25 -21.469 1 96.56 139 LYS B CA 1
ATOM 3563 C C . LYS B 1 139 ? -12.68 -16.562 -20.141 1 96.56 139 LYS B C 1
ATOM 3565 O O . LYS B 1 139 ? -12.906 -15.352 -20.094 1 96.56 139 LYS B O 1
ATOM 3570 N N . TYR B 1 140 ? -12.758 -17.297 -19.125 1 97.5 140 TYR B N 1
ATOM 3571 C CA . TYR B 1 140 ? -13.234 -16.781 -17.859 1 97.5 140 TYR B CA 1
ATOM 3572 C C . TYR B 1 140 ? -12.07 -16.453 -16.922 1 97.5 140 TYR B C 1
ATOM 3574 O O . TYR B 1 140 ? -11.18 -17.266 -16.719 1 97.5 140 TYR B O 1
ATOM 3582 N N . TYR B 1 141 ? -12.055 -15.266 -16.438 1 96.25 141 TYR B N 1
ATOM 3583 C CA . TYR B 1 141 ? -11 -14.75 -15.562 1 96.25 141 TYR B CA 1
ATOM 3584 C C . TYR B 1 141 ? -11.547 -14.391 -14.188 1 96.25 141 TYR B C 1
ATOM 3586 O O . TYR B 1 141 ? -12.312 -13.43 -14.047 1 96.25 141 TYR B O 1
ATOM 3594 N N . TYR B 1 142 ? -11.125 -15.133 -13.172 1 93.31 142 TYR B N 1
ATOM 3595 C CA . TYR B 1 142 ? -11.773 -15.039 -11.867 1 93.31 142 TYR B CA 1
ATOM 3596 C C . TYR B 1 142 ? -10.93 -14.219 -10.898 1 93.31 142 TYR B C 1
ATOM 3598 O O . TYR B 1 142 ? -9.711 -14.141 -11.039 1 93.31 142 TYR B O 1
ATOM 3606 N N . TYR B 1 143 ? -11.641 -13.609 -9.992 1 88.25 143 TYR B N 1
ATOM 3607 C CA . TYR B 1 143 ? -11.039 -12.906 -8.859 1 88.25 143 TYR B CA 1
ATOM 3608 C C . TYR B 1 143 ? -11.836 -13.156 -7.586 1 88.25 143 TYR B C 1
ATOM 3610 O O . TYR B 1 143 ? -13.016 -13.508 -7.641 1 88.25 143 TYR B O 1
ATOM 3618 N N . PRO B 1 144 ? -11.195 -12.875 -6.398 1 86.94 144 PRO B N 1
ATOM 3619 C CA . PRO B 1 144 ? -9.766 -12.68 -6.184 1 86.94 144 PRO B CA 1
ATOM 3620 C C . PRO B 1 144 ? -9.008 -13.992 -5.996 1 86.94 144 PRO B C 1
ATOM 3622 O O . PRO B 1 144 ? -9.625 -15.055 -5.891 1 86.94 144 PRO B O 1
ATOM 3625 N N . ALA B 1 145 ? -7.641 -13.914 -6.094 1 90.38 145 ALA B N 1
ATOM 3626 C CA . ALA B 1 145 ? -6.832 -15.008 -5.578 1 90.38 145 ALA B CA 1
ATOM 3627 C C . ALA B 1 145 ? -6.746 -14.961 -4.055 1 90.38 145 ALA B C 1
ATOM 3629 O O . ALA B 1 145 ? -5.824 -14.359 -3.498 1 90.38 145 ALA B O 1
ATOM 3630 N N . PHE B 1 146 ? -7.598 -15.656 -3.412 1 85.44 146 PHE B N 1
ATOM 3631 C CA . PHE B 1 146 ? -7.629 -15.633 -1.954 1 85.44 146 PHE B CA 1
ATOM 3632 C C . PHE B 1 146 ? -6.34 -16.203 -1.376 1 85.44 146 PHE B C 1
ATOM 3634 O O . PHE B 1 146 ? -6.059 -16.047 -0.188 1 85.44 146 PHE B O 1
ATOM 3641 N N . TRP B 1 147 ? -5.516 -16.812 -2.162 1 88.75 147 TRP B N 1
ATOM 3642 C CA . TRP B 1 147 ? -4.293 -17.438 -1.676 1 88.75 147 TRP B CA 1
ATOM 3643 C C . TRP B 1 147 ? -3.1 -16.516 -1.838 1 88.75 147 TRP B C 1
ATOM 3645 O O . TRP B 1 147 ? -2 -16.812 -1.362 1 88.75 147 TRP B O 1
ATOM 3655 N N . GLU B 1 148 ? -3.287 -15.414 -2.574 1 89.94 148 GLU B N 1
ATOM 3656 C CA . GLU B 1 148 ? -2.186 -14.484 -2.812 1 89.94 148 GLU B CA 1
ATOM 3657 C C . GLU B 1 148 ? -2.646 -13.039 -2.695 1 89.94 148 GLU B C 1
ATOM 3659 O O . GLU B 1 148 ? -2.627 -12.289 -3.676 1 89.94 148 GLU B O 1
ATOM 3664 N N . GLY B 1 149 ? -2.854 -12.562 -1.46 1 87.44 149 GLY B N 1
ATOM 3665 C CA . GLY B 1 149 ? -3.326 -11.219 -1.199 1 87.44 149 GLY B CA 1
ATOM 3666 C C . GLY B 1 149 ? -2.232 -10.172 -1.308 1 87.44 149 GLY B C 1
ATOM 3667 O O . GLY B 1 149 ? -2.504 -9.008 -1.615 1 87.44 149 GLY B O 1
ATOM 3668 N N . GLY B 1 150 ? -1.064 -10.516 -1.073 1 92 150 GLY B N 1
ATOM 3669 C CA . GLY B 1 150 ? 0.135 -9.695 -1.141 1 92 150 GLY B CA 1
ATOM 3670 C C . GLY B 1 150 ? 1.415 -10.508 -1.109 1 92 150 GLY B C 1
ATOM 3671 O O . GLY B 1 150 ? 2.217 -10.375 -0.181 1 92 150 GLY B O 1
ATOM 3672 N N . PRO B 1 151 ? 1.54 -11.297 -2.154 1 94.94 151 PRO B N 1
ATOM 3673 C CA . PRO B 1 151 ? 2.674 -12.227 -2.145 1 94.94 151 PRO B CA 1
ATOM 3674 C C . PRO B 1 151 ? 4.02 -11.508 -2.25 1 94.94 151 PRO B C 1
ATOM 3676 O O . PRO B 1 151 ? 4.199 -10.641 -3.111 1 94.94 151 PRO B O 1
ATOM 3679 N N . VAL B 1 152 ? 4.875 -11.969 -1.401 1 96.69 152 VAL B N 1
ATOM 3680 C CA . VAL B 1 152 ? 6.219 -11.398 -1.355 1 96.69 152 VAL B CA 1
ATOM 3681 C C . VAL B 1 152 ? 7.152 -12.211 -2.254 1 96.69 152 VAL B C 1
ATOM 3683 O O . VAL B 1 152 ? 7.105 -13.438 -2.258 1 96.69 152 VAL B O 1
ATOM 3686 N N . ILE B 1 153 ? 7.961 -11.531 -3.008 1 96.12 153 ILE B N 1
ATOM 3687 C CA . ILE B 1 153 ? 9.078 -12.125 -3.732 1 96.12 153 ILE B CA 1
ATOM 3688 C C . ILE B 1 153 ? 10.383 -11.844 -2.99 1 96.12 153 ILE B C 1
ATOM 3690 O O . ILE B 1 153 ? 10.625 -10.711 -2.555 1 96.12 153 ILE B O 1
ATOM 3694 N N . HIS B 1 154 ? 11.211 -12.898 -2.896 1 97.06 154 HIS B N 1
ATOM 3695 C CA . HIS B 1 154 ? 12.43 -12.766 -2.111 1 97.06 154 HIS B CA 1
ATOM 3696 C C . HIS B 1 154 ? 13.664 -12.797 -3.006 1 97.06 154 HIS B C 1
ATOM 3698 O O . HIS B 1 154 ? 13.672 -13.469 -4.039 1 97.06 154 HIS B O 1
ATOM 3704 N N . SER B 1 155 ? 14.641 -12.039 -2.596 1 95.75 155 SER B N 1
ATOM 3705 C CA . SER B 1 155 ? 16.016 -12.305 -2.973 1 95.75 155 SER B CA 1
ATOM 3706 C C . SER B 1 155 ? 16.734 -13.133 -1.907 1 95.75 155 SER B C 1
ATOM 3708 O O . SER B 1 155 ? 16.828 -12.719 -0.749 1 95.75 155 SER B O 1
ATOM 3710 N N . PHE B 1 156 ? 17.172 -14.305 -2.297 1 95.38 156 PHE B N 1
ATOM 3711 C CA . PHE B 1 156 ? 17.922 -15.156 -1.378 1 95.38 156 PHE B CA 1
ATOM 3712 C C . PHE B 1 156 ? 19.406 -15.117 -1.684 1 95.38 156 PHE B C 1
ATOM 3714 O O . PHE B 1 156 ? 19.812 -15.031 -2.846 1 95.38 156 PHE B O 1
ATOM 3721 N N . VAL B 1 157 ? 20.188 -15.141 -0.605 1 95.44 157 VAL B N 1
ATOM 3722 C CA . VAL B 1 157 ? 21.641 -15.211 -0.679 1 95.44 157 VAL B CA 1
ATOM 3723 C C . VAL B 1 157 ? 22.156 -16.297 0.253 1 95.44 157 VAL B C 1
ATOM 3725 O O . VAL B 1 157 ? 21.562 -16.562 1.298 1 95.44 157 VAL B O 1
ATOM 3728 N N . ASN B 1 158 ? 23.219 -16.922 -0.219 1 96.38 158 ASN B N 1
ATOM 3729 C CA . ASN B 1 158 ? 23.875 -17.844 0.701 1 96.38 158 ASN B CA 1
ATOM 3730 C C . ASN B 1 158 ? 24.234 -17.172 2.021 1 96.38 158 ASN B C 1
ATOM 3732 O O . ASN B 1 158 ? 24.781 -16.062 2.027 1 96.38 158 ASN B O 1
ATOM 3736 N N . LEU B 1 159 ? 23.922 -17.891 3.104 1 96.88 159 LEU B N 1
ATOM 3737 C CA . LEU B 1 159 ? 24.062 -17.281 4.418 1 96.88 159 LEU B CA 1
ATOM 3738 C C . LEU B 1 159 ? 25.516 -16.938 4.703 1 96.88 159 LEU B C 1
ATOM 3740 O O . LEU B 1 159 ? 25.828 -15.859 5.207 1 96.88 159 LEU B O 1
ATOM 3744 N N . ALA B 1 160 ? 26.438 -17.812 4.43 1 96.56 160 ALA B N 1
ATOM 3745 C CA . ALA B 1 160 ? 27.844 -17.578 4.672 1 96.56 160 ALA B CA 1
ATOM 3746 C C . ALA B 1 160 ? 28.359 -16.375 3.865 1 96.56 160 ALA B C 1
ATOM 3748 O O . ALA B 1 160 ? 29.125 -15.562 4.371 1 96.56 160 ALA B O 1
ATOM 3749 N N . LYS B 1 161 ? 27.922 -16.312 2.658 1 94.31 161 LYS B N 1
ATOM 3750 C CA . LYS B 1 161 ? 28.312 -15.188 1.818 1 94.31 161 LYS B CA 1
ATOM 3751 C C . LYS B 1 161 ? 27.734 -13.883 2.355 1 94.31 161 LYS B C 1
ATOM 3753 O O . LYS B 1 161 ? 28.422 -12.859 2.383 1 94.31 161 LYS B O 1
ATOM 3758 N N . TRP B 1 162 ? 26.531 -13.93 2.77 1 96.06 162 TRP B N 1
ATOM 3759 C CA . TRP B 1 162 ? 25.906 -12.758 3.383 1 96.06 162 TRP B CA 1
ATOM 3760 C C . TRP B 1 162 ? 26.719 -12.281 4.586 1 96.06 162 TRP B C 1
ATOM 3762 O O . TRP B 1 162 ? 27.047 -11.094 4.691 1 96.06 162 TRP B O 1
ATOM 3772 N N . ASN B 1 163 ? 27.094 -13.203 5.406 1 95.44 163 ASN B N 1
ATOM 3773 C CA . ASN B 1 163 ? 27.812 -12.883 6.641 1 95.44 163 ASN B CA 1
ATOM 3774 C C . ASN B 1 163 ? 29.203 -12.352 6.359 1 95.44 163 ASN B C 1
ATOM 3776 O O . ASN B 1 163 ? 29.781 -11.633 7.18 1 95.44 163 ASN B O 1
ATOM 3780 N N . SER B 1 164 ? 29.703 -12.648 5.234 1 94 164 SER B N 1
ATOM 3781 C CA . SER B 1 164 ? 31.047 -12.219 4.883 1 94 164 SER B CA 1
ATOM 3782 C C . SER B 1 164 ? 31.047 -10.797 4.324 1 94 164 SER B C 1
ATOM 3784 O O . SER B 1 164 ? 32.094 -10.164 4.227 1 94 164 SER B O 1
ATOM 3786 N N . LEU B 1 165 ? 29.891 -10.289 3.922 1 90.56 165 LEU B N 1
ATOM 3787 C CA . LEU B 1 165 ? 29.812 -8.945 3.369 1 90.56 165 LEU B CA 1
ATOM 3788 C C . LEU B 1 165 ? 30.062 -7.898 4.453 1 90.56 165 LEU B C 1
ATOM 3790 O O . LEU B 1 165 ? 29.578 -8.047 5.582 1 90.56 165 LEU B O 1
ATOM 3794 N N . PRO B 1 166 ? 30.812 -6.824 4.02 1 89.06 166 PRO B N 1
ATOM 3795 C CA . PRO B 1 166 ? 30.844 -5.676 4.93 1 89.06 166 PRO B CA 1
ATOM 3796 C C . PRO B 1 166 ? 29.453 -5.129 5.223 1 89.06 166 PRO B C 1
ATOM 3798 O O . PRO B 1 166 ? 28.562 -5.188 4.367 1 89.06 166 PRO B O 1
ATOM 3801 N N . LYS B 1 167 ? 29.297 -4.535 6.387 1 89.25 167 LYS B N 1
ATOM 3802 C CA . LYS B 1 167 ? 28 -4.027 6.832 1 89.25 167 LYS B CA 1
ATOM 3803 C C . LYS B 1 167 ? 27.438 -3.012 5.84 1 89.25 167 LYS B C 1
ATOM 3805 O O . LYS B 1 167 ? 26.234 -2.967 5.605 1 89.25 167 LYS B O 1
ATOM 3810 N N . THR B 1 168 ? 28.312 -2.281 5.238 1 83.31 168 THR B N 1
ATOM 3811 C CA . THR B 1 168 ? 27.891 -1.273 4.27 1 83.31 168 THR B CA 1
ATOM 3812 C C . THR B 1 168 ? 27.25 -1.928 3.055 1 83.31 168 THR B C 1
ATOM 3814 O O . THR B 1 168 ? 26.25 -1.429 2.535 1 83.31 168 THR B O 1
ATOM 3817 N N . TYR B 1 169 ? 27.766 -3.07 2.594 1 87.19 169 TYR B N 1
ATOM 3818 C CA . TYR B 1 169 ? 27.219 -3.758 1.432 1 87.19 169 TYR B CA 1
ATOM 3819 C C . TYR B 1 169 ? 25.906 -4.465 1.783 1 87.19 169 TYR B C 1
ATOM 3821 O O . TYR B 1 169 ? 25 -4.543 0.958 1 87.19 169 TYR B O 1
ATOM 3829 N N . GLN B 1 170 ? 25.828 -4.918 3.039 1 90.19 170 GLN B N 1
ATOM 3830 C CA . GLN B 1 170 ? 24.562 -5.5 3.498 1 90.19 170 GLN B CA 1
ATOM 3831 C C . GLN B 1 170 ? 23.453 -4.465 3.477 1 90.19 170 GLN B C 1
ATOM 3833 O O . GLN B 1 170 ? 22.359 -4.734 2.975 1 90.19 170 GLN B O 1
ATOM 3838 N N . THR B 1 171 ? 23.75 -3.256 3.932 1 90.19 171 THR B N 1
ATOM 3839 C CA . THR B 1 171 ? 22.766 -2.184 3.973 1 90.19 171 THR B CA 1
ATOM 3840 C C . THR B 1 171 ? 22.344 -1.777 2.562 1 90.19 171 THR B C 1
ATOM 3842 O O . THR B 1 171 ? 21.156 -1.583 2.293 1 90.19 171 THR B O 1
ATOM 3845 N N . VAL B 1 172 ? 23.297 -1.734 1.654 1 87.06 172 VAL B N 1
ATOM 3846 C CA . VAL B 1 172 ? 23.016 -1.356 0.272 1 87.06 172 VAL B CA 1
ATOM 3847 C C . VAL B 1 172 ? 22.094 -2.391 -0.373 1 87.06 172 VAL B C 1
ATOM 3849 O O . VAL B 1 172 ? 21.156 -2.035 -1.093 1 87.06 172 VAL B O 1
ATOM 3852 N N . LEU B 1 173 ? 22.375 -3.631 -0.099 1 91 173 LEU B N 1
ATOM 3853 C CA . LEU B 1 173 ? 21.562 -4.699 -0.673 1 91 173 LEU B CA 1
ATOM 3854 C C . LEU B 1 173 ? 20.156 -4.668 -0.115 1 91 173 LEU B C 1
ATOM 3856 O O . LEU B 1 173 ? 19.188 -4.836 -0.858 1 91 173 LEU B O 1
ATOM 3860 N N . ILE B 1 174 ? 20.062 -4.395 1.183 1 91.75 174 ILE B N 1
ATOM 3861 C CA . ILE B 1 174 ? 18.75 -4.305 1.827 1 91.75 174 ILE B CA 1
ATOM 3862 C C . ILE B 1 174 ? 17.969 -3.143 1.225 1 91.75 174 ILE B C 1
ATOM 3864 O O . ILE B 1 174 ? 16.781 -3.293 0.895 1 91.75 174 ILE B O 1
ATOM 3868 N N . ASP B 1 175 ? 18.609 -2.068 1.009 1 90 175 ASP B N 1
ATOM 3869 C CA . ASP B 1 175 ? 17.969 -0.888 0.442 1 90 175 ASP B CA 1
ATOM 3870 C C . ASP B 1 175 ? 17.547 -1.133 -1.007 1 90 175 ASP B C 1
ATOM 3872 O O . ASP B 1 175 ? 16.453 -0.727 -1.423 1 90 175 ASP B O 1
ATOM 3876 N N . ALA B 1 176 ? 18.406 -1.788 -1.76 1 91.88 176 ALA B N 1
ATOM 3877 C CA . ALA B 1 176 ? 18.094 -2.115 -3.146 1 91.88 176 ALA B CA 1
ATOM 3878 C C . ALA B 1 176 ? 16.875 -3.037 -3.227 1 91.88 176 ALA B C 1
ATOM 3880 O O . ALA B 1 176 ? 16.031 -2.879 -4.105 1 91.88 176 ALA B O 1
ATOM 3881 N N . CYS B 1 177 ? 16.828 -3.924 -2.309 1 93.56 177 CYS B N 1
ATOM 3882 C CA . CYS B 1 177 ? 15.688 -4.836 -2.275 1 93.56 177 CYS B CA 1
ATOM 3883 C C . CYS B 1 177 ? 14.406 -4.102 -1.902 1 93.56 177 CYS B C 1
ATOM 3885 O O . CYS B 1 177 ? 13.328 -4.418 -2.41 1 93.56 177 CYS B O 1
ATOM 3887 N N . ALA B 1 178 ? 14.555 -3.135 -1.037 1 92.5 178 ALA B N 1
ATOM 3888 C CA . ALA B 1 178 ? 13.398 -2.316 -0.695 1 92.5 178 ALA B CA 1
ATOM 3889 C C . ALA B 1 178 ? 12.906 -1.527 -1.906 1 92.5 178 ALA B C 1
ATOM 3891 O O . ALA B 1 178 ? 11.703 -1.381 -2.111 1 92.5 178 ALA B O 1
ATOM 3892 N N . PHE B 1 179 ? 13.836 -1.023 -2.689 1 93.19 179 PHE B N 1
ATOM 3893 C CA . PHE B 1 179 ? 13.469 -0.353 -3.93 1 93.19 179 PHE B CA 1
ATOM 3894 C C . PHE B 1 179 ? 12.719 -1.302 -4.855 1 93.19 179 PHE B C 1
ATOM 3896 O O . PHE B 1 179 ? 11.664 -0.947 -5.398 1 93.19 179 PHE B O 1
ATOM 3903 N N . ALA B 1 180 ? 13.25 -2.482 -4.977 1 95.44 180 ALA B N 1
ATOM 3904 C CA . ALA B 1 180 ? 12.617 -3.48 -5.836 1 95.44 180 ALA B CA 1
ATOM 3905 C C . ALA B 1 180 ? 11.219 -3.82 -5.34 1 95.44 180 ALA B C 1
ATOM 3907 O O . ALA B 1 180 ? 10.289 -3.977 -6.141 1 95.44 180 ALA B O 1
ATOM 3908 N N . ASN B 1 181 ? 11.086 -3.93 -4.062 1 96.38 181 ASN B N 1
ATOM 3909 C CA . ASN B 1 181 ? 9.797 -4.242 -3.449 1 96.38 181 ASN B CA 1
ATOM 3910 C C . ASN B 1 181 ? 8.75 -3.174 -3.766 1 96.38 181 ASN B C 1
ATOM 3912 O O . ASN B 1 181 ? 7.641 -3.494 -4.195 1 96.38 181 ASN B O 1
ATOM 3916 N N . THR B 1 182 ? 9.094 -1.981 -3.65 1 94.5 182 THR B N 1
ATOM 3917 C CA . THR B 1 182 ? 8.188 -0.861 -3.877 1 94.5 182 THR B CA 1
ATOM 3918 C C . THR B 1 182 ? 7.934 -0.663 -5.367 1 94.5 182 THR B C 1
ATOM 3920 O O . THR B 1 182 ? 6.797 -0.449 -5.789 1 94.5 182 THR B O 1
ATOM 3923 N N . SER B 1 183 ? 8.969 -0.772 -6.117 1 93.81 183 SER B N 1
ATOM 3924 C CA . SER B 1 183 ? 8.859 -0.534 -7.555 1 93.81 183 SER B CA 1
ATOM 3925 C C . SER B 1 183 ? 8 -1.598 -8.227 1 93.81 183 SER B C 1
ATOM 3927 O O . SER B 1 183 ? 7.242 -1.298 -9.156 1 93.81 183 SER B O 1
ATOM 3929 N N . MET B 1 184 ? 8.102 -2.793 -7.781 1 95.69 184 MET B N 1
ATOM 3930 C CA . MET B 1 184 ? 7.301 -3.863 -8.367 1 95.69 184 MET B CA 1
ATOM 3931 C C . MET B 1 184 ? 5.812 -3.607 -8.156 1 95.69 184 MET B C 1
ATOM 3933 O O . MET B 1 184 ? 5.023 -3.676 -9.094 1 95.69 184 MET B O 1
ATOM 3937 N N . MET B 1 185 ? 5.445 -3.283 -6.969 1 94.44 185 MET B N 1
ATOM 3938 C CA . MET B 1 185 ? 4.047 -2.988 -6.676 1 94.44 185 MET B CA 1
ATOM 3939 C C . MET B 1 185 ? 3.562 -1.79 -7.484 1 94.44 185 MET B C 1
ATOM 3941 O O . MET B 1 185 ? 2.457 -1.809 -8.031 1 94.44 185 MET B O 1
ATOM 3945 N N . ALA B 1 186 ? 4.367 -0.816 -7.535 1 93 186 ALA B N 1
ATOM 3946 C CA . ALA B 1 186 ? 4.027 0.388 -8.289 1 93 186 ALA B CA 1
ATOM 3947 C C . ALA B 1 186 ? 3.811 0.069 -9.766 1 93 186 ALA B C 1
ATOM 3949 O O . ALA B 1 186 ? 2.906 0.619 -10.398 1 93 186 ALA B O 1
ATOM 3950 N N . LYS B 1 187 ? 4.609 -0.788 -10.305 1 94.06 187 LYS B N 1
ATOM 3951 C CA . LYS B 1 187 ? 4.492 -1.196 -11.695 1 94.06 187 LYS B CA 1
ATOM 3952 C C . LYS B 1 187 ? 3.17 -1.914 -11.953 1 94.06 187 LYS B C 1
ATOM 3954 O O . LYS B 1 187 ? 2.488 -1.639 -12.945 1 94.06 187 LYS B O 1
ATOM 3959 N N . TYR B 1 188 ? 2.875 -2.787 -11.086 1 93.25 188 TYR B N 1
ATOM 3960 C CA . TYR B 1 188 ? 1.62 -3.512 -11.25 1 93.25 188 TYR B CA 1
ATOM 3961 C C . TYR B 1 188 ? 0.427 -2.572 -11.125 1 93.25 188 TYR B C 1
ATOM 3963 O O . TYR B 1 188 ? -0.569 -2.727 -11.844 1 93.25 188 TYR B O 1
ATOM 3971 N N . ASP B 1 189 ? 0.499 -1.652 -10.219 1 89.19 189 ASP B N 1
ATOM 3972 C CA . ASP B 1 189 ? -0.584 -0.69 -10.047 1 89.19 189 ASP B CA 1
ATOM 3973 C C . ASP B 1 189 ? -0.767 0.165 -11.297 1 89.19 189 ASP B C 1
ATOM 3975 O O . ASP B 1 189 ? -1.878 0.605 -11.602 1 89.19 189 ASP B O 1
ATOM 3979 N N . LYS B 1 190 ? 0.266 0.343 -11.992 1 88.12 190 LYS B N 1
ATOM 3980 C CA . LYS B 1 190 ? 0.205 1.121 -13.227 1 88.12 190 LYS B CA 1
ATOM 3981 C C . LYS B 1 190 ? -0.294 0.269 -14.391 1 88.12 190 LYS B C 1
ATOM 3983 O O . LYS B 1 190 ? -1.158 0.701 -15.156 1 88.12 190 LYS B O 1
ATOM 3988 N N . LYS B 1 191 ? 0.149 -0.911 -14.445 1 90.25 191 LYS B N 1
ATOM 3989 C CA . LYS B 1 191 ? -0.004 -1.7 -15.664 1 90.25 191 LYS B CA 1
ATOM 3990 C C . LYS B 1 191 ? -1.275 -2.543 -15.617 1 90.25 191 LYS B C 1
ATOM 3992 O O . LYS B 1 191 ? -1.902 -2.787 -16.656 1 90.25 191 LYS B O 1
ATOM 3997 N N . ASN B 1 192 ? -1.714 -2.984 -14.477 1 89.75 192 ASN B N 1
ATOM 3998 C CA . ASN B 1 192 ? -2.822 -3.928 -14.375 1 89.75 192 ASN B CA 1
ATOM 3999 C C . ASN B 1 192 ? -4.137 -3.301 -14.828 1 89.75 192 ASN B C 1
ATOM 4001 O O . ASN B 1 192 ? -4.91 -3.93 -15.555 1 89.75 192 ASN B O 1
ATOM 4005 N N . PRO B 1 193 ? -4.48 -2.066 -14.43 1 85.19 193 PRO B N 1
ATOM 4006 C CA . PRO B 1 193 ? -5.75 -1.49 -14.875 1 85.19 193 PRO B CA 1
ATOM 4007 C C . PRO B 1 193 ? -5.859 -1.41 -16.391 1 85.19 193 PRO B C 1
ATOM 4009 O O . PRO B 1 193 ? -6.91 -1.717 -16.953 1 85.19 193 PRO B O 1
ATOM 4012 N N . LEU B 1 194 ? -4.797 -1.086 -17.062 1 84.12 194 LEU B N 1
ATOM 4013 C CA . LEU B 1 194 ? -4.793 -1.031 -18.516 1 84.12 194 LEU B CA 1
ATOM 4014 C C . LEU B 1 194 ? -4.957 -2.426 -19.109 1 84.12 194 LEU B C 1
ATOM 4016 O O . LEU B 1 194 ? -5.691 -2.605 -20.078 1 84.12 194 LEU B O 1
ATOM 4020 N N . ALA B 1 195 ? -4.254 -3.346 -18.484 1 90.31 195 ALA B N 1
ATOM 4021 C CA . ALA B 1 195 ? -4.309 -4.723 -18.969 1 90.31 195 ALA B CA 1
ATOM 4022 C C . ALA B 1 195 ? -5.711 -5.305 -18.828 1 90.31 195 ALA B C 1
ATOM 4024 O O . ALA B 1 195 ? -6.188 -6.027 -19.703 1 90.31 195 ALA B O 1
ATOM 4025 N N . VAL B 1 196 ? -6.414 -5.023 -17.75 1 89.5 196 VAL B N 1
ATOM 4026 C CA . VAL B 1 196 ? -7.77 -5.52 -17.547 1 89.5 196 VAL B CA 1
ATOM 4027 C C . VAL B 1 196 ? -8.688 -4.98 -18.641 1 89.5 196 VAL B C 1
ATOM 4029 O O . VAL B 1 196 ? -9.508 -5.723 -19.203 1 89.5 196 VAL B O 1
ATOM 4032 N N . LYS B 1 197 ? -8.578 -3.75 -18.922 1 84.75 197 LYS B N 1
ATOM 4033 C CA . LYS B 1 197 ? -9.383 -3.135 -19.969 1 84.75 197 LYS B CA 1
ATOM 4034 C C . LYS B 1 197 ? -9.156 -3.828 -21.312 1 84.75 197 LYS B C 1
ATOM 4036 O O . LYS B 1 197 ? -10.109 -4.105 -22.047 1 84.75 197 LYS B O 1
ATOM 4041 N N . GLN B 1 198 ? -7.914 -4.062 -21.578 1 90.81 198 GLN B N 1
ATOM 4042 C CA . GLN B 1 198 ? -7.574 -4.73 -22.844 1 90.81 198 GLN B CA 1
ATOM 4043 C C . GLN B 1 198 ? -8.141 -6.145 -22.875 1 90.81 198 GLN B C 1
ATOM 4045 O O . GLN B 1 198 ? -8.695 -6.566 -23.891 1 90.81 198 GLN B O 1
ATOM 4050 N N . LEU B 1 199 ? -8 -6.789 -21.797 1 93.12 199 LEU B N 1
ATOM 4051 C CA . LEU B 1 199 ? -8.5 -8.156 -21.719 1 93.12 199 LEU B CA 1
ATOM 4052 C C . LEU B 1 199 ? -10.008 -8.203 -21.938 1 93.12 199 LEU B C 1
ATOM 4054 O O . LEU B 1 199 ? -10.5 -9.047 -22.703 1 93.12 199 LEU B O 1
ATOM 4058 N N . VAL B 1 200 ? -10.734 -7.336 -21.375 1 89.69 200 VAL B N 1
ATOM 4059 C CA . VAL B 1 200 ? -12.18 -7.293 -21.516 1 89.69 200 VAL B CA 1
ATOM 4060 C C . VAL B 1 200 ? -12.547 -6.926 -22.953 1 89.69 200 VAL B C 1
ATOM 4062 O O . VAL B 1 200 ? -13.445 -7.527 -23.547 1 89.69 200 VAL B O 1
ATOM 4065 N N . ALA B 1 201 ? -11.883 -6.004 -23.5 1 91.56 201 ALA B N 1
ATOM 4066 C CA . ALA B 1 201 ? -12.117 -5.594 -24.875 1 91.56 201 ALA B CA 1
ATOM 4067 C C . ALA B 1 201 ? -11.898 -6.762 -25.844 1 91.56 201 ALA B C 1
ATOM 4069 O O . ALA B 1 201 ? -12.539 -6.836 -26.891 1 91.56 201 ALA B O 1
ATOM 4070 N N . GLU B 1 202 ? -11.07 -7.648 -25.422 1 96.38 202 GLU B N 1
ATOM 4071 C CA . GLU B 1 202 ? -10.719 -8.781 -26.281 1 96.38 202 GLU B CA 1
ATOM 4072 C C . GLU B 1 202 ? -11.617 -9.984 -25.984 1 96.38 202 GLU B C 1
ATOM 4074 O O . GLU B 1 202 ? -11.406 -11.07 -26.531 1 96.38 202 GLU B O 1
ATOM 4079 N N . GLY B 1 203 ? -12.555 -9.82 -25.062 1 95.5 203 GLY B N 1
ATOM 4080 C CA . GLY B 1 203 ? -13.57 -10.852 -24.922 1 95.5 203 GLY B CA 1
ATOM 4081 C C . GLY B 1 203 ? -13.492 -11.602 -23.609 1 95.5 203 GLY B C 1
ATOM 4082 O O . GLY B 1 203 ? -14.336 -12.453 -23.312 1 95.5 203 GLY B O 1
ATOM 4083 N N . THR B 1 204 ? -12.523 -11.25 -22.812 1 96.38 204 THR B N 1
ATOM 4084 C CA . THR B 1 204 ? -12.398 -11.875 -21.5 1 96.38 204 THR B CA 1
ATOM 4085 C C . THR B 1 204 ? -13.633 -11.586 -20.656 1 96.38 204 THR B C 1
ATOM 4087 O O . THR B 1 204 ? -14.133 -10.461 -20.641 1 96.38 204 THR B O 1
ATOM 4090 N N . VAL B 1 205 ? -14.117 -12.617 -20 1 95.19 205 VAL B N 1
ATOM 4091 C CA . VAL B 1 205 ? -15.25 -12.461 -19.094 1 95.19 205 VAL B CA 1
ATOM 4092 C C . VAL B 1 205 ? -14.758 -12.484 -17.641 1 95.19 205 VAL B C 1
ATOM 4094 O O . VAL B 1 205 ? -14.359 -13.531 -17.141 1 95.19 205 VAL B O 1
ATOM 4097 N N . LEU B 1 206 ? -14.82 -11.367 -17.016 1 93.31 206 LEU B N 1
ATOM 4098 C CA . LEU B 1 206 ? -14.422 -11.234 -15.609 1 93.31 206 LEU B CA 1
ATOM 4099 C C . LEU B 1 206 ? -15.516 -11.734 -14.68 1 93.31 206 LEU B C 1
ATOM 4101 O O . LEU B 1 206 ? -16.688 -11.398 -14.852 1 93.31 206 LEU B O 1
ATOM 4105 N N . ARG B 1 207 ? -15.086 -12.602 -13.695 1 88.81 207 ARG B N 1
ATOM 4106 C CA . ARG B 1 207 ? -16.031 -13.133 -12.734 1 88.81 207 ARG B CA 1
ATOM 4107 C C . ARG B 1 207 ? -15.453 -13.141 -11.328 1 88.81 207 ARG B C 1
ATOM 4109 O O . ARG B 1 207 ? -14.281 -13.461 -11.133 1 88.81 207 ARG B O 1
ATOM 4116 N N . PRO B 1 208 ? -16.281 -12.758 -10.344 1 89.69 208 PRO B N 1
ATOM 4117 C CA . PRO B 1 208 ? -15.883 -13.039 -8.961 1 89.69 208 PRO B CA 1
ATOM 4118 C C . PRO B 1 208 ? -16.141 -14.492 -8.562 1 89.69 208 PRO B C 1
ATOM 4120 O O . PRO B 1 208 ? -17.094 -15.117 -9.039 1 89.69 208 PRO B O 1
ATOM 4123 N N . PHE B 1 209 ? -15.289 -15.039 -7.77 1 90.56 209 PHE B N 1
ATOM 4124 C CA . PHE B 1 209 ? -15.695 -16.266 -7.109 1 90.56 209 PHE B CA 1
ATOM 4125 C C . PHE B 1 209 ? -16.938 -16.047 -6.254 1 90.56 209 PHE B C 1
ATOM 4127 O O . PHE B 1 209 ? -17.062 -15.016 -5.598 1 90.56 209 PHE B O 1
ATOM 4134 N N . SER B 1 210 ? -17.828 -17 -6.285 1 87.62 210 SER B N 1
ATOM 4135 C CA . SER B 1 210 ? -19.031 -16.875 -5.473 1 87.62 210 SER B CA 1
ATOM 4136 C C . SER B 1 210 ? -18.703 -16.922 -3.984 1 87.62 210 SER B C 1
ATOM 4138 O O . SER B 1 210 ? -17.656 -17.438 -3.59 1 87.62 210 SER B O 1
ATOM 4140 N N . GLN B 1 211 ? -19.594 -16.438 -3.264 1 85.25 211 GLN B N 1
ATOM 4141 C CA . GLN B 1 211 ? -19.438 -16.469 -1.815 1 85.25 211 GLN B CA 1
ATOM 4142 C C . GLN B 1 211 ? -19.328 -17.906 -1.306 1 85.25 211 GLN B C 1
ATOM 4144 O O . GLN B 1 211 ? -18.562 -18.172 -0.375 1 85.25 211 GLN B O 1
ATOM 4149 N N . GLU B 1 212 ? -20.031 -18.766 -1.87 1 88.75 212 GLU B N 1
ATOM 4150 C CA . GLU B 1 212 ? -19.984 -20.172 -1.515 1 88.75 212 GLU B CA 1
ATOM 4151 C C . GLU B 1 212 ? -18.578 -20.75 -1.689 1 88.75 212 GLU B C 1
ATOM 4153 O O . GLU B 1 212 ? -18.062 -21.406 -0.793 1 88.75 212 GLU B O 1
ATOM 4158 N N . ILE B 1 213 ? -18 -20.484 -2.764 1 92.44 213 ILE B N 1
ATOM 4159 C CA . ILE B 1 213 ? -16.656 -20.984 -3.068 1 92.44 213 ILE B CA 1
ATOM 4160 C C . ILE B 1 213 ? -15.648 -20.375 -2.096 1 92.44 213 ILE B C 1
ATOM 4162 O O . ILE B 1 213 ? -14.789 -21.078 -1.568 1 92.44 213 ILE B O 1
ATOM 4166 N N . LEU B 1 214 ? -15.789 -19.094 -1.814 1 88.81 214 LEU B N 1
ATOM 4167 C CA . LEU B 1 214 ? -14.852 -18.438 -0.917 1 88.81 214 LEU B CA 1
ATOM 4168 C C . LEU B 1 214 ? -14.977 -18.984 0.501 1 88.81 214 LEU B C 1
ATOM 4170 O O . LEU B 1 214 ? -13.969 -19.188 1.178 1 88.81 214 LEU B O 1
ATOM 4174 N N . GLU B 1 215 ? -16.125 -19.219 0.923 1 85.19 215 GLU B N 1
ATOM 4175 C CA . GLU B 1 215 ? -16.359 -19.766 2.258 1 85.19 215 GLU B CA 1
ATOM 4176 C C . GLU B 1 215 ? -15.828 -21.188 2.365 1 85.19 215 GLU B C 1
ATOM 4178 O O . GLU B 1 215 ? -15.195 -21.547 3.363 1 85.19 215 GLU B O 1
ATOM 4183 N N . ALA B 1 216 ? -16.094 -21.938 1.347 1 91.56 216 ALA B N 1
ATOM 4184 C CA . ALA B 1 216 ? -15.586 -23.312 1.328 1 91.56 216 ALA B CA 1
ATOM 4185 C C . ALA B 1 216 ? -14.055 -23.312 1.35 1 91.56 216 ALA B C 1
ATOM 4187 O O . ALA B 1 216 ? -13.445 -24.125 2.064 1 91.56 216 ALA B O 1
ATOM 4188 N N . ALA B 1 217 ? -13.508 -22.438 0.591 1 90.5 217 ALA B N 1
ATOM 4189 C CA . ALA B 1 217 ? -12.047 -22.328 0.539 1 90.5 217 ALA B CA 1
ATOM 4190 C C . ALA B 1 217 ? -11.484 -21.891 1.886 1 90.5 217 ALA B C 1
ATOM 4192 O O . ALA B 1 217 ? -10.43 -22.375 2.311 1 90.5 217 ALA B O 1
ATOM 4193 N N . TYR B 1 218 ? -12.148 -20.984 2.492 1 88.38 218 TYR B N 1
ATOM 4194 C CA . TYR B 1 218 ? -11.719 -20.531 3.811 1 88.38 218 TYR B CA 1
ATOM 4195 C C . TYR B 1 218 ? -11.719 -21.688 4.812 1 88.38 218 TYR B C 1
ATOM 4197 O O . TYR B 1 218 ? -10.758 -21.875 5.555 1 88.38 218 TYR B O 1
ATOM 4205 N N . GLY B 1 219 ? -12.789 -22.375 4.828 1 82.56 219 GLY B N 1
ATOM 4206 C CA . GLY B 1 219 ? -12.867 -23.547 5.695 1 82.56 219 GLY B CA 1
ATOM 4207 C C . GLY B 1 219 ? -11.758 -24.547 5.449 1 82.56 219 GLY B C 1
ATOM 4208 O O . GLY B 1 219 ? -11.133 -25.031 6.395 1 82.56 219 GLY B O 1
ATOM 4209 N N . ALA B 1 220 ? -11.492 -24.781 4.227 1 88.94 220 ALA B N 1
ATOM 4210 C CA . ALA B 1 220 ? -10.438 -25.719 3.846 1 88.94 220 ALA B CA 1
ATOM 4211 C C . ALA B 1 220 ? -9.07 -25.219 4.277 1 88.94 220 ALA B C 1
ATOM 4213 O O . ALA B 1 220 ? -8.227 -25.984 4.734 1 88.94 220 ALA B O 1
ATOM 4214 N N . ALA B 1 221 ? -8.891 -23.953 4.117 1 84.94 221 ALA B N 1
ATOM 4215 C CA . ALA B 1 221 ? -7.613 -23.344 4.492 1 84.94 221 ALA B CA 1
ATOM 4216 C C . ALA B 1 221 ? -7.387 -23.422 5.996 1 84.94 221 ALA B C 1
ATOM 4218 O O . ALA B 1 221 ? -6.277 -23.734 6.449 1 84.94 221 ALA B O 1
ATOM 4219 N N . GLN B 1 222 ? -8.375 -23.172 6.738 1 79.62 222 GLN B N 1
ATOM 4220 C CA . GLN B 1 222 ? -8.273 -23.219 8.188 1 79.62 222 GLN B CA 1
ATOM 4221 C C . GLN B 1 222 ? -7.961 -24.625 8.68 1 79.62 222 GLN B C 1
ATOM 4223 O O . GLN B 1 222 ? -7.18 -24.812 9.617 1 79.62 222 GLN B O 1
ATOM 4228 N N . SER B 1 223 ? -8.594 -25.5 8.109 1 72.25 223 SER B N 1
ATOM 4229 C CA . SER B 1 223 ? -8.367 -26.891 8.492 1 72.25 223 SER B CA 1
ATOM 4230 C C . SER B 1 223 ? -6.922 -27.312 8.234 1 72.25 223 SER B C 1
ATOM 4232 O O . SER B 1 223 ? -6.324 -28.031 9.039 1 72.25 223 SER B O 1
ATOM 4234 N N . ARG B 1 224 ? -6.387 -26.828 7.215 1 68.38 224 ARG B N 1
ATOM 4235 C CA . ARG B 1 224 ? -5.012 -27.156 6.855 1 68.38 224 ARG B CA 1
ATOM 4236 C C . ARG B 1 224 ? -4.023 -26.438 7.77 1 68.38 224 ARG B C 1
ATOM 4238 O O . ARG B 1 224 ? -3.025 -27.016 8.195 1 68.38 224 ARG B O 1
ATOM 4245 N N . LEU B 1 225 ? -4.328 -25.219 8 1 63.88 225 LEU B N 1
ATOM 4246 C CA . LEU B 1 225 ? -3.428 -24.453 8.844 1 63.88 225 LEU B CA 1
ATOM 4247 C C . LEU B 1 225 ? -3.463 -24.953 10.281 1 63.88 225 LEU B C 1
ATOM 4249 O O . LEU B 1 225 ? -2.432 -24.984 10.953 1 63.88 225 LEU B O 1
ATOM 4253 N N . ARG B 1 226 ? -4.664 -25.344 10.711 1 51.38 226 ARG B N 1
ATOM 4254 C CA . ARG B 1 226 ? -4.781 -25.906 12.047 1 51.38 226 ARG B CA 1
ATOM 4255 C C . ARG B 1 226 ? -4.105 -27.266 12.125 1 51.38 226 ARG B C 1
ATOM 4257 O O . ARG B 1 226 ? -3.465 -27.609 13.125 1 51.38 226 ARG B O 1
ATOM 4264 N N . GLY B 1 227 ? -4.367 -28.016 11.109 1 45.72 227 GLY B N 1
ATOM 4265 C CA . GLY B 1 227 ? -3.73 -29.312 11.094 1 45.72 227 GLY B CA 1
ATOM 4266 C C . GLY B 1 227 ? -2.215 -29.25 11.07 1 45.72 227 GLY B C 1
ATOM 4267 O O . GLY B 1 227 ? -1.537 -30.016 11.75 1 45.72 227 GLY B O 1
ATOM 4268 N N . ASN B 1 228 ? -1.756 -28.406 10.305 1 44.12 228 ASN B N 1
ATOM 4269 C CA . ASN B 1 228 ? -0.305 -28.266 10.25 1 44.12 228 ASN B CA 1
ATOM 4270 C C . ASN B 1 228 ? 0.245 -27.672 11.547 1 44.12 228 ASN B C 1
ATOM 4272 O O . ASN B 1 228 ? 1.345 -28.031 11.977 1 44.12 228 ASN B O 1
ATOM 4276 N N . TYR B 1 229 ? -0.555 -26.672 12.023 1 42 229 TYR B N 1
ATOM 4277 C CA . TYR B 1 229 ? -0.122 -26.125 13.305 1 42 229 TYR B CA 1
ATOM 4278 C C . TYR B 1 229 ? -0.115 -27.188 14.383 1 42 229 TYR B C 1
ATOM 4280 O O . TYR B 1 229 ? 0.733 -27.172 15.281 1 42 229 TYR B O 1
ATOM 4288 N N . ARG B 1 230 ? -1.046 -28.156 14.359 1 37.28 230 ARG B N 1
ATOM 4289 C CA . ARG B 1 230 ? -0.99 -29.25 15.328 1 37.28 230 ARG B CA 1
ATOM 4290 C C . ARG B 1 230 ? 0.229 -30.125 15.078 1 37.28 230 ARG B C 1
ATOM 4292 O O . ARG B 1 230 ? 0.801 -30.688 16.031 1 37.28 230 ARG B O 1
ATOM 4299 N N . GLN B 1 231 ? 0.486 -30.469 13.922 1 33.53 231 GLN B N 1
ATOM 4300 C CA . GLN B 1 231 ? 1.681 -31.281 13.734 1 33.53 231 GLN B CA 1
ATOM 4301 C C . GLN B 1 231 ? 2.943 -30.5 14.086 1 33.53 231 GLN B C 1
ATOM 4303 O O . GLN B 1 231 ? 3.975 -31.094 14.414 1 33.53 231 GLN B O 1
ATOM 4308 N N . GLN B 1 232 ? 3.062 -29.297 13.602 1 33.84 232 GLN B N 1
ATOM 4309 C CA . GLN B 1 232 ? 4.281 -28.578 13.953 1 33.84 232 GLN B CA 1
ATOM 4310 C C . GLN B 1 232 ? 4.234 -28.078 15.398 1 33.84 232 GLN B C 1
ATOM 4312 O O . GLN B 1 232 ? 3.564 -27.094 15.695 1 33.84 232 GLN B O 1
ATOM 4317 N N . SER B 1 233 ? 4.266 -28.906 16.391 1 32.56 233 SER B N 1
ATOM 4318 C CA . SER B 1 233 ? 4.508 -28.703 17.828 1 32.56 233 SER B CA 1
ATOM 4319 C C . SER B 1 233 ? 5.492 -27.562 18.047 1 32.56 233 SER B C 1
ATOM 4321 O O . SER B 1 233 ? 5.402 -26.844 19.047 1 32.56 233 SER B O 1
ATOM 4323 N N . ARG B 1 234 ? 6.66 -27.672 17.344 1 30.66 234 ARG B N 1
ATOM 4324 C CA . ARG B 1 234 ? 7.816 -26.859 17.703 1 30.66 234 ARG B CA 1
ATOM 4325 C C . ARG B 1 234 ? 7.578 -25.375 17.391 1 30.66 234 ARG B C 1
ATOM 4327 O O . ARG B 1 234 ? 8.055 -24.5 18.109 1 30.66 234 ARG B O 1
ATOM 4334 N N . LEU B 1 235 ? 7.031 -25.109 16.344 1 30.84 235 LEU B N 1
ATOM 4335 C CA . LEU B 1 235 ? 6.832 -23.688 16.062 1 30.84 235 LEU B CA 1
ATOM 4336 C C . LEU B 1 235 ? 5.816 -23.078 17.031 1 30.84 235 LEU B C 1
ATOM 4338 O O . LEU B 1 235 ? 5.953 -21.922 17.438 1 30.84 235 LEU B O 1
ATOM 4342 N N . GLN B 1 236 ? 4.797 -23.797 17.422 1 30.61 236 GLN B N 1
ATOM 4343 C CA . GLN B 1 236 ? 3.893 -23.344 18.484 1 30.61 236 GLN B CA 1
ATOM 4344 C C . GLN B 1 236 ? 4.629 -23.203 19.812 1 30.61 236 GLN B C 1
ATOM 4346 O O . GLN B 1 236 ? 4.293 -22.328 20.609 1 30.61 236 GLN B O 1
ATOM 4351 N N . GLU B 1 237 ? 5.477 -24.188 20.125 1 31.45 237 GLU B N 1
ATOM 4352 C CA . GLU B 1 237 ? 6.285 -24.047 21.328 1 31.45 237 GLU B CA 1
ATOM 4353 C C . GLU B 1 237 ? 7.184 -22.812 21.25 1 31.45 237 GLU B C 1
ATOM 4355 O O . GLU B 1 237 ? 7.383 -22.125 22.25 1 31.45 237 GLU B O 1
ATOM 4360 N N . ASP B 1 238 ? 7.898 -22.703 20.109 1 30.67 238 ASP B N 1
ATOM 4361 C CA . ASP B 1 238 ? 8.781 -21.562 20 1 30.67 238 ASP B CA 1
ATOM 4362 C C . ASP B 1 238 ? 7.984 -20.25 19.969 1 30.67 238 ASP B C 1
ATOM 4364 O O . ASP B 1 238 ? 8.43 -19.234 20.484 1 30.67 238 ASP B O 1
ATOM 4368 N N . LEU B 1 239 ? 6.844 -20.281 19.266 1 31.55 239 LEU B N 1
ATOM 4369 C CA . LEU B 1 239 ? 5.961 -19.125 19.391 1 31.55 239 LEU B CA 1
ATOM 4370 C C . LEU B 1 239 ? 5.27 -19.109 20.75 1 31.55 239 LEU B C 1
ATOM 4372 O O . LEU B 1 239 ? 4.688 -18.094 21.156 1 31.55 239 LEU B O 1
ATOM 4376 N N . ARG B 1 240 ? 5.129 -20.328 21.406 1 28.58 240 ARG B N 1
ATOM 4377 C CA . ARG B 1 240 ? 4.574 -20.469 22.75 1 28.58 240 ARG B CA 1
ATOM 4378 C C . ARG B 1 240 ? 5.672 -20.406 23.797 1 28.58 240 ARG B C 1
ATOM 4380 O O . ARG B 1 240 ? 5.41 -20.594 24.984 1 28.58 240 ARG B O 1
ATOM 4387 N N . ARG B 1 241 ? 6.957 -20.75 23.406 1 27.44 241 ARG B N 1
ATOM 4388 C CA . ARG B 1 241 ? 7.832 -20.672 24.578 1 27.44 241 ARG B CA 1
ATOM 4389 C C . ARG B 1 241 ? 7.672 -19.344 25.297 1 27.44 241 ARG B C 1
ATOM 4391 O O . ARG B 1 241 ? 7.789 -18.281 24.703 1 27.44 241 ARG B O 1
ATOM 4398 N N . PRO B 1 242 ? 7.195 -19.391 26.438 1 28.8 242 PRO B N 1
ATOM 4399 C CA . PRO B 1 242 ? 6.918 -18.219 27.281 1 28.8 242 PRO B CA 1
ATOM 4400 C C . PRO B 1 242 ? 8.047 -17.203 27.266 1 28.8 242 PRO B C 1
ATOM 4402 O O . PRO B 1 242 ? 7.816 -16.016 27.516 1 28.8 242 PRO B O 1
ATOM 4405 N N . GLY B 1 243 ? 9.383 -17.609 27.469 1 27.59 243 GLY B N 1
ATOM 4406 C CA . GLY B 1 243 ? 10.555 -16.797 27.75 1 27.59 243 GLY B CA 1
ATOM 4407 C C . GLY B 1 243 ? 10.984 -15.938 26.578 1 27.59 243 GLY B C 1
ATOM 4408 O O . GLY B 1 243 ? 11.57 -14.875 26.766 1 27.59 243 GLY B O 1
ATOM 4409 N N . ARG B 1 244 ? 11.359 -16.625 25.469 1 27.72 244 ARG B N 1
ATOM 4410 C CA . ARG B 1 244 ? 11.969 -15.812 24.422 1 27.72 244 ARG B CA 1
ATOM 4411 C C . ARG B 1 244 ? 10.922 -14.961 23.719 1 27.72 244 ARG B C 1
ATOM 4413 O O . ARG B 1 244 ? 11.258 -14.109 22.891 1 27.72 244 ARG B O 1
ATOM 4420 N N . LEU B 1 245 ? 9.812 -15.578 23.25 1 26.55 245 LEU B N 1
ATOM 4421 C CA . LEU B 1 245 ? 8.797 -14.672 22.719 1 26.55 245 LEU B CA 1
ATOM 4422 C C . LEU B 1 245 ? 8.25 -13.773 23.828 1 26.55 245 LEU B C 1
ATOM 4424 O O . LEU B 1 245 ? 7.41 -14.203 24.625 1 26.55 245 LEU B O 1
ATOM 4428 N N . GLN B 1 246 ? 9.055 -13.164 24.5 1 24.33 246 GLN B N 1
ATOM 4429 C CA . GLN B 1 246 ? 8.555 -12.133 25.391 1 24.33 246 GLN B CA 1
ATOM 4430 C C . GLN B 1 246 ? 7.328 -11.438 24.812 1 24.33 246 GLN B C 1
ATOM 4432 O O . GLN B 1 246 ? 7.234 -11.25 23.594 1 24.33 246 GLN B O 1
ATOM 4437 N N . GLU B 1 247 ? 6.203 -11.422 25.578 1 26.41 247 GLU B N 1
ATOM 4438 C CA . GLU B 1 247 ? 4.902 -10.797 25.359 1 26.41 247 GLU B CA 1
ATOM 4439 C C . GLU B 1 247 ? 5.027 -9.539 24.5 1 26.41 247 GLU B C 1
ATOM 4441 O O . GLU B 1 247 ? 5.09 -8.43 25.016 1 26.41 247 GLU B O 1
ATOM 4446 N N . GLY B 1 248 ? 6.043 -9.516 23.781 1 24.69 248 GLY B N 1
ATOM 4447 C CA . GLY B 1 248 ? 6.039 -8.289 23.016 1 24.69 248 GLY B CA 1
ATOM 4448 C C . GLY B 1 248 ? 4.77 -8.102 22.203 1 24.69 248 GLY B C 1
ATOM 4449 O O . GLY B 1 248 ? 4.172 -9.07 21.734 1 24.69 248 GLY B O 1
ATOM 4450 N N . ARG B 1 249 ? 4.047 -6.941 22.578 1 25.08 249 ARG B N 1
ATOM 4451 C CA . ARG B 1 249 ? 2.791 -6.383 22.094 1 25.08 249 ARG B CA 1
ATOM 4452 C C . ARG B 1 249 ? 2.664 -6.539 20.594 1 25.08 249 ARG B C 1
ATOM 4454 O O . ARG B 1 249 ? 3.457 -5.977 19.828 1 25.08 249 ARG B O 1
ATOM 4461 N N . LEU B 1 250 ? 2.436 -7.754 20.219 1 24.61 250 LEU B N 1
ATOM 4462 C CA . LEU B 1 250 ? 2.102 -7.93 18.812 1 24.61 250 LEU B CA 1
ATOM 4463 C C . LEU B 1 250 ? 1.104 -6.875 18.344 1 24.61 250 LEU B C 1
ATOM 4465 O O . LEU B 1 250 ? 0.146 -6.566 19.062 1 24.61 250 LEU B O 1
ATOM 4469 N N . PRO B 1 251 ? 1.578 -6.047 17.562 1 24.69 251 PRO B N 1
ATOM 4470 C CA . PRO B 1 251 ? 0.677 -4.969 17.156 1 24.69 251 PRO B CA 1
ATOM 4471 C C . PRO B 1 251 ? -0.675 -5.484 16.656 1 24.69 251 PRO B C 1
ATOM 4473 O O . PRO B 1 251 ? -0.766 -6.605 16.156 1 24.69 251 PRO B O 1
ATOM 4476 N N . LEU B 1 252 ? -1.765 -5.027 17.25 1 24.75 252 LEU B N 1
ATOM 4477 C CA . LEU B 1 252 ? -3.172 -5.332 17.016 1 24.75 252 LEU B CA 1
ATOM 4478 C C . LEU B 1 252 ? -3.416 -5.664 15.547 1 24.75 252 LEU B C 1
ATOM 4480 O O . LEU B 1 252 ? -4.176 -6.582 15.234 1 24.75 252 LEU B O 1
ATOM 4484 N N . ASP B 1 253 ? -2.691 -4.887 14.664 1 26.47 253 ASP B N 1
ATOM 4485 C CA . ASP B 1 253 ? -3.061 -5.074 13.266 1 26.47 253 ASP B CA 1
ATOM 4486 C C . ASP B 1 253 ? -2.498 -6.387 12.719 1 26.47 253 ASP B C 1
ATOM 4488 O O . ASP B 1 253 ? -2.99 -6.91 11.719 1 26.47 253 ASP B O 1
ATOM 4492 N N . ALA B 1 254 ? -1.358 -6.883 13.188 1 27.03 254 ALA B N 1
ATOM 4493 C CA . ALA B 1 254 ? -0.953 -8.266 12.969 1 27.03 254 ALA B CA 1
ATOM 4494 C C . ALA B 1 254 ? -1.918 -9.234 13.656 1 27.03 254 ALA B C 1
ATOM 4496 O O . ALA B 1 254 ? -2.092 -10.367 13.203 1 27.03 254 ALA B O 1
ATOM 4497 N N . ALA B 1 255 ? -2.422 -8.852 14.75 1 27.02 255 ALA B N 1
ATOM 4498 C CA . ALA B 1 255 ? -3.482 -9.586 15.43 1 27.02 255 ALA B CA 1
ATOM 4499 C C . ALA B 1 255 ? -4.734 -9.68 14.562 1 27.02 255 ALA B C 1
ATOM 4501 O O . ALA B 1 255 ? -5.469 -10.664 14.625 1 27.02 255 ALA B O 1
ATOM 4502 N N . VAL B 1 256 ? -4.883 -8.68 13.688 1 27.62 256 VAL B N 1
ATOM 4503 C CA . VAL B 1 256 ? -6.039 -8.75 12.805 1 27.62 256 VAL B CA 1
ATOM 4504 C C . VAL B 1 256 ? -5.848 -9.875 11.789 1 27.62 256 VAL B C 1
ATOM 4506 O O . VAL B 1 256 ? -6.777 -10.633 11.508 1 27.62 256 VAL B O 1
ATOM 4509 N N . GLY B 1 257 ? -4.648 -10.016 11.203 1 28.48 257 GLY B N 1
ATOM 4510 C CA . GLY B 1 257 ? -4.449 -11.172 10.344 1 28.48 257 GLY B CA 1
ATOM 4511 C C . GLY B 1 257 ? -4.578 -12.492 11.078 1 28.48 257 GLY B C 1
ATOM 4512 O O . GLY B 1 257 ? -5.273 -13.406 10.617 1 28.48 257 GLY B O 1
ATOM 4513 N N . ILE B 1 258 ? -3.824 -12.555 12.094 1 28.27 258 ILE B N 1
ATOM 4514 C CA . ILE B 1 258 ? -3.926 -13.766 12.891 1 28.27 258 ILE B CA 1
ATOM 4515 C C . ILE B 1 258 ? -5.316 -13.859 13.508 1 28.27 258 ILE B C 1
ATOM 4517 O O . ILE B 1 258 ? -5.898 -14.945 13.586 1 28.27 258 ILE B O 1
ATOM 4521 N N . HIS B 1 259 ? -5.816 -12.703 13.977 1 27.42 259 HIS B N 1
ATOM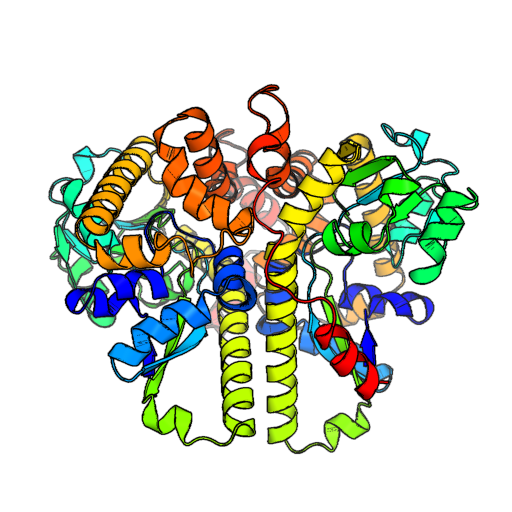 4522 C CA . HIS B 1 259 ? -7.188 -12.664 14.469 1 27.42 259 HIS B CA 1
ATOM 4523 C C . HIS B 1 259 ? -8.188 -12.938 13.359 1 27.42 259 HIS B C 1
ATOM 4525 O O . HIS B 1 259 ? -9.195 -13.617 13.57 1 27.42 259 HIS B O 1
ATOM 4531 N N . VAL B 1 260 ? -7.898 -12.438 12.211 1 28.66 260 VAL B N 1
ATOM 4532 C CA . VAL B 1 260 ? -8.742 -12.836 11.094 1 28.66 260 VAL B CA 1
ATOM 4533 C C . VAL B 1 260 ? -8.672 -14.352 10.898 1 28.66 260 VAL B C 1
ATOM 4535 O O . VAL B 1 260 ? -9.695 -15.008 10.695 1 28.66 260 VAL B O 1
ATOM 4538 N N . LEU B 1 261 ? -7.496 -14.875 10.945 1 27.77 261 LEU B N 1
ATOM 4539 C CA . LEU B 1 261 ? -7.426 -16.328 10.805 1 27.77 261 LEU B CA 1
ATOM 4540 C C . LEU B 1 261 ? -8.094 -17.016 11.984 1 27.77 261 LEU B C 1
ATOM 4542 O O . LEU B 1 261 ? -8.766 -18.047 11.812 1 27.77 261 LEU B O 1
ATOM 4546 N N . ARG B 1 262 ? -7.789 -16.609 13.141 1 27.5 262 ARG B N 1
ATOM 4547 C CA . ARG B 1 262 ? -8.375 -17.297 14.281 1 27.5 262 ARG B CA 1
ATOM 4548 C C . ARG B 1 262 ? -9.867 -17 14.391 1 27.5 262 ARG B C 1
ATOM 4550 O O . ARG B 1 262 ? -10.656 -17.891 14.711 1 27.5 262 ARG B O 1
ATOM 4557 N N . HIS B 1 263 ? -10.219 -15.703 14.281 1 28.33 263 HIS B N 1
ATOM 4558 C CA . HIS B 1 263 ? -11.617 -15.352 14.539 1 28.33 263 HIS B CA 1
ATOM 4559 C C . HIS B 1 263 ? -12.477 -15.578 13.305 1 28.33 263 HIS B C 1
ATOM 4561 O O . HIS B 1 263 ? -13.688 -15.336 13.336 1 28.33 263 HIS B O 1
ATOM 4567 N N . PHE B 1 264 ? -11.977 -15.727 12.188 1 29.61 264 PHE B N 1
ATOM 4568 C CA . PHE B 1 264 ? -12.812 -16.234 11.109 1 29.61 264 PHE B CA 1
ATOM 4569 C C . PHE B 1 264 ? -13.602 -17.469 11.562 1 29.61 264 PHE B C 1
ATOM 4571 O O . PHE B 1 264 ? -14.586 -17.844 10.93 1 29.61 264 PHE B O 1
ATOM 4578 N N . HIS B 1 265 ? -13.086 -18.203 12.375 1 27.7 265 HIS B N 1
ATOM 4579 C CA . HIS B 1 265 ? -13.797 -19.438 12.695 1 27.7 265 HIS B CA 1
ATOM 4580 C C . HIS B 1 265 ? -15.141 -19.141 13.367 1 27.7 265 HIS B C 1
ATOM 4582 O O . HIS B 1 265 ? -16.125 -19.844 13.117 1 27.7 265 HIS B O 1
ATOM 4588 N N . ASP B 1 266 ? -15.086 -18.375 14.43 1 30.73 266 ASP B N 1
ATOM 4589 C CA . ASP B 1 266 ? -16.297 -18.547 15.242 1 30.73 266 ASP B CA 1
ATOM 4590 C C . ASP B 1 266 ? -17.406 -17.641 14.758 1 30.73 266 ASP B C 1
ATOM 4592 O O . ASP B 1 266 ? -18.578 -17.828 15.117 1 30.73 266 ASP B O 1
ATOM 4596 N N . ASP B 1 267 ? -17.109 -16.234 14.398 1 29.88 267 ASP B N 1
ATOM 4597 C CA . ASP B 1 267 ? -18.312 -15.438 14.156 1 29.88 267 ASP B CA 1
ATOM 4598 C C . ASP B 1 267 ? -18.562 -15.273 12.664 1 29.88 267 ASP B C 1
ATOM 4600 O O . ASP B 1 267 ? -17.734 -14.734 11.93 1 29.88 267 ASP B O 1
ATOM 4604 N N . PRO B 1 268 ? -19.578 -15.898 12.125 1 34.25 268 PRO B N 1
ATOM 4605 C CA . PRO B 1 268 ? -19.969 -15.844 10.719 1 34.25 268 PRO B CA 1
ATOM 4606 C C . PRO B 1 268 ? -20.047 -14.414 10.18 1 34.25 268 PRO B C 1
ATOM 4608 O O . PRO B 1 268 ? -19.766 -14.172 9 1 34.25 268 PRO B O 1
ATOM 4611 N N . ALA B 1 269 ? -20.422 -13.469 10.961 1 33.34 269 ALA B N 1
ATOM 4612 C CA . ALA B 1 269 ? -20.641 -12.102 10.484 1 33.34 269 ALA B CA 1
ATOM 4613 C C . ALA B 1 269 ? -19.312 -11.422 10.156 1 33.34 269 ALA B C 1
ATOM 4615 O O . ALA B 1 269 ? -19.219 -10.68 9.18 1 33.34 269 ALA B O 1
ATOM 4616 N N . ALA B 1 270 ? -18.328 -11.633 10.922 1 33.34 270 ALA B N 1
ATOM 4617 C CA . ALA B 1 270 ? -17 -11.078 10.719 1 33.34 270 ALA B CA 1
ATOM 4618 C C . ALA B 1 270 ? -16.375 -11.625 9.438 1 33.34 270 ALA B C 1
ATOM 4620 O O . ALA B 1 270 ? -15.641 -10.906 8.742 1 33.34 270 ALA B O 1
ATOM 4621 N N . ARG B 1 271 ? -16.781 -12.797 9.047 1 35.03 271 ARG B N 1
ATOM 4622 C CA . ARG B 1 271 ? -16.375 -13.391 7.773 1 35.03 271 ARG B CA 1
ATOM 4623 C C . ARG B 1 271 ? -16.844 -12.539 6.598 1 35.03 271 ARG B C 1
ATOM 4625 O O . ARG B 1 271 ? -16.094 -12.312 5.648 1 35.03 271 ARG B O 1
ATOM 4632 N N . ARG B 1 272 ? -18.016 -12.156 6.727 1 32.91 272 ARG B N 1
ATOM 4633 C CA . ARG B 1 272 ? -18.594 -11.406 5.625 1 32.91 272 ARG B CA 1
ATOM 4634 C C . ARG B 1 272 ? -17.922 -10.047 5.465 1 32.91 272 ARG B C 1
ATOM 4636 O O . ARG B 1 272 ? -17.688 -9.594 4.344 1 32.91 272 ARG B O 1
ATOM 4643 N N . GLN B 1 273 ? -17.547 -9.539 6.574 1 28.55 273 GLN B N 1
ATOM 4644 C CA . GLN B 1 273 ? -16.953 -8.211 6.512 1 28.55 273 GLN B CA 1
ATOM 4645 C C . GLN B 1 273 ? -15.531 -8.266 5.957 1 28.55 273 GLN B C 1
ATOM 4647 O O . GLN B 1 273 ? -15.133 -7.395 5.184 1 28.55 273 GLN B O 1
ATOM 4652 N N . ALA B 1 274 ? -14.836 -9.242 6.367 1 30.41 274 ALA B N 1
ATOM 4653 C CA . ALA B 1 274 ? -13.477 -9.414 5.867 1 30.41 274 ALA B CA 1
ATOM 4654 C C . ALA B 1 274 ? -13.477 -9.664 4.359 1 30.41 274 ALA B C 1
ATOM 4656 O O . ALA B 1 274 ? -12.625 -9.133 3.639 1 30.41 274 ALA B O 1
ATOM 4657 N N . LEU B 1 275 ? -14.438 -10.43 3.963 1 28.86 275 LEU B N 1
ATOM 4658 C CA . LEU B 1 275 ? -14.57 -10.68 2.531 1 28.86 275 LEU B CA 1
ATOM 4659 C C . LEU B 1 275 ? -14.977 -9.406 1.793 1 28.86 275 LEU B C 1
ATOM 4661 O O . LEU B 1 275 ? -14.578 -9.195 0.645 1 28.86 275 LEU B O 1
ATOM 4665 N N . SER B 1 276 ? -15.68 -8.617 2.449 1 28.61 276 SER B N 1
ATOM 4666 C CA . SER B 1 276 ? -16.141 -7.406 1.772 1 28.61 276 SER B CA 1
ATOM 4667 C C . SER B 1 276 ? -14.992 -6.422 1.56 1 28.61 276 SER B C 1
ATOM 4669 O O . SER B 1 276 ? -14.945 -5.723 0.546 1 28.61 276 SER B O 1
ATOM 4671 N N . GLY B 1 277 ? -14.156 -6.402 2.496 1 28.7 277 GLY B N 1
ATOM 4672 C CA . GLY B 1 277 ? -13.008 -5.523 2.305 1 28.7 277 GLY B CA 1
ATOM 4673 C C . GLY B 1 277 ? -12.141 -5.926 1.126 1 28.7 277 GLY B C 1
ATOM 4674 O O . GLY B 1 277 ? -11.57 -5.07 0.451 1 28.7 277 GLY B O 1
ATOM 4675 N N . LEU B 1 278 ? -12.055 -7.195 0.943 1 26.77 278 LEU B N 1
ATOM 4676 C CA . LEU B 1 278 ? -11.328 -7.668 -0.23 1 26.77 278 LEU B CA 1
ATOM 4677 C C . LEU B 1 278 ? -12.039 -7.242 -1.514 1 26.77 278 LEU B C 1
ATOM 4679 O O . LEU B 1 278 ? -11.383 -6.938 -2.516 1 26.77 278 LEU B O 1
ATOM 4683 N N . CYS B 1 279 ? -13.398 -7.297 -1.466 1 26.31 279 CYS B N 1
ATOM 4684 C CA . CYS B 1 279 ? -14.203 -7.098 -2.664 1 26.31 279 CYS B CA 1
ATOM 4685 C C . CYS B 1 279 ? -14.445 -5.617 -2.922 1 26.31 279 CYS B C 1
ATOM 4687 O O . CYS B 1 279 ? -15.102 -5.25 -3.9 1 26.31 279 CYS B O 1
ATOM 4689 N N . ALA B 1 280 ? -14.203 -4.852 -2.012 1 26.14 280 ALA B N 1
ATOM 4690 C CA . ALA B 1 280 ? -14.68 -3.496 -2.268 1 26.14 280 ALA B CA 1
ATOM 4691 C C . ALA B 1 280 ? -14.109 -2.953 -3.578 1 26.14 280 ALA B C 1
ATOM 4693 O O . ALA B 1 280 ? -14.656 -2.008 -4.152 1 26.14 280 ALA B O 1
ATOM 4694 N N . VAL B 1 281 ? -13.031 -3.5 -3.969 1 24.77 281 VAL B N 1
ATOM 4695 C CA . VAL B 1 281 ? -12.617 -2.861 -5.215 1 24.77 281 VAL B CA 1
ATOM 4696 C C . VAL B 1 281 ? -13.57 -3.258 -6.34 1 24.77 281 VAL B C 1
ATOM 4698 O O . VAL B 1 281 ? -13.805 -2.479 -7.266 1 24.77 281 VAL B O 1
ATOM 4701 N N . THR B 1 282 ? -14.109 -4.5 -6.254 1 23.53 282 THR B N 1
ATOM 4702 C CA . THR B 1 282 ? -14.719 -5.008 -7.48 1 23.53 282 THR B CA 1
ATOM 4703 C C . THR B 1 282 ? -16.141 -4.48 -7.637 1 23.53 282 THR B C 1
ATOM 4705 O O . THR B 1 282 ? -16.75 -4.621 -8.703 1 23.53 282 THR B O 1
ATOM 4708 N N . SER B 1 283 ? -16.75 -4.219 -6.559 1 24.92 283 SER B N 1
ATOM 4709 C CA . SER B 1 283 ? -18.188 -4.145 -6.789 1 24.92 283 SER B CA 1
ATOM 4710 C C . SER B 1 283 ? -18.547 -2.926 -7.633 1 24.92 283 SER B C 1
ATOM 4712 O O . SER B 1 283 ? -19.734 -2.596 -7.785 1 24.92 283 SER B O 1
ATOM 4714 N N . LEU B 1 284 ? -17.625 -2.186 -7.973 1 24.41 284 LEU B N 1
ATOM 4715 C CA . LEU B 1 284 ? -18.125 -1.039 -8.719 1 24.41 284 LEU B CA 1
ATOM 4716 C C . LEU B 1 284 ? -18.703 -1.477 -10.07 1 24.41 284 LEU B C 1
ATOM 4718 O O . LEU B 1 284 ? -19.094 -0.638 -10.883 1 24.41 284 LEU B O 1
ATOM 4722 N N . GLN B 1 285 ? -18.578 -2.785 -10.367 1 22.11 285 GLN B N 1
ATOM 4723 C CA . GLN B 1 285 ? -18.828 -3.094 -11.773 1 22.11 285 GLN B CA 1
ATOM 4724 C C . GLN B 1 285 ? -20.328 -3.195 -12.055 1 22.11 285 GLN B C 1
ATOM 4726 O O . GLN B 1 285 ? -20.734 -3.344 -13.203 1 22.11 285 GLN B O 1
ATOM 4731 N N . LYS B 1 286 ? -21.141 -3.561 -11.156 1 26.48 286 LYS B N 1
ATOM 4732 C CA . LYS B 1 286 ? -22.281 -4.168 -11.844 1 26.48 286 LYS B CA 1
ATOM 4733 C C . LYS B 1 286 ? -23 -3.148 -12.734 1 26.48 286 LYS B C 1
ATOM 4735 O O . LYS B 1 286 ? -23.547 -3.504 -13.773 1 26.48 286 LYS B O 1
ATOM 4740 N N . LYS B 1 287 ? -23.656 -2.129 -12.25 1 25.11 287 LYS B N 1
ATOM 4741 C CA . LYS B 1 287 ? -24.922 -1.839 -12.914 1 25.11 287 LYS B CA 1
ATOM 4742 C C . LYS B 1 287 ? -24.688 -1.101 -14.234 1 25.11 287 LYS B C 1
ATOM 4744 O O . LYS B 1 287 ? -25.438 -1.29 -15.195 1 25.11 287 LYS B O 1
ATOM 4749 N N . ASP B 1 288 ? -24.312 0.222 -14.305 1 23.53 288 ASP B N 1
ATOM 4750 C CA . ASP B 1 288 ? -24.844 0.952 -15.453 1 23.53 288 ASP B CA 1
ATOM 4751 C C . ASP B 1 288 ? -24.094 0.583 -16.734 1 23.53 288 ASP B C 1
ATOM 4753 O O . ASP B 1 288 ? -22.875 0.679 -16.781 1 23.53 288 ASP B O 1
ATOM 4757 N N . PRO B 1 289 ? -24.719 -0.114 -17.875 1 24.98 289 PRO B N 1
ATOM 4758 C CA . PRO B 1 289 ? -24.297 -0.68 -19.156 1 24.98 289 PRO B CA 1
ATOM 4759 C C . PRO B 1 289 ? -23.359 0.253 -19.922 1 24.98 289 PRO B C 1
ATOM 4761 O O . PRO B 1 289 ? -22.344 -0.187 -20.453 1 24.98 289 PRO B O 1
ATOM 4764 N N . GLY B 1 290 ? -24 1.337 -20.594 1 24.47 290 GLY B N 1
ATOM 4765 C CA . GLY B 1 290 ? -23.625 1.974 -21.844 1 24.47 290 GLY B CA 1
ATOM 4766 C C . GLY B 1 290 ? -22.312 2.717 -21.766 1 24.47 290 GLY B C 1
ATOM 4767 O O . GLY B 1 290 ? -21.75 3.1 -22.797 1 24.47 290 GLY B O 1
ATOM 4768 N N . SER B 1 291 ? -22.062 3.607 -20.891 1 23.34 291 SER B N 1
ATOM 4769 C CA . SER B 1 291 ? -21.031 4.59 -21.156 1 23.34 291 SER B CA 1
ATOM 4770 C C . SER B 1 291 ? -19.641 3.957 -21.094 1 23.34 291 SER B C 1
ATOM 4772 O O . SER B 1 291 ? -19.141 3.645 -20.016 1 23.34 291 SER B O 1
ATOM 4774 N N . SER B 1 292 ? -19.328 3.133 -22.219 1 21.22 292 SER B N 1
ATOM 4775 C CA . SER B 1 292 ? -18.234 2.209 -22.469 1 21.22 292 SER B CA 1
ATOM 4776 C C . SER B 1 292 ? -16.875 2.916 -22.375 1 21.22 292 SER B C 1
ATOM 4778 O O . SER B 1 292 ? -16.734 4.043 -22.859 1 21.22 292 SER B O 1
ATOM 4780 N N . ILE B 1 293 ? -16.062 2.629 -21.547 1 22.86 293 ILE B N 1
ATOM 4781 C CA . ILE B 1 293 ? -14.656 2.998 -21.422 1 22.86 293 ILE B CA 1
ATOM 4782 C C . ILE B 1 293 ? -13.914 2.689 -22.719 1 22.86 293 ILE B C 1
ATOM 4784 O O . ILE B 1 293 ? -12.719 2.951 -22.828 1 22.86 293 ILE B O 1
ATOM 4788 N N . ARG B 1 294 ? -14.555 1.944 -23.766 1 21.86 294 ARG B N 1
ATOM 4789 C CA . ARG B 1 294 ? -13.977 1.536 -25.031 1 21.86 294 ARG B CA 1
ATOM 4790 C C . ARG B 1 294 ? -13.508 2.746 -25.844 1 21.86 294 ARG B C 1
ATOM 4792 O O . ARG B 1 294 ? -12.445 2.707 -26.469 1 21.86 294 ARG B O 1
ATOM 4799 N N . GLY B 1 295 ? -14.383 3.617 -26.109 1 21.44 295 GLY B N 1
ATOM 4800 C CA . GLY B 1 295 ? -14.086 4.605 -27.141 1 21.44 295 GLY B CA 1
ATOM 4801 C C . GLY B 1 295 ? -12.859 5.445 -26.828 1 21.44 295 GLY B C 1
ATOM 4802 O O . GLY B 1 295 ? -12.266 6.043 -27.719 1 21.44 295 GLY B O 1
ATOM 4803 N N . LEU B 1 296 ? -12.531 5.543 -25.469 1 20.73 296 LEU B N 1
ATOM 4804 C CA . LEU B 1 296 ? -11.531 6.566 -25.188 1 20.73 296 LEU B CA 1
ATOM 4805 C C . LEU B 1 296 ? -10.125 6 -25.312 1 20.73 296 LEU B C 1
ATOM 4807 O O . LEU B 1 296 ? -9.188 6.715 -25.672 1 20.73 296 LEU B O 1
ATOM 4811 N N . LEU B 1 297 ? -9.914 4.672 -25.156 1 21.75 297 LEU B N 1
ATOM 4812 C CA . LEU B 1 297 ? -8.578 4.105 -25.016 1 21.75 297 LEU B CA 1
ATOM 4813 C C . LEU B 1 297 ? -7.887 4.023 -26.375 1 21.75 297 LEU B C 1
ATOM 4815 O O . LEU B 1 297 ? -6.668 3.848 -26.453 1 21.75 297 LEU B O 1
ATOM 4819 N N . ILE B 1 298 ? -8.602 3.736 -27.469 1 20.11 298 ILE B N 1
ATOM 4820 C CA . ILE B 1 298 ? -8.008 3.189 -28.688 1 20.11 298 ILE B CA 1
ATOM 4821 C C . ILE B 1 298 ? -7.016 4.195 -29.281 1 20.11 298 ILE B C 1
ATOM 4823 O O . ILE B 1 298 ? -6.059 3.809 -29.953 1 20.11 298 ILE B O 1
ATOM 4827 N N . ARG B 1 299 ? -7.277 5.359 -29.25 1 20.08 299 ARG B N 1
ATOM 4828 C CA . ARG B 1 299 ? -6.621 6.004 -30.391 1 20.08 299 ARG B CA 1
ATOM 4829 C C . ARG B 1 299 ? -5.121 6.141 -30.156 1 20.08 299 ARG B C 1
ATOM 4831 O O . ARG B 1 299 ? -4.32 5.969 -31.078 1 20.08 299 ARG B O 1
ATOM 4838 N N . ARG B 1 300 ? -4.594 6.734 -29 1 21.91 300 ARG B N 1
ATOM 4839 C CA . ARG B 1 300 ? -3.422 7.574 -29.203 1 21.91 300 ARG B CA 1
ATOM 4840 C C . ARG B 1 300 ? -2.135 6.789 -28.984 1 21.91 300 ARG B C 1
ATOM 4842 O O . ARG B 1 300 ? -1.039 7.352 -29.047 1 21.91 300 ARG B O 1
ATOM 4849 N N . GLY B 1 301 ? -2.15 5.551 -28.406 1 21.92 301 GLY B N 1
ATOM 4850 C CA . GLY B 1 301 ? -0.857 5.105 -27.906 1 21.92 301 GLY B CA 1
ATOM 4851 C C . GLY B 1 301 ? 0.088 4.672 -29.016 1 21.92 301 GLY B C 1
ATOM 4852 O O . GLY B 1 301 ? 1.095 4.008 -28.75 1 21.92 301 GLY B O 1
ATOM 4853 N N . ARG B 1 302 ? -0.158 4.879 -30.25 1 20.86 302 ARG B N 1
ATOM 4854 C CA . ARG B 1 302 ? 0.726 4.223 -31.203 1 20.86 302 ARG B CA 1
ATOM 4855 C C . ARG B 1 302 ? 2.168 4.688 -31.031 1 20.86 302 ARG B C 1
ATOM 4857 O O . ARG B 1 302 ? 3.098 4.035 -31.5 1 20.86 302 ARG B O 1
ATOM 4864 N N . SER B 1 303 ? 2.379 5.93 -30.734 1 20.86 303 SER B N 1
ATOM 4865 C CA . SER B 1 303 ? 3.561 6.363 -31.469 1 20.86 303 SER B CA 1
ATOM 4866 C C . SER B 1 303 ? 4.832 5.773 -30.875 1 20.86 303 SER B C 1
ATOM 4868 O O . SER B 1 303 ? 5.734 5.359 -31.609 1 20.86 303 SER B O 1
ATOM 4870 N N . LEU B 1 304 ? 5.184 6.094 -29.516 1 22.39 304 LEU B N 1
ATOM 4871 C CA . LEU B 1 304 ? 6.602 6.418 -29.375 1 22.39 304 LEU B CA 1
ATOM 4872 C C . LEU B 1 304 ? 7.441 5.148 -29.312 1 22.39 304 LEU B C 1
ATOM 4874 O O . LEU B 1 304 ? 8.672 5.211 -29.344 1 22.39 304 LEU B O 1
ATOM 4878 N N . LEU B 1 305 ? 6.996 4.141 -28.406 1 21.88 305 LEU B N 1
ATOM 4879 C CA . LEU B 1 305 ? 8.148 3.303 -28.078 1 21.88 305 LEU B CA 1
ATOM 4880 C C . LEU B 1 305 ? 8.602 2.518 -29.312 1 21.88 305 LEU B C 1
ATOM 4882 O O . LEU B 1 305 ? 7.797 1.855 -29.969 1 21.88 305 LEU B O 1
ATOM 4886 N N . ASP B 1 306 ? 9.5 3.082 -29.969 1 22.48 306 ASP B N 1
ATOM 4887 C CA . ASP B 1 306 ? 10.219 2.344 -31 1 22.48 306 ASP B CA 1
ATOM 4888 C C . ASP B 1 306 ? 10.625 0.96 -30.5 1 22.48 306 ASP B C 1
ATOM 4890 O O . ASP B 1 306 ? 10.906 0.78 -29.312 1 22.48 306 ASP B O 1
ATOM 4894 N N . ASP B 1 307 ? 10.195 -0.111 -31.047 1 23.11 307 ASP B N 1
ATOM 4895 C CA . ASP B 1 307 ? 10.359 -1.56 -30.984 1 23.11 307 ASP B CA 1
ATOM 4896 C C . ASP B 1 307 ? 11.812 -1.938 -30.703 1 23.11 307 ASP B C 1
ATOM 4898 O O . ASP B 1 307 ? 12.078 -2.943 -30.047 1 23.11 307 ASP B O 1
ATOM 4902 N N . ARG B 1 308 ? 12.82 -1.312 -31.312 1 27.03 308 ARG B N 1
ATOM 4903 C CA . ARG B 1 308 ? 14.133 -1.902 -31.547 1 27.03 308 ARG B CA 1
ATOM 4904 C C . ARG B 1 308 ? 14.938 -1.987 -30.25 1 27.03 308 ARG B C 1
ATOM 4906 O O . ARG B 1 308 ? 15.688 -2.943 -30.047 1 27.03 308 ARG B O 1
ATOM 4913 N N . ARG B 1 309 ? 14.938 -0.889 -29.453 1 26.05 309 ARG B N 1
ATOM 4914 C CA . ARG B 1 309 ? 15.984 -0.789 -28.438 1 26.05 309 ARG B CA 1
ATOM 4915 C C . ARG B 1 309 ? 15.648 -1.644 -27.219 1 26.05 309 ARG B C 1
ATOM 4917 O O . ARG B 1 309 ? 16.453 -1.768 -26.297 1 26.05 309 ARG B O 1
ATOM 4924 N N . LEU B 1 310 ? 14.422 -2.021 -27.047 1 24.86 310 LEU B N 1
ATOM 4925 C CA . LEU B 1 310 ? 14.211 -2.979 -25.953 1 24.86 310 LEU B CA 1
ATOM 4926 C C . LEU B 1 310 ? 14.969 -4.273 -26.219 1 24.86 310 LEU B C 1
ATOM 4928 O O . LEU B 1 310 ? 15.297 -5.008 -25.281 1 24.86 310 LEU B O 1
ATOM 4932 N N . ALA B 1 311 ? 15.359 -4.574 -27.375 1 24.11 311 ALA B N 1
ATOM 4933 C CA . ALA B 1 311 ? 16.047 -5.82 -27.719 1 24.11 311 ALA B CA 1
ATOM 4934 C C . ALA B 1 311 ? 17.438 -5.867 -27.094 1 24.11 311 ALA B C 1
ATOM 4936 O O . ALA B 1 311 ? 17.891 -6.93 -26.656 1 24.11 311 ALA B O 1
ATOM 4937 N N . GLU B 1 312 ? 18.188 -4.742 -27.062 1 26.55 312 GLU B N 1
ATOM 4938 C CA . GLU B 1 312 ? 19.594 -4.789 -26.703 1 26.55 312 GLU B CA 1
ATOM 4939 C C . GLU B 1 312 ? 19.781 -5.062 -25.203 1 26.55 312 GLU B C 1
ATOM 4941 O O . GLU B 1 312 ? 20.766 -5.672 -24.797 1 26.55 312 GLU B O 1
ATOM 4946 N N . VAL B 1 313 ? 18.922 -4.551 -24.422 1 25.06 313 VAL B N 1
ATOM 4947 C CA . VAL B 1 313 ? 19.172 -4.785 -23.016 1 25.06 313 VAL B CA 1
ATOM 4948 C C . VAL B 1 313 ? 19.016 -6.27 -22.688 1 25.06 313 VAL B C 1
ATOM 4950 O O . VAL B 1 313 ? 19.719 -6.812 -21.844 1 25.06 313 VAL B O 1
ATOM 4953 N N . ASP B 1 314 ? 18.109 -6.922 -23.375 1 23.59 314 ASP B N 1
ATOM 4954 C CA . ASP B 1 314 ? 17.922 -8.352 -23.141 1 23.59 314 ASP B CA 1
ATOM 4955 C C . ASP B 1 314 ? 19.188 -9.133 -23.5 1 23.59 314 ASP B C 1
ATOM 4957 O O . ASP B 1 314 ? 19.5 -10.156 -22.875 1 23.59 314 ASP B O 1
ATOM 4961 N N . ARG B 1 315 ? 19.844 -8.719 -24.531 1 26.02 315 ARG B N 1
ATOM 4962 C CA . ARG B 1 315 ? 20.969 -9.555 -24.953 1 26.02 315 ARG B CA 1
ATOM 4963 C C . ARG B 1 315 ? 22.031 -9.648 -23.859 1 26.02 315 ARG B C 1
ATOM 4965 O O . ARG B 1 315 ? 22.734 -10.656 -23.75 1 26.02 315 ARG B O 1
ATOM 4972 N N . ARG B 1 316 ? 22.375 -8.508 -23.219 1 27.56 316 ARG B N 1
ATOM 4973 C CA . ARG B 1 316 ? 23.547 -8.578 -22.375 1 27.56 316 ARG B CA 1
ATOM 4974 C C . ARG B 1 316 ? 23.266 -9.367 -21.094 1 27.56 316 ARG B C 1
ATOM 4976 O O . ARG B 1 316 ? 24.188 -9.695 -20.344 1 27.56 316 ARG B O 1
ATOM 4983 N N . LEU B 1 317 ? 22 -9.336 -20.672 1 23.44 317 LEU B N 1
ATOM 4984 C CA . LEU B 1 317 ? 21.812 -10.133 -19.469 1 23.44 317 LEU B CA 1
ATOM 4985 C C . LEU B 1 317 ? 21.812 -11.625 -19.781 1 23.44 317 LEU B C 1
ATOM 4987 O O . LEU B 1 317 ? 21.688 -12.461 -18.891 1 23.44 317 LEU B O 1
ATOM 4991 N N . LEU B 1 318 ? 21.734 -11.961 -21.016 1 22.06 318 LEU B N 1
ATOM 4992 C CA . LEU B 1 318 ? 21.984 -13.375 -21.266 1 22.06 318 LEU B CA 1
ATOM 4993 C C . LEU B 1 318 ? 23.469 -13.695 -21.172 1 22.06 318 LEU B C 1
ATOM 4995 O O . LEU B 1 318 ? 24.312 -12.977 -21.734 1 22.06 318 LEU B O 1
#